Protein AF-A0A267EL80-F1 (afdb_monomer_lite)

Structure (mmCIF, N/CA/C/O backbone):
data_AF-A0A267EL80-F1
#
_entry.id   AF-A0A267EL80-F1
#
loop_
_atom_site.group_PDB
_atom_site.id
_atom_site.type_symbol
_atom_site.label_atom_id
_atom_site.label_alt_id
_atom_site.label_comp_id
_atom_site.label_asym_id
_atom_site.label_entity_id
_atom_site.label_seq_id
_atom_site.pdbx_PDB_ins_code
_atom_site.Cartn_x
_atom_site.Cartn_y
_atom_site.Cartn_z
_atom_site.occupancy
_atom_site.B_iso_or_equiv
_atom_site.auth_seq_id
_atom_site.auth_comp_id
_atom_site.auth_asym_id
_atom_site.auth_atom_id
_atom_site.pdbx_PDB_model_num
ATOM 1 N N . GLY A 1 1 ? -14.195 61.474 -37.333 1.00 30.50 1 GLY A N 1
ATOM 2 C CA . GLY A 1 1 ? -13.601 62.483 -36.440 1.00 30.50 1 GLY A CA 1
ATOM 3 C C . GLY A 1 1 ? -14.444 62.584 -35.190 1.00 30.50 1 GLY A C 1
ATOM 4 O O . GLY A 1 1 ? -15.658 62.512 -35.317 1.00 30.50 1 GLY A O 1
ATOM 5 N N . GLY A 1 2 ? -13.806 62.732 -34.029 1.00 31.88 2 GLY A N 1
ATOM 6 C CA . GLY A 1 2 ? -14.469 63.054 -32.761 1.00 31.88 2 GLY A CA 1
ATOM 7 C C . GLY A 1 2 ? -14.232 62.014 -31.672 1.00 31.88 2 GLY A C 1
ATOM 8 O O . GLY A 1 2 ? -14.831 60.949 -31.691 1.00 31.88 2 GLY A O 1
ATOM 9 N N . GLU A 1 3 ? -13.325 62.345 -30.761 1.00 30.03 3 GLU A N 1
ATOM 10 C CA . GLU A 1 3 ? -12.721 61.522 -29.715 1.00 30.03 3 GLU A CA 1
ATOM 11 C C . GLU A 1 3 ? -13.564 61.334 -28.437 1.00 30.03 3 GLU A C 1
ATOM 13 O O . GLU A 1 3 ? -14.362 62.183 -28.054 1.00 30.03 3 GLU A O 1
ATOM 18 N N . LEU A 1 4 ? -13.273 60.206 -27.771 1.00 29.97 4 LEU A N 1
ATOM 19 C CA . LEU A 1 4 ? -13.151 59.943 -26.326 1.00 29.97 4 LEU A CA 1
ATOM 20 C C . LEU A 1 4 ? -14.006 60.720 -25.305 1.00 29.97 4 LEU A C 1
ATOM 22 O O . LEU A 1 4 ? -13.789 61.900 -25.047 1.00 29.97 4 LEU A O 1
ATOM 26 N N . ARG A 1 5 ? -14.711 59.945 -24.465 1.00 28.20 5 ARG A N 1
ATOM 27 C CA . ARG A 1 5 ? -14.552 60.035 -23.001 1.00 28.20 5 ARG A CA 1
ATOM 28 C C . ARG A 1 5 ? -14.858 58.706 -22.307 1.00 28.20 5 ARG A C 1
ATOM 30 O O . ARG A 1 5 ? -15.889 58.085 -22.534 1.00 28.20 5 ARG A O 1
ATOM 37 N N . GLN A 1 6 ? -13.914 58.291 -21.467 1.00 30.16 6 GLN A N 1
ATOM 38 C CA . GLN A 1 6 ? -13.982 57.137 -20.576 1.00 30.16 6 GLN A CA 1
ATOM 39 C C . GLN A 1 6 ? -14.988 57.377 -19.441 1.00 30.16 6 GLN A C 1
ATOM 41 O O . GLN A 1 6 ? -14.954 58.424 -18.798 1.00 30.16 6 GLN A O 1
ATOM 46 N N . SER A 1 7 ? -15.781 56.361 -19.106 1.00 25.28 7 SER A N 1
ATOM 47 C CA . SER A 1 7 ? -16.328 56.181 -17.760 1.00 25.28 7 SER A CA 1
ATOM 48 C C . SER A 1 7 ? -16.334 54.689 -17.415 1.00 25.28 7 SER A C 1
ATOM 50 O O . SER A 1 7 ? -16.830 53.842 -18.153 1.00 25.28 7 SER A O 1
ATOM 52 N N . ARG A 1 8 ? -15.666 54.362 -16.306 1.00 26.59 8 ARG A N 1
ATOM 53 C CA . ARG A 1 8 ? -15.594 53.022 -15.719 1.00 26.59 8 ARG A CA 1
ATOM 54 C C . ARG A 1 8 ? -16.918 52.714 -15.019 1.00 26.59 8 ARG A C 1
ATOM 56 O O . ARG A 1 8 ? -17.337 53.484 -14.161 1.00 26.59 8 ARG A O 1
ATOM 63 N N . SER A 1 9 ? -17.503 51.558 -15.314 1.00 25.05 9 SER A N 1
ATOM 64 C CA . SER A 1 9 ? -18.576 50.931 -14.534 1.00 25.05 9 SER A CA 1
ATOM 65 C C . SER A 1 9 ? -18.162 49.504 -14.132 1.00 25.05 9 SER A C 1
ATOM 67 O O . SER A 1 9 ? -17.523 48.814 -14.933 1.00 25.05 9 SER A O 1
ATOM 69 N N . PRO A 1 10 ? -18.474 49.055 -12.903 1.00 26.70 10 PRO A N 1
ATOM 70 C CA . PRO A 1 10 ? -17.989 47.792 -12.353 1.00 26.70 10 PRO A CA 1
ATOM 71 C C . PRO A 1 10 ? -18.761 46.596 -12.928 1.00 26.70 10 PRO A C 1
ATOM 73 O O . PRO A 1 10 ? -19.985 46.626 -13.042 1.00 26.70 10 PRO A O 1
ATOM 76 N N . ARG A 1 11 ? -18.043 45.521 -13.275 1.00 26.31 11 ARG A N 1
ATOM 77 C CA . ARG A 1 11 ? -18.644 44.228 -13.624 1.00 26.31 11 ARG A CA 1
ATOM 78 C C . ARG A 1 11 ? -19.088 43.517 -12.345 1.00 26.31 11 ARG A C 1
ATOM 80 O O . ARG A 1 11 ? -18.257 43.069 -11.564 1.00 26.31 11 ARG A O 1
ATOM 87 N N . LEU A 1 12 ? -20.401 43.398 -12.174 1.00 25.83 12 LEU A N 1
ATOM 88 C CA . LEU A 1 12 ? -21.039 42.372 -11.357 1.00 25.83 12 LEU A CA 1
ATOM 89 C C . LEU A 1 12 ? -20.870 41.021 -12.070 1.00 25.83 12 LEU A C 1
ATOM 91 O O . LEU A 1 12 ? -21.491 40.788 -13.103 1.00 25.83 12 LEU A O 1
ATOM 95 N N . SER A 1 13 ? -20.038 40.135 -11.526 1.00 26.14 13 SER A N 1
ATOM 96 C CA . SER A 1 13 ? -20.090 38.698 -11.810 1.00 26.14 13 SER A CA 1
ATOM 97 C C . SER A 1 13 ? -20.498 37.988 -10.524 1.00 26.14 13 SER A C 1
ATOM 99 O O . SER A 1 13 ? -19.682 37.781 -9.626 1.00 26.14 13 SER A O 1
ATOM 101 N N . ALA A 1 14 ? -21.787 37.673 -10.420 1.00 24.92 14 ALA A N 1
ATOM 102 C CA . ALA A 1 14 ? -22.329 36.831 -9.369 1.00 24.92 14 ALA A CA 1
ATOM 103 C C . ALA A 1 14 ? -21.822 35.394 -9.568 1.00 24.92 14 ALA A C 1
ATOM 105 O O . ALA A 1 14 ? -22.332 34.658 -10.410 1.00 24.92 14 ALA A O 1
ATOM 106 N N . HIS A 1 15 ? -20.802 35.003 -8.804 1.00 25.38 15 HIS A N 1
ATOM 107 C CA . HIS A 1 15 ? -20.501 33.599 -8.555 1.00 25.38 15 HIS A CA 1
ATOM 108 C C . HIS A 1 15 ? -21.416 33.114 -7.429 1.00 25.38 15 HIS A C 1
ATOM 110 O O . HIS A 1 15 ? -21.301 33.553 -6.287 1.00 25.38 15 HIS A O 1
ATOM 116 N N . PHE A 1 16 ? -22.337 32.217 -7.773 1.00 23.70 16 PHE A N 1
ATOM 117 C CA . PHE A 1 16 ? -23.089 31.407 -6.822 1.00 23.70 16 PHE A CA 1
ATOM 118 C C . PHE A 1 16 ? -22.093 30.493 -6.084 1.00 23.70 16 PHE A C 1
ATOM 120 O O . PHE A 1 16 ? -21.640 29.488 -6.627 1.00 23.70 16 PHE A O 1
ATOM 127 N N . GLN A 1 17 ? -21.706 30.875 -4.868 1.00 25.47 17 GLN A N 1
ATOM 128 C CA . GLN A 1 17 ? -21.097 29.977 -3.887 1.00 25.47 17 GLN A CA 1
ATOM 129 C C . GLN A 1 17 ? -22.233 29.295 -3.106 1.00 25.47 17 GLN A C 1
ATOM 131 O O . GLN A 1 17 ? -23.111 30.006 -2.609 1.00 25.47 17 GLN A O 1
ATOM 136 N N . PRO A 1 18 ? -22.261 27.958 -2.959 1.00 26.23 18 PRO A N 1
ATOM 137 C CA . PRO A 1 18 ? -23.059 27.353 -1.900 1.00 26.23 18 PRO A CA 1
ATOM 138 C C . PRO A 1 18 ? -22.456 27.758 -0.541 1.00 26.23 18 PRO A C 1
ATOM 140 O O . PRO A 1 18 ? -21.233 27.902 -0.439 1.00 26.23 18 PRO A O 1
ATOM 143 N N . PRO A 1 19 ? -23.273 27.989 0.500 1.00 24.62 19 PRO A N 1
ATOM 144 C CA . PRO A 1 19 ? -22.752 28.432 1.783 1.00 24.62 19 PRO A CA 1
ATOM 145 C C . PRO A 1 19 ? -21.897 27.330 2.433 1.00 24.62 19 PRO A C 1
ATOM 147 O O . PRO A 1 19 ? -22.199 26.144 2.266 1.00 24.62 19 PRO A O 1
ATOM 150 N N . PRO A 1 20 ? -20.852 27.697 3.198 1.00 26.11 20 PRO A N 1
ATOM 151 C CA . PRO A 1 20 ? -20.119 26.747 4.023 1.00 26.11 20 PRO A CA 1
ATOM 152 C C . PRO A 1 20 ? -21.066 26.115 5.050 1.00 26.11 20 PRO A C 1
ATOM 154 O O . PRO A 1 20 ? -21.903 26.797 5.647 1.00 26.11 20 PRO A O 1
ATOM 157 N N . VAL A 1 21 ? -20.940 24.802 5.250 1.00 29.00 21 VAL A N 1
ATOM 158 C CA . VAL A 1 21 ? -21.669 24.073 6.294 1.00 29.00 21 VAL A CA 1
ATOM 159 C C . VAL A 1 21 ? -21.094 24.501 7.642 1.00 29.00 21 VAL A C 1
ATOM 161 O O . VAL A 1 21 ? -20.044 24.037 8.076 1.00 29.00 21 VAL A O 1
ATOM 164 N N . ASP A 1 22 ? -21.770 25.452 8.277 1.00 24.39 22 ASP A N 1
ATOM 165 C CA . ASP A 1 22 ? -21.423 25.974 9.593 1.00 24.39 22 ASP A CA 1
ATOM 166 C C . ASP A 1 22 ? -21.847 24.966 10.676 1.00 24.39 22 ASP A C 1
ATOM 168 O O . ASP A 1 22 ? -23.002 24.926 11.112 1.00 24.39 22 ASP A O 1
ATOM 172 N N . TYR A 1 23 ? -20.909 24.118 11.109 1.00 27.89 23 TYR A N 1
ATOM 173 C CA . TYR A 1 23 ? -21.116 23.107 12.157 1.00 27.89 23 TYR A CA 1
ATOM 174 C C . TYR A 1 23 ? -21.465 23.699 13.538 1.00 27.89 23 TYR A C 1
ATOM 176 O O . TYR A 1 23 ? -21.766 22.951 14.467 1.00 27.89 23 TYR A O 1
ATOM 184 N N . ARG A 1 24 ? -21.466 25.030 13.714 1.00 27.98 24 ARG A N 1
ATOM 185 C CA . ARG A 1 24 ? -21.754 25.675 15.007 1.00 27.98 24 ARG A CA 1
ATOM 186 C C . ARG A 1 24 ? -23.224 26.004 15.260 1.00 27.98 24 ARG A C 1
ATOM 188 O O . ARG A 1 24 ? -23.551 26.406 16.375 1.00 27.98 24 ARG A O 1
ATOM 195 N N . ARG A 1 25 ? -24.130 25.831 14.289 1.00 25.34 25 ARG A N 1
ATOM 196 C CA . ARG A 1 25 ? -25.520 26.322 14.419 1.00 25.34 25 ARG A CA 1
ATOM 197 C C . ARG A 1 25 ? -26.602 25.274 14.704 1.00 25.34 25 ARG A C 1
ATOM 199 O O . ARG A 1 25 ? -27.774 25.631 14.721 1.00 25.34 25 ARG A O 1
ATOM 206 N N . ALA A 1 26 ? -26.235 24.025 14.995 1.00 28.72 26 ALA A N 1
ATOM 207 C CA . ALA A 1 26 ? -27.185 22.941 15.293 1.00 28.72 26 ALA A CA 1
ATOM 208 C C . ALA A 1 26 ? -27.400 22.649 16.800 1.00 28.72 26 ALA A C 1
ATOM 210 O O . ALA A 1 26 ? -28.026 21.653 17.139 1.00 28.72 26 ALA A O 1
ATOM 211 N N . LEU A 1 27 ? -26.911 23.499 17.714 1.00 31.45 27 LEU A N 1
ATOM 212 C CA . LEU A 1 27 ? -26.967 23.267 19.173 1.00 31.45 27 LEU A CA 1
ATOM 213 C C . LEU A 1 27 ? -28.165 23.916 19.897 1.00 31.45 27 LEU A C 1
ATOM 215 O O . LEU A 1 27 ? -28.136 24.074 21.114 1.00 31.45 27 LEU A O 1
ATOM 219 N N . ALA A 1 28 ? -29.226 24.297 19.186 1.00 31.38 28 ALA A N 1
ATOM 220 C CA . ALA A 1 28 ? -30.417 24.874 19.810 1.00 31.38 28 ALA A CA 1
ATOM 221 C C . ALA A 1 28 ? -31.673 24.063 19.462 1.00 31.38 28 ALA A C 1
ATOM 223 O O . ALA A 1 28 ? -32.346 24.353 18.476 1.00 31.38 28 ALA A O 1
ATOM 224 N N . GLY A 1 29 ? -32.000 23.066 20.293 1.00 26.00 29 GLY A N 1
ATOM 225 C CA . GLY A 1 29 ? -33.320 22.432 20.275 1.00 26.00 29 GLY A CA 1
ATOM 226 C C . GLY A 1 29 ? -33.443 21.140 21.091 1.00 26.00 29 GLY A C 1
ATOM 227 O O . GLY A 1 29 ? -33.027 20.092 20.618 1.00 26.00 29 GLY A O 1
ATOM 228 N N . GLY A 1 30 ? -34.114 21.222 22.249 1.00 27.08 30 GLY A N 1
ATOM 229 C CA . GLY A 1 30 ? -34.811 20.100 22.908 1.00 27.08 30 GLY A CA 1
ATOM 230 C C . GLY A 1 30 ? -34.055 19.363 24.031 1.00 27.08 30 GLY A C 1
ATOM 231 O O . GLY A 1 30 ? -32.900 18.999 23.829 1.00 27.08 30 GLY A O 1
ATOM 232 N N . PRO A 1 31 ? -34.676 19.126 25.208 1.00 40.59 31 PRO A N 1
ATOM 233 C CA . PRO A 1 31 ? -34.059 18.388 26.303 1.00 40.59 31 PRO A CA 1
ATOM 234 C C . PRO A 1 31 ? -34.324 16.889 26.131 1.00 40.59 31 PRO A C 1
ATOM 236 O O . PRO A 1 31 ? -35.474 16.478 26.155 1.00 40.59 31 PRO A O 1
ATOM 239 N N . ASP A 1 32 ? -33.271 16.104 25.920 1.00 35.72 32 ASP A N 1
ATOM 240 C CA . ASP A 1 32 ? -33.077 14.772 26.510 1.00 35.72 32 ASP A CA 1
ATOM 241 C C . ASP A 1 32 ? -31.684 14.266 26.101 1.00 35.72 32 ASP A C 1
ATOM 243 O O . ASP A 1 32 ? -31.391 14.058 24.927 1.00 35.72 32 ASP A O 1
ATOM 247 N N . HIS A 1 33 ? -30.822 14.109 27.110 1.00 38.78 33 HIS A N 1
ATOM 248 C CA . HIS A 1 33 ? -29.396 13.752 27.061 1.00 38.78 33 HIS A CA 1
ATOM 249 C C . HIS A 1 33 ? -28.462 14.747 26.332 1.00 38.78 33 HIS A C 1
ATOM 251 O O . HIS A 1 33 ? -28.521 14.890 25.112 1.00 38.78 33 HIS A O 1
ATOM 257 N N . PRO A 1 34 ? -27.530 15.419 27.044 1.00 37.91 34 PRO A N 1
ATOM 258 C CA . PRO A 1 34 ? -26.543 16.269 26.389 1.00 37.91 34 PRO A CA 1
ATOM 259 C C . PRO A 1 34 ? -25.614 15.407 25.521 1.00 37.91 34 PRO A C 1
ATOM 261 O O . PRO A 1 34 ? -24.843 14.598 26.033 1.00 37.91 34 PRO A O 1
ATOM 264 N N . MET A 1 35 ? -25.691 15.588 24.201 1.00 40.41 35 MET A N 1
ATOM 265 C CA . MET A 1 35 ? -24.692 15.095 23.249 1.00 40.41 35 MET A CA 1
ATOM 266 C C . MET A 1 35 ? -23.313 15.646 23.648 1.00 40.41 35 MET A C 1
ATOM 268 O O . MET A 1 35 ? -23.158 16.870 23.714 1.00 40.41 35 MET A O 1
ATOM 272 N N . PRO A 1 36 ? -22.291 14.805 23.885 1.00 46.97 36 PRO A N 1
ATOM 273 C CA . PRO A 1 36 ? -20.930 15.300 23.996 1.00 46.97 36 PRO A CA 1
ATOM 274 C C . PRO A 1 36 ? -20.514 15.863 22.633 1.00 46.97 36 PRO A C 1
ATOM 276 O O . PRO A 1 36 ? -20.650 15.191 21.610 1.00 46.97 36 PRO A O 1
ATOM 279 N N . SER A 1 37 ? -19.992 17.091 22.592 1.00 45.09 37 SER A N 1
ATOM 280 C CA . SER A 1 37 ? -19.350 17.623 21.389 1.00 45.09 37 SER A CA 1
ATOM 281 C C . SER A 1 37 ? -18.063 16.833 21.130 1.00 45.09 37 SER A C 1
ATOM 283 O O . SER A 1 37 ? -17.004 17.157 21.667 1.00 45.09 37 SER A O 1
ATOM 285 N N . PHE A 1 38 ? -18.157 15.754 20.357 1.00 44.53 38 PHE A N 1
ATOM 286 C CA . PHE A 1 38 ? -17.021 14.902 20.029 1.00 44.53 38 PHE A CA 1
ATOM 287 C C . PHE A 1 38 ? -16.419 15.336 18.692 1.00 44.53 38 PHE A C 1
ATOM 289 O O . PHE A 1 38 ? -16.947 15.019 17.631 1.00 44.53 38 PHE A O 1
ATOM 296 N N . ASN A 1 39 ? -15.310 16.076 18.740 1.00 51.88 39 ASN A N 1
ATOM 297 C CA . ASN A 1 39 ? -14.441 16.242 17.580 1.00 51.88 39 ASN A CA 1
ATOM 298 C C . ASN A 1 39 ? -13.195 15.375 17.815 1.00 51.88 39 ASN A C 1
ATOM 300 O O . ASN A 1 39 ? -12.354 15.760 18.625 1.00 51.88 39 ASN A O 1
ATOM 304 N N . PRO A 1 40 ? -13.066 14.207 17.165 1.00 45.91 40 PRO A N 1
ATOM 305 C CA . PRO A 1 40 ? -11.944 13.301 17.392 1.00 45.91 40 PRO A CA 1
ATOM 306 C C . PRO A 1 40 ? -10.597 13.934 17.025 1.00 45.91 40 PRO A C 1
ATOM 308 O O . PRO A 1 40 ? -9.655 13.799 17.797 1.00 45.91 40 PRO A O 1
ATOM 311 N N . GLN A 1 41 ? -10.503 14.701 15.930 1.00 43.97 41 GLN A N 1
ATOM 312 C CA . GLN A 1 41 ? -9.270 15.424 15.583 1.00 43.97 41 GLN A CA 1
ATOM 313 C C . GLN A 1 41 ? -8.898 16.432 16.678 1.00 43.97 41 GLN A C 1
ATOM 315 O O . GLN A 1 41 ? -7.748 16.502 17.098 1.00 43.97 41 GLN A O 1
ATOM 320 N N . PHE A 1 42 ? -9.886 17.167 17.199 1.00 37.56 42 PHE A N 1
ATOM 321 C CA . PHE A 1 42 ? -9.665 18.156 18.253 1.00 37.56 42 PHE A CA 1
ATOM 322 C C . PHE A 1 42 ? -9.381 17.519 19.615 1.00 37.56 42 PHE A C 1
ATOM 324 O O . PHE A 1 42 ? -8.544 18.040 20.332 1.00 37.56 42 PHE A O 1
ATOM 331 N N . ASN A 1 43 ? -10.020 16.405 19.981 1.00 42.44 43 ASN A N 1
ATOM 332 C CA . ASN A 1 43 ? -9.845 15.726 21.273 1.00 42.44 43 ASN A CA 1
ATOM 333 C C . ASN A 1 43 ? -8.526 14.945 21.352 1.00 42.44 43 ASN A C 1
ATOM 335 O O . ASN A 1 43 ? -7.904 14.916 22.412 1.00 42.44 43 ASN A O 1
ATOM 339 N N . PHE A 1 44 ? -8.068 14.353 20.242 1.00 41.88 44 PHE A N 1
ATOM 340 C CA . PHE A 1 44 ? -6.717 13.794 20.179 1.00 41.88 44 PHE A CA 1
ATOM 341 C C . PHE A 1 44 ? -5.656 14.912 20.165 1.00 41.88 44 PHE A C 1
ATOM 343 O O . PHE A 1 44 ? -4.659 14.783 20.867 1.00 41.88 44 PHE A O 1
ATOM 350 N N . ALA A 1 45 ? -5.893 16.044 19.484 1.00 38.19 45 ALA A N 1
ATOM 351 C CA . ALA A 1 45 ? -4.960 17.181 19.464 1.00 38.19 45 ALA A CA 1
ATOM 352 C C . ALA A 1 45 ? -4.905 17.998 20.777 1.00 38.19 45 ALA A C 1
ATOM 354 O O . ALA A 1 45 ? -3.826 18.378 21.223 1.00 38.19 45 ALA A O 1
ATOM 355 N N . THR A 1 46 ? -6.040 18.266 21.437 1.00 37.16 46 THR A N 1
ATOM 356 C CA . THR A 1 46 ? -6.075 19.041 22.698 1.00 37.16 46 THR A CA 1
ATOM 357 C C . THR A 1 46 ? -5.505 18.266 23.880 1.00 37.16 46 THR A C 1
ATOM 359 O O . THR A 1 46 ? -4.962 18.886 24.792 1.00 37.16 46 THR A O 1
ATOM 362 N N . ARG A 1 47 ? -5.558 16.927 23.861 1.00 48.09 47 ARG A N 1
ATOM 363 C CA . ARG A 1 47 ? -4.971 16.082 24.912 1.00 48.09 47 ARG A CA 1
ATOM 364 C C . ARG A 1 47 ? -3.463 16.301 25.071 1.00 48.09 47 ARG A C 1
ATOM 366 O O . ARG A 1 47 ? -2.997 16.355 26.202 1.00 48.09 47 ARG A O 1
ATOM 373 N N . TYR A 1 48 ? -2.734 16.477 23.972 1.00 40.06 48 TYR A N 1
ATOM 374 C CA . TYR A 1 48 ? -1.281 16.685 23.999 1.00 40.06 48 TYR A CA 1
ATOM 375 C C . TYR A 1 48 ? -0.873 18.163 24.099 1.00 40.06 48 TYR A C 1
ATOM 377 O O . TYR A 1 48 ? 0.240 18.457 24.510 1.00 40.06 48 TYR A O 1
ATOM 385 N N . GLN A 1 49 ? -1.782 19.107 23.824 1.00 33.94 49 GLN A N 1
ATOM 386 C CA . GLN A 1 49 ? -1.536 20.536 24.080 1.00 33.94 49 GLN A CA 1
ATOM 387 C C . GLN A 1 49 ? -1.770 20.937 25.548 1.00 33.94 49 GLN A C 1
ATOM 389 O O . GLN A 1 49 ? -1.218 21.934 26.009 1.00 33.94 49 GLN A O 1
ATOM 394 N N . LEU A 1 50 ? -2.580 20.185 26.305 1.00 31.34 50 LEU A N 1
ATOM 395 C CA . LEU A 1 50 ? -2.879 20.488 27.713 1.00 31.34 50 LEU A CA 1
ATOM 396 C C . LEU A 1 50 ? -1.806 19.977 28.692 1.00 31.34 50 LEU A C 1
ATOM 398 O O . LEU A 1 50 ? -1.661 20.562 29.766 1.00 31.34 50 LEU A O 1
ATOM 402 N N . SER A 1 51 ? -1.006 18.973 28.313 1.00 34.59 51 SER A N 1
ATOM 403 C CA . SER A 1 51 ? 0.153 18.506 29.095 1.00 34.59 51 SER A CA 1
ATOM 404 C C . SER A 1 51 ? 1.329 19.491 29.118 1.00 34.59 51 SER A C 1
ATOM 406 O O . SER A 1 51 ? 2.196 19.376 29.979 1.00 34.59 51 SER A O 1
ATOM 408 N N . ASP A 1 52 ? 1.349 20.488 28.228 1.00 37.19 52 ASP A N 1
ATOM 409 C CA . ASP A 1 52 ? 2.457 21.447 28.113 1.00 37.19 52 ASP A CA 1
ATOM 410 C C . ASP A 1 52 ? 2.365 22.630 29.095 1.00 37.19 52 ASP A C 1
ATOM 412 O O . ASP A 1 52 ? 3.343 23.351 29.295 1.00 37.19 52 ASP A O 1
ATOM 416 N N . THR A 1 53 ? 1.230 22.837 29.774 1.00 37.88 53 THR A N 1
ATOM 417 C CA . THR A 1 53 ? 1.024 24.071 30.564 1.00 37.88 53 THR A CA 1
ATOM 418 C C . THR A 1 53 ? 1.590 24.043 31.988 1.00 37.88 53 THR A C 1
ATOM 420 O O . THR A 1 53 ? 1.808 25.110 32.571 1.00 37.88 53 THR A O 1
ATOM 423 N N . GLU A 1 54 ? 1.896 22.866 32.544 1.00 36.53 54 GLU A N 1
ATOM 424 C CA . GLU A 1 54 ? 2.480 22.744 33.892 1.00 36.53 54 GLU A CA 1
ATOM 425 C C . GLU A 1 54 ? 4.004 22.543 33.880 1.00 36.53 54 GLU A C 1
ATOM 427 O O . GLU A 1 54 ? 4.685 22.996 34.799 1.00 36.53 54 GLU A O 1
ATOM 432 N N . THR A 1 55 ? 4.579 22.000 32.802 1.00 40.34 55 THR A N 1
ATOM 433 C CA . THR A 1 55 ? 6.038 21.825 32.644 1.00 40.34 55 THR A CA 1
ATOM 434 C C . THR A 1 55 ? 6.779 23.040 32.068 1.00 40.34 55 THR A C 1
ATOM 436 O O . THR A 1 55 ? 8.009 23.105 32.141 1.00 40.34 55 THR A O 1
ATOM 439 N N . ASP A 1 56 ? 6.070 24.040 31.533 1.00 36.53 56 ASP A N 1
ATOM 440 C CA . ASP A 1 56 ? 6.679 25.210 30.874 1.00 36.53 56 ASP A CA 1
ATOM 441 C C . ASP A 1 56 ? 7.179 26.310 31.830 1.00 36.53 56 ASP A C 1
ATOM 443 O O . ASP A 1 56 ? 7.915 27.213 31.413 1.00 36.53 56 ASP A O 1
ATOM 447 N N . ARG A 1 57 ? 6.850 26.239 33.128 1.00 38.72 57 ARG A N 1
ATOM 448 C CA . ARG A 1 57 ? 7.387 27.190 34.120 1.00 38.72 57 ARG A CA 1
ATOM 449 C C . ARG A 1 57 ? 8.809 26.865 34.572 1.00 38.72 57 ARG A C 1
ATOM 451 O O . ARG A 1 57 ? 9.538 27.793 34.907 1.00 38.72 57 ARG A O 1
ATOM 458 N N . GLU A 1 58 ? 9.232 25.605 34.503 1.00 39.53 58 GLU A N 1
ATOM 459 C CA . GLU A 1 58 ? 10.590 25.196 34.898 1.00 39.53 58 GLU A CA 1
ATOM 460 C C . GLU A 1 58 ? 11.548 25.061 33.701 1.00 39.53 58 GLU A C 1
ATOM 462 O O . GLU A 1 58 ? 12.760 25.157 33.862 1.00 39.53 58 GLU A O 1
ATOM 467 N N . ARG A 1 59 ? 11.030 24.935 32.468 1.00 39.91 59 ARG A N 1
ATOM 468 C CA . ARG A 1 59 ? 11.849 24.778 31.247 1.00 39.91 59 ARG A CA 1
ATOM 469 C C . ARG A 1 59 ? 12.259 26.100 30.574 1.00 39.91 59 ARG A C 1
ATOM 471 O O . ARG A 1 59 ? 13.123 26.105 29.692 1.00 39.91 59 ARG A O 1
ATOM 478 N N . ASN A 1 60 ? 11.653 27.224 30.966 1.00 35.97 60 ASN A N 1
ATOM 479 C CA . ASN A 1 60 ? 11.878 28.534 30.336 1.00 35.97 60 ASN A CA 1
ATOM 480 C C . ASN A 1 60 ? 13.191 29.219 30.758 1.00 35.97 60 ASN A C 1
ATOM 482 O O . ASN A 1 60 ? 13.688 30.087 30.044 1.00 35.97 60 ASN A O 1
ATOM 486 N N . THR A 1 61 ? 13.803 28.802 31.867 1.00 44.66 61 THR A N 1
ATOM 487 C CA . THR A 1 61 ? 15.124 29.298 32.287 1.00 44.66 61 THR A CA 1
ATOM 488 C C . THR A 1 61 ? 16.281 28.647 31.519 1.00 44.66 61 THR A C 1
ATOM 490 O O . THR A 1 61 ? 17.296 29.303 31.299 1.00 44.66 61 THR A O 1
ATOM 493 N N . ASP A 1 62 ? 16.109 27.424 30.999 1.00 47.69 62 ASP A N 1
ATOM 494 C CA . ASP A 1 62 ? 17.180 26.680 30.310 1.00 47.69 62 ASP A CA 1
ATOM 495 C C . ASP A 1 62 ? 17.168 26.820 28.773 1.00 47.69 62 ASP A C 1
ATOM 497 O O . ASP A 1 62 ? 18.211 26.694 28.121 1.00 47.69 62 ASP A O 1
ATOM 501 N N . LYS A 1 63 ? 16.021 27.155 28.159 1.00 43.31 63 LYS A N 1
ATOM 502 C CA . LYS A 1 63 ? 15.911 27.366 26.696 1.00 43.31 63 LYS A CA 1
ATOM 503 C C . LYS A 1 63 ? 16.609 28.640 26.197 1.00 43.31 63 LYS A C 1
ATOM 505 O O . LYS A 1 63 ? 17.051 28.675 25.046 1.00 43.31 63 LYS A O 1
ATOM 510 N N . HIS A 1 64 ? 16.766 29.672 27.030 1.00 42.16 64 HIS A N 1
ATOM 511 C CA . HIS A 1 64 ? 17.478 30.892 26.626 1.00 42.16 64 HIS A CA 1
ATOM 512 C C . HIS A 1 64 ? 19.004 30.713 26.547 1.00 42.16 64 HIS A C 1
ATOM 514 O O . HIS A 1 64 ? 19.630 31.335 25.692 1.00 42.16 64 HIS A O 1
ATOM 520 N N . GLY A 1 65 ? 19.596 29.787 27.313 1.00 42.22 65 GLY A N 1
ATOM 521 C CA . GLY A 1 65 ? 21.035 29.490 27.239 1.00 42.22 65 GLY A CA 1
ATOM 522 C C . GLY A 1 65 ? 21.455 28.655 26.018 1.00 42.22 65 GLY A C 1
ATOM 523 O O . GLY A 1 65 ? 22.585 28.775 25.539 1.00 42.22 65 GLY A O 1
ATOM 524 N N . TRP A 1 66 ? 20.555 27.822 25.478 1.00 34.84 66 TRP A N 1
ATOM 525 C CA . TRP A 1 66 ? 20.837 26.974 24.309 1.00 34.84 66 TRP A CA 1
ATOM 526 C C . TRP A 1 66 ? 20.760 27.734 22.978 1.00 34.84 66 TRP A C 1
ATOM 528 O O . TRP A 1 66 ? 21.633 27.554 22.129 1.00 34.84 66 TRP A O 1
ATOM 538 N N . SER A 1 67 ? 19.792 28.644 22.821 1.00 50.56 67 SER A N 1
ATOM 539 C CA . SER A 1 67 ? 19.658 29.459 21.601 1.00 50.56 67 SER A CA 1
ATOM 540 C C . SER A 1 67 ? 20.821 30.445 21.414 1.00 50.56 67 SER A C 1
ATOM 542 O O . SER A 1 67 ? 21.194 30.762 20.284 1.00 50.56 67 SER A O 1
ATOM 544 N N . GLU A 1 68 ? 21.439 30.907 22.503 1.00 47.94 68 GLU A N 1
ATOM 545 C CA . GLU A 1 68 ? 22.573 31.833 22.439 1.00 47.94 68 GLU A CA 1
ATOM 546 C C . GLU A 1 68 ? 23.883 31.121 22.057 1.00 47.94 68 GLU A C 1
ATOM 548 O O . GLU A 1 68 ? 24.598 31.590 21.170 1.00 47.94 68 GLU A O 1
ATOM 553 N N . ARG A 1 69 ? 24.134 29.921 22.606 1.00 53.00 69 ARG A N 1
ATOM 554 C CA . ARG A 1 69 ? 25.284 29.073 22.231 1.00 53.00 69 ARG A CA 1
ATOM 555 C C . ARG A 1 69 ? 25.201 28.551 20.798 1.00 53.00 69 ARG A C 1
ATOM 557 O O . ARG A 1 69 ? 26.229 28.364 20.150 1.00 53.00 69 ARG A O 1
ATOM 564 N N . GLU A 1 70 ? 24.000 28.298 20.287 1.00 50.91 70 GLU A N 1
ATOM 565 C CA . GLU A 1 70 ? 23.811 27.834 18.910 1.00 50.91 70 GLU A CA 1
ATOM 566 C C . GLU A 1 70 ? 24.033 28.962 17.892 1.00 50.91 70 GLU A C 1
ATOM 568 O O . GLU A 1 70 ? 24.750 28.764 16.911 1.00 50.91 70 GLU A O 1
ATOM 573 N N . ARG A 1 71 ? 23.561 30.182 18.192 1.00 61.62 71 ARG A N 1
ATOM 574 C CA . ARG A 1 71 ? 23.872 31.389 17.403 1.00 61.62 71 ARG A CA 1
ATOM 575 C C . ARG A 1 71 ? 25.356 31.747 17.440 1.00 61.62 71 ARG A C 1
ATOM 577 O O . ARG A 1 71 ? 25.887 32.261 16.459 1.00 61.62 71 ARG A O 1
ATOM 584 N N . GLU A 1 72 ? 26.044 31.489 18.549 1.00 59.25 72 GLU A N 1
ATOM 585 C CA . GLU A 1 72 ? 27.487 31.715 18.657 1.00 59.25 72 GLU A CA 1
ATOM 586 C C . GLU A 1 72 ? 28.290 30.718 17.804 1.00 59.25 72 GLU A C 1
ATOM 588 O O . GLU A 1 72 ? 29.165 31.133 17.044 1.00 59.25 72 GLU A O 1
ATOM 593 N N . ARG A 1 73 ? 27.911 29.431 17.814 1.00 68.88 73 ARG A N 1
ATOM 594 C CA . ARG A 1 73 ? 28.488 28.401 16.927 1.00 68.88 73 ARG A CA 1
ATOM 595 C C . ARG A 1 73 ? 28.211 28.674 15.451 1.00 68.88 73 ARG A C 1
ATOM 597 O O . ARG A 1 73 ? 29.037 28.360 14.599 1.00 68.88 73 ARG A O 1
ATOM 604 N N . GLU A 1 74 ? 27.057 29.247 15.128 1.00 59.78 74 GLU A N 1
ATOM 605 C CA . GLU A 1 74 ? 26.710 29.605 13.754 1.00 59.78 74 GLU A CA 1
ATOM 606 C C . GLU A 1 74 ? 27.551 30.786 13.245 1.00 59.78 74 GLU A C 1
ATOM 608 O O . GLU A 1 74 ? 28.124 30.703 12.157 1.00 59.78 74 GLU A O 1
ATOM 613 N N . ARG A 1 75 ? 27.755 31.818 14.077 1.00 72.44 75 ARG A N 1
ATOM 614 C CA . ARG A 1 75 ? 28.685 32.927 13.786 1.00 72.44 75 ARG A CA 1
ATOM 615 C C . ARG A 1 75 ? 30.133 32.454 13.661 1.00 72.44 75 ARG A C 1
ATOM 617 O O . ARG A 1 75 ? 30.899 33.013 12.880 1.00 72.44 75 ARG A O 1
ATOM 624 N N . GLU A 1 76 ? 30.531 31.438 14.420 1.00 66.00 76 GLU A N 1
ATOM 625 C CA . GLU A 1 76 ? 31.875 30.863 14.340 1.00 66.00 76 GLU A CA 1
ATOM 626 C C . GLU A 1 76 ? 32.091 30.090 13.028 1.00 66.00 76 GLU A C 1
ATOM 628 O O . GLU A 1 76 ? 33.092 30.315 12.346 1.00 66.00 76 GLU A O 1
ATOM 633 N N . ARG A 1 77 ? 31.105 29.287 12.602 1.00 75.12 77 ARG A N 1
ATOM 634 C CA . ARG A 1 77 ? 31.109 28.615 11.287 1.00 75.12 77 ARG A CA 1
ATOM 635 C C . ARG A 1 77 ? 31.107 29.610 10.129 1.00 75.12 77 ARG A C 1
ATOM 637 O O . ARG A 1 77 ? 31.716 29.355 9.094 1.00 75.12 77 ARG A O 1
ATOM 644 N N . GLU A 1 78 ? 30.428 30.742 10.280 1.00 66.44 78 GLU A N 1
ATOM 645 C CA . GLU A 1 78 ? 30.402 31.788 9.259 1.00 66.44 78 GLU A CA 1
ATOM 646 C C . GLU A 1 78 ? 31.766 32.483 9.120 1.00 66.44 78 GLU A C 1
ATOM 648 O O . GLU A 1 78 ? 32.274 32.614 8.005 1.00 66.44 78 GLU A O 1
ATOM 653 N N . ARG A 1 79 ? 32.428 32.798 10.244 1.00 76.75 79 ARG A N 1
ATOM 654 C CA . ARG A 1 79 ? 33.812 33.309 10.257 1.00 76.75 79 ARG A CA 1
ATOM 655 C C . ARG A 1 79 ? 34.809 32.305 9.680 1.00 76.75 79 ARG A C 1
ATOM 657 O O . ARG A 1 79 ? 35.790 32.702 9.056 1.00 76.75 79 ARG A O 1
ATOM 664 N N . GLU A 1 80 ? 34.588 31.009 9.881 1.00 70.75 80 GLU A N 1
ATOM 665 C CA . GLU A 1 80 ? 35.440 29.960 9.316 1.00 70.75 80 GLU A CA 1
ATOM 666 C C . GLU A 1 80 ? 35.302 29.873 7.789 1.00 70.75 80 GLU A C 1
ATOM 668 O O . GLU A 1 80 ? 36.312 29.875 7.084 1.00 70.75 80 GLU A O 1
ATOM 673 N N . ARG A 1 81 ? 34.068 29.931 7.267 1.00 78.94 81 ARG A N 1
ATOM 674 C CA . ARG A 1 81 ? 33.805 30.017 5.818 1.00 78.94 81 ARG A CA 1
ATOM 675 C C . ARG A 1 81 ? 34.383 31.290 5.202 1.00 78.94 81 ARG A C 1
ATOM 677 O O . ARG A 1 81 ? 34.846 31.268 4.065 1.00 78.94 81 ARG A O 1
ATOM 684 N N . GLU A 1 82 ? 34.363 32.404 5.929 1.00 72.00 82 GLU A N 1
ATOM 685 C CA . GLU A 1 82 ? 34.940 33.665 5.460 1.00 72.00 82 GLU A CA 1
ATOM 686 C C . GLU A 1 82 ? 36.472 33.590 5.367 1.00 72.00 82 GLU A C 1
ATOM 688 O O . GLU A 1 82 ? 37.040 33.948 4.334 1.00 72.00 82 GLU A O 1
ATOM 693 N N . ARG A 1 83 ? 37.134 33.004 6.375 1.00 78.88 83 ARG A N 1
ATOM 694 C CA . ARG A 1 83 ? 38.581 32.717 6.343 1.00 78.88 83 ARG A CA 1
ATOM 695 C C . ARG A 1 83 ? 38.955 31.740 5.229 1.00 78.88 83 ARG A C 1
ATOM 697 O O . ARG A 1 83 ? 40.031 31.856 4.649 1.00 78.88 83 ARG A O 1
ATOM 704 N N . GLU A 1 84 ? 38.097 30.770 4.922 1.00 72.19 84 GLU A N 1
ATOM 705 C CA . GLU A 1 84 ? 38.328 29.821 3.831 1.00 72.19 84 GLU A CA 1
ATOM 706 C C . GLU A 1 84 ? 38.247 30.501 2.457 1.00 72.19 84 GLU A C 1
ATOM 708 O O . GLU A 1 84 ? 39.153 30.332 1.639 1.00 72.19 84 GLU A O 1
ATOM 713 N N . ARG A 1 85 ? 37.249 31.371 2.246 1.00 79.94 85 ARG A N 1
ATOM 714 C CA . ARG A 1 85 ? 37.146 32.209 1.037 1.00 79.94 85 ARG A CA 1
ATOM 715 C C . ARG A 1 85 ? 38.320 33.176 0.901 1.00 79.94 85 ARG A C 1
ATOM 717 O O . ARG A 1 85 ? 38.764 33.451 -0.210 1.00 79.94 85 ARG A O 1
ATOM 724 N N . GLU A 1 86 ? 38.833 33.706 2.008 1.00 75.00 86 GLU A N 1
ATOM 725 C CA . GLU A 1 86 ? 39.999 34.593 1.989 1.00 75.00 86 GLU A CA 1
ATOM 726 C C . GLU A 1 86 ? 41.279 33.841 1.597 1.00 75.00 86 GLU A C 1
ATOM 728 O O . GLU A 1 86 ? 42.013 34.301 0.721 1.00 75.00 86 GLU A O 1
ATOM 733 N N . ARG A 1 87 ? 41.488 32.631 2.137 1.00 78.38 87 ARG A N 1
ATOM 734 C CA . ARG A 1 87 ? 42.585 31.735 1.725 1.00 78.38 87 ARG A CA 1
ATOM 735 C C . ARG A 1 87 ? 42.478 31.324 0.259 1.00 78.38 87 ARG A C 1
ATOM 737 O O . ARG A 1 87 ? 43.495 31.163 -0.410 1.00 78.38 87 ARG A O 1
ATOM 744 N N . GLU A 1 88 ? 41.266 31.137 -0.253 1.00 74.38 88 GLU A N 1
ATOM 745 C CA . GLU A 1 88 ? 41.046 30.807 -1.662 1.00 74.38 88 GLU A CA 1
ATOM 746 C C . GLU A 1 88 ? 41.400 31.985 -2.581 1.00 74.38 88 GLU A C 1
ATOM 748 O O . GLU A 1 88 ? 42.153 31.804 -3.539 1.00 74.38 88 GLU A O 1
ATOM 753 N N . ARG A 1 89 ? 40.984 33.207 -2.222 1.00 78.56 89 ARG A N 1
ATOM 754 C CA . ARG A 1 89 ? 41.380 34.439 -2.927 1.00 78.56 89 ARG A CA 1
ATOM 755 C C . ARG A 1 89 ? 42.885 34.692 -2.862 1.00 78.56 89 ARG A C 1
ATOM 757 O O . ARG A 1 89 ? 43.462 35.218 -3.809 1.00 78.56 89 ARG A O 1
ATOM 764 N N . GLU A 1 90 ? 43.537 34.342 -1.757 1.00 74.81 90 GLU A N 1
ATOM 765 C CA . GLU A 1 90 ? 44.990 34.468 -1.623 1.00 74.81 90 GLU A CA 1
ATOM 766 C C . GLU A 1 90 ? 45.727 33.486 -2.546 1.00 74.81 90 GLU A C 1
ATOM 768 O O . GLU A 1 90 ? 46.628 33.897 -3.277 1.00 74.81 90 GLU A O 1
ATOM 773 N N . ARG A 1 91 ? 45.268 32.229 -2.615 1.00 75.12 91 ARG A N 1
ATOM 774 C CA . ARG A 1 91 ? 45.783 31.228 -3.568 1.00 75.12 91 ARG A CA 1
ATOM 775 C C . ARG A 1 91 ? 45.556 31.639 -5.020 1.00 75.12 91 ARG A C 1
ATOM 777 O O . ARG A 1 91 ? 46.386 31.342 -5.872 1.00 75.12 91 ARG A O 1
ATOM 784 N N . GLU A 1 92 ? 44.443 32.299 -5.321 1.00 73.00 92 GLU A N 1
ATOM 785 C CA . GLU A 1 92 ? 44.156 32.803 -6.666 1.00 73.00 92 GLU A CA 1
ATOM 786 C C . GLU A 1 92 ? 45.109 33.944 -7.053 1.00 73.00 92 GLU A C 1
ATOM 788 O O . GLU A 1 92 ? 45.728 33.897 -8.116 1.00 73.00 92 GLU A O 1
ATOM 793 N N . ARG A 1 93 ? 45.352 34.895 -6.140 1.00 74.75 93 ARG A N 1
ATOM 794 C CA . ARG A 1 93 ? 46.358 35.958 -6.327 1.00 74.75 93 ARG A CA 1
ATOM 795 C C . ARG A 1 93 ? 47.776 35.407 -6.471 1.00 74.75 93 ARG A C 1
ATOM 797 O O . ARG A 1 93 ? 48.588 35.985 -7.191 1.00 74.75 93 ARG A O 1
ATOM 804 N N . GLU A 1 94 ? 48.101 34.317 -5.782 1.00 71.44 94 GLU A N 1
ATOM 805 C CA . GLU A 1 94 ? 49.405 33.658 -5.890 1.00 71.44 94 GLU A CA 1
ATOM 806 C C . GLU A 1 94 ? 49.587 33.002 -7.269 1.00 71.44 94 GLU A C 1
ATOM 808 O O . GLU A 1 94 ? 50.606 33.229 -7.924 1.00 71.44 94 GLU A O 1
ATOM 813 N N . ARG A 1 95 ? 48.551 32.326 -7.787 1.00 72.50 95 ARG A N 1
ATOM 814 C CA . ARG A 1 95 ? 48.538 31.797 -9.165 1.00 72.50 95 ARG A CA 1
ATOM 815 C C . ARG A 1 95 ? 48.645 32.905 -10.209 1.00 72.50 95 ARG A C 1
ATOM 817 O O . ARG A 1 95 ? 49.373 32.757 -11.187 1.00 72.50 95 ARG A O 1
ATOM 824 N N . GLU A 1 96 ? 47.973 34.037 -10.009 1.00 69.81 96 GLU A N 1
ATOM 825 C CA . GLU A 1 96 ? 48.100 35.187 -10.912 1.00 69.81 96 GLU A CA 1
ATOM 826 C C . GLU A 1 96 ? 49.518 35.773 -10.912 1.00 69.81 96 GLU A C 1
ATOM 828 O O . GLU A 1 96 ? 50.030 36.138 -11.971 1.00 69.81 96 GLU A O 1
ATOM 833 N N . ARG A 1 97 ? 50.200 35.812 -9.758 1.00 69.81 97 ARG A N 1
ATOM 834 C CA . ARG A 1 97 ? 51.607 36.244 -9.669 1.00 69.81 97 ARG A CA 1
ATOM 835 C C . ARG A 1 97 ? 52.556 35.279 -10.383 1.00 69.81 97 ARG A C 1
ATOM 837 O O . ARG A 1 97 ? 53.484 35.744 -11.042 1.00 69.81 97 ARG A O 1
ATOM 844 N N . GLU A 1 98 ? 52.316 33.971 -10.314 1.00 64.00 98 GLU A N 1
ATOM 845 C CA . GLU A 1 98 ? 53.087 32.963 -11.062 1.00 64.00 98 GLU A CA 1
ATOM 846 C C . GLU A 1 98 ? 52.864 33.061 -12.583 1.00 64.00 98 GLU A C 1
ATOM 848 O O . GLU A 1 98 ? 53.805 32.953 -13.376 1.00 64.00 98 GLU A O 1
ATOM 853 N N . ILE A 1 99 ? 51.635 33.356 -13.013 1.00 66.00 99 ILE A N 1
ATOM 854 C CA . ILE A 1 99 ? 51.302 33.585 -14.427 1.00 66.00 99 ILE A CA 1
ATOM 855 C C . ILE A 1 99 ? 51.911 34.901 -14.939 1.00 66.00 99 ILE A C 1
ATOM 857 O O . ILE A 1 99 ? 52.286 35.005 -16.108 1.00 66.00 99 ILE A O 1
ATOM 861 N N . ASN A 1 100 ? 52.036 35.919 -14.084 1.00 58.91 100 ASN A N 1
ATOM 862 C CA . ASN A 1 100 ? 52.617 37.201 -14.477 1.00 58.91 100 ASN A CA 1
ATOM 863 C C . ASN A 1 100 ? 54.159 37.178 -14.461 1.00 58.91 100 ASN A C 1
ATOM 865 O O . ASN A 1 100 ? 54.789 37.802 -15.314 1.00 58.91 100 ASN A O 1
ATOM 869 N N . SER A 1 101 ? 54.785 36.407 -13.559 1.00 56.72 101 SER A N 1
ATOM 870 C CA . SER A 1 101 ? 56.250 36.241 -13.520 1.00 56.72 101 SER A CA 1
ATOM 871 C C . SER A 1 101 ? 56.787 35.421 -14.701 1.00 56.72 101 SER A C 1
ATOM 873 O O . SER A 1 101 ? 57.900 35.659 -15.170 1.00 56.72 101 SER A O 1
ATOM 875 N N . SER A 1 102 ? 55.971 34.517 -15.251 1.00 55.44 102 SER A N 1
ATOM 876 C CA . SER A 1 102 ? 56.295 33.724 -16.444 1.00 55.44 102 SER A CA 1
ATOM 877 C C . SER A 1 102 ? 56.154 34.493 -17.769 1.00 55.44 102 SER A C 1
ATOM 879 O O . SER A 1 102 ? 56.625 34.013 -18.800 1.00 55.44 102 SER A O 1
ATOM 881 N N . LYS A 1 103 ? 55.590 35.713 -17.760 1.00 54.28 103 LYS A N 1
ATOM 882 C CA . LYS A 1 103 ? 55.424 36.568 -18.953 1.00 54.28 103 LYS A CA 1
ATOM 883 C C . LYS A 1 103 ? 56.550 37.582 -19.191 1.00 54.28 103 LYS A C 1
ATOM 885 O O . LYS A 1 103 ? 56.539 38.247 -20.224 1.00 54.28 103 LYS A O 1
ATOM 890 N N . ILE A 1 104 ? 57.550 37.683 -18.308 1.00 52.09 104 ILE A N 1
ATOM 891 C CA . ILE A 1 104 ? 58.702 38.585 -18.492 1.00 52.09 104 ILE A CA 1
ATOM 892 C C . ILE A 1 104 ? 60.005 37.775 -18.560 1.00 52.09 104 ILE A C 1
ATOM 894 O O . ILE A 1 104 ? 60.759 37.675 -17.597 1.00 52.09 104 ILE A O 1
ATOM 898 N N . ARG A 1 105 ? 60.304 37.221 -19.740 1.00 39.06 105 ARG A N 1
ATOM 899 C CA . ARG A 1 105 ? 61.684 36.967 -20.187 1.00 39.06 105 ARG A CA 1
ATOM 900 C C . ARG A 1 105 ? 61.804 37.326 -21.671 1.00 39.06 105 ARG A C 1
ATOM 902 O O . ARG A 1 105 ? 61.143 36.684 -22.484 1.00 39.06 105 ARG A O 1
ATOM 909 N N . PRO A 1 106 ? 62.623 38.324 -22.050 1.00 39.03 106 PRO A N 1
ATOM 910 C CA . PRO A 1 106 ? 62.866 38.626 -23.450 1.00 39.03 106 PRO A CA 1
ATOM 911 C C . PRO A 1 106 ? 63.830 37.603 -24.062 1.00 39.03 106 PRO A C 1
ATOM 913 O O . PRO A 1 106 ? 64.844 37.222 -23.478 1.00 39.03 106 PRO A O 1
ATOM 916 N N . THR A 1 107 ? 63.478 37.162 -25.262 1.00 41.28 107 THR A N 1
ATOM 917 C CA . THR A 1 107 ? 64.227 36.259 -26.135 1.00 41.28 107 THR A CA 1
ATOM 918 C C . THR A 1 107 ? 65.344 36.999 -26.875 1.00 41.28 107 THR A C 1
ATOM 920 O O . THR A 1 107 ? 65.067 37.939 -27.614 1.00 41.28 107 THR A O 1
ATOM 923 N N . SER A 1 108 ? 66.587 36.534 -26.743 1.00 34.94 108 SER A N 1
ATOM 924 C CA . SER A 1 108 ? 67.703 36.711 -27.696 1.00 34.94 108 SER A CA 1
ATOM 925 C C . SER A 1 108 ? 68.856 35.807 -27.233 1.00 34.94 108 SER A C 1
ATOM 927 O O . SER A 1 108 ? 68.967 35.576 -26.035 1.00 34.94 108 SER A O 1
ATOM 929 N N . ALA A 1 109 ? 69.791 35.284 -28.017 1.00 34.28 109 ALA A N 1
ATOM 930 C CA . ALA A 1 109 ? 69.887 34.823 -29.395 1.00 34.28 109 ALA A CA 1
ATOM 931 C C . ALA A 1 109 ? 71.228 34.039 -29.462 1.00 34.28 109 ALA A C 1
ATOM 933 O O . ALA A 1 109 ? 72.174 34.402 -28.775 1.00 34.28 109 ALA A O 1
ATOM 934 N N . HIS A 1 110 ? 71.301 33.036 -30.343 1.00 30.86 110 HIS A N 1
ATOM 935 C CA . HIS A 1 110 ? 72.499 32.499 -31.022 1.00 30.86 110 HIS A CA 1
ATOM 936 C C . HIS A 1 110 ? 73.614 31.672 -30.331 1.00 30.86 110 HIS A C 1
ATOM 938 O O . HIS A 1 110 ? 74.319 32.162 -29.463 1.00 30.86 110 HIS A O 1
ATOM 944 N N . ARG A 1 111 ? 73.878 30.519 -31.004 1.00 29.64 111 ARG A N 1
ATOM 945 C CA . ARG A 1 111 ? 75.172 29.861 -31.371 1.00 29.64 111 ARG A CA 1
ATOM 946 C C . ARG A 1 111 ? 76.039 29.330 -30.210 1.00 29.64 111 ARG A C 1
ATOM 948 O O . ARG A 1 111 ? 76.077 29.934 -29.160 1.00 29.64 111 ARG A O 1
ATOM 955 N N . SER A 1 112 ? 76.815 28.247 -30.285 1.00 27.92 112 SER A N 1
ATOM 956 C CA . SER A 1 112 ? 77.204 27.225 -31.278 1.00 27.92 112 SER A CA 1
ATOM 957 C C . SER A 1 112 ? 78.204 26.282 -30.569 1.00 27.92 112 SER A C 1
ATOM 959 O O . SER A 1 112 ? 78.941 26.777 -29.725 1.00 27.92 112 SER A O 1
ATOM 961 N N . GLY A 1 113 ? 78.324 25.015 -30.988 1.00 27.23 113 GLY A N 1
ATOM 962 C CA . GLY A 1 113 ? 79.620 24.302 -31.026 1.00 27.23 113 GLY A CA 1
ATOM 963 C C . GLY A 1 113 ? 80.067 23.429 -29.834 1.00 27.23 113 GLY A C 1
ATOM 964 O O . GLY A 1 113 ? 80.272 23.923 -28.737 1.00 27.23 113 GLY A O 1
ATOM 965 N N . GLU A 1 114 ? 80.301 22.150 -30.165 1.00 30.12 114 GLU A N 1
ATOM 966 C CA . GLU A 1 114 ? 81.462 21.298 -29.808 1.00 30.12 114 GLU A CA 1
ATOM 967 C C . GLU A 1 114 ? 81.657 20.694 -28.394 1.00 30.12 114 GLU A C 1
ATOM 969 O O . GLU A 1 114 ? 81.936 21.361 -27.408 1.00 30.12 114 GLU A O 1
ATOM 974 N N . GLU A 1 115 ? 81.540 19.356 -28.387 1.00 27.84 115 GLU A N 1
ATOM 975 C CA . GLU A 1 115 ? 82.475 18.307 -27.923 1.00 27.84 115 GLU A CA 1
ATOM 976 C C . GLU A 1 115 ? 83.249 18.330 -26.579 1.00 27.84 115 GLU A C 1
ATOM 978 O O . GLU A 1 115 ? 83.838 19.303 -26.131 1.00 27.84 115 GLU A O 1
ATOM 983 N N . MET A 1 116 ? 83.399 17.084 -26.091 1.00 29.22 116 MET A N 1
ATOM 984 C CA . MET A 1 116 ? 84.501 16.497 -25.305 1.00 29.22 116 MET A CA 1
ATOM 985 C C . MET A 1 116 ? 84.464 16.484 -23.759 1.00 29.22 116 MET A C 1
ATOM 987 O O . MET A 1 116 ? 84.857 17.408 -23.063 1.00 29.22 116 MET A O 1
ATOM 991 N N . SER A 1 117 ? 84.131 15.286 -23.250 1.00 27.22 117 SER A N 1
ATOM 992 C CA . SER A 1 117 ? 84.888 14.457 -22.285 1.00 27.22 117 SER A CA 1
ATOM 993 C C . SER A 1 117 ? 85.485 15.071 -21.001 1.00 27.22 117 SER A C 1
ATOM 995 O O . SER A 1 117 ? 86.420 15.862 -21.073 1.00 27.22 117 SER A O 1
ATOM 997 N N . ARG A 1 118 ? 85.121 14.497 -19.836 1.00 29.39 118 ARG A N 1
ATOM 998 C CA . ARG A 1 118 ? 86.001 13.777 -18.870 1.00 29.39 118 ARG A CA 1
ATOM 999 C C . ARG A 1 118 ? 85.356 13.679 -17.472 1.00 29.39 118 ARG A C 1
ATOM 1001 O O . ARG A 1 118 ? 84.909 14.664 -16.902 1.00 29.39 118 ARG A O 1
ATOM 1008 N N . THR A 1 119 ? 85.341 12.465 -16.926 1.00 26.50 119 THR A N 1
ATOM 1009 C CA . THR A 1 119 ? 85.161 12.098 -15.498 1.00 26.50 119 THR A CA 1
ATOM 1010 C C . THR A 1 119 ? 86.496 12.282 -14.725 1.00 26.50 119 THR A C 1
ATOM 1012 O O . THR A 1 119 ? 87.467 12.628 -15.403 1.00 26.50 119 THR A O 1
ATOM 1015 N N . PRO A 1 120 ? 86.682 11.939 -13.415 1.00 44.28 120 PRO A N 1
ATOM 1016 C CA . PRO A 1 120 ? 85.780 11.378 -12.379 1.00 44.28 120 PRO A CA 1
ATOM 1017 C C . PRO A 1 120 ? 85.940 11.990 -10.946 1.00 44.28 120 PRO A C 1
ATOM 1019 O O . PRO A 1 120 ? 86.723 12.907 -10.734 1.00 44.28 120 PRO A O 1
ATOM 1022 N N . ALA A 1 121 ? 85.275 11.337 -9.969 1.00 26.48 121 ALA A N 1
ATOM 1023 C CA . ALA A 1 121 ? 85.641 11.199 -8.538 1.00 26.48 121 ALA A CA 1
ATOM 1024 C C . ALA A 1 121 ? 85.265 12.370 -7.596 1.00 26.48 121 ALA A C 1
ATOM 1026 O O . ALA A 1 121 ? 85.388 13.525 -7.962 1.00 26.48 121 ALA A O 1
ATOM 1027 N N . THR A 1 122 ? 84.808 12.207 -6.347 1.00 26.38 122 THR A N 1
ATOM 1028 C CA . THR A 1 122 ? 84.572 11.068 -5.429 1.00 26.38 122 THR A CA 1
ATOM 1029 C C . THR A 1 122 ? 83.861 11.623 -4.181 1.00 26.38 122 THR A C 1
ATOM 1031 O O . THR A 1 122 ? 84.092 12.776 -3.832 1.00 26.38 122 THR A O 1
ATOM 1034 N N . GLY A 1 123 ? 83.113 10.784 -3.451 1.00 27.44 123 GLY A N 1
ATOM 1035 C CA . GLY A 1 123 ? 82.733 11.037 -2.050 1.00 27.44 123 GLY A CA 1
ATOM 1036 C C . GLY A 1 123 ? 81.226 11.123 -1.768 1.00 27.44 123 GLY A C 1
ATOM 1037 O O . GLY A 1 123 ? 80.555 11.936 -2.378 1.00 27.44 123 GLY A O 1
ATOM 1038 N N . SER A 1 124 ? 80.601 10.455 -0.797 1.00 28.11 124 SER A N 1
ATOM 1039 C CA . SER A 1 124 ? 80.654 9.097 -0.242 1.00 28.11 124 SER A CA 1
ATOM 1040 C C . SER A 1 124 ? 79.466 8.986 0.744 1.00 28.11 124 SER A C 1
ATOM 1042 O O . SER A 1 124 ? 79.125 9.960 1.404 1.00 28.11 124 SER A O 1
ATOM 1044 N N . HIS A 1 125 ? 78.904 7.776 0.856 1.00 28.83 125 HIS A N 1
ATOM 1045 C CA . HIS A 1 125 ? 78.118 7.202 1.968 1.00 28.83 125 HIS A CA 1
ATOM 1046 C C . HIS A 1 125 ? 76.598 7.470 2.176 1.00 28.83 125 HIS A C 1
ATOM 1048 O O . HIS A 1 125 ? 76.200 8.487 2.723 1.00 28.83 125 HIS A O 1
ATOM 1054 N N . ARG A 1 126 ? 75.830 6.369 1.943 1.00 26.70 126 ARG A N 1
ATOM 1055 C CA . ARG A 1 126 ? 74.881 5.645 2.857 1.00 26.70 126 ARG A CA 1
ATOM 1056 C C . ARG A 1 126 ? 73.570 6.372 3.268 1.00 26.70 126 ARG A C 1
ATOM 1058 O O . ARG A 1 126 ? 73.634 7.498 3.710 1.00 26.70 126 ARG A O 1
ATOM 1065 N N . LEU A 1 127 ? 72.339 5.823 3.241 1.00 29.20 127 LEU A N 1
ATOM 1066 C CA . LEU A 1 127 ? 71.762 4.461 3.299 1.00 29.20 127 LEU A CA 1
ATOM 1067 C C . LEU A 1 127 ? 70.306 4.442 2.740 1.00 29.20 127 LEU A C 1
ATOM 1069 O O . LEU A 1 127 ? 69.564 5.395 2.922 1.00 29.20 127 LEU A O 1
ATOM 1073 N N . VAL A 1 128 ? 69.924 3.302 2.142 1.00 26.92 128 VAL A N 1
ATOM 1074 C CA . VAL A 1 128 ? 68.629 2.563 2.187 1.00 26.92 128 VAL A CA 1
ATOM 1075 C C . VAL A 1 128 ? 67.283 3.313 2.057 1.00 26.92 128 VAL A C 1
ATOM 1077 O O . VAL A 1 128 ? 66.845 4.005 2.965 1.00 26.92 128 VAL A O 1
ATOM 1080 N N . GLY A 1 129 ? 66.520 2.971 1.003 1.00 28.22 129 GLY A N 1
ATOM 1081 C CA . GLY A 1 129 ? 65.063 3.172 0.943 1.00 28.22 129 GLY A CA 1
ATOM 1082 C C . GLY A 1 129 ? 64.447 2.949 -0.446 1.00 28.22 129 GLY A C 1
ATOM 1083 O O . GLY A 1 129 ? 64.195 3.899 -1.175 1.00 28.22 129 GLY A O 1
ATOM 1084 N N . LYS A 1 130 ? 64.196 1.689 -0.834 1.00 31.50 130 LYS A N 1
ATOM 1085 C CA . LYS A 1 130 ? 63.425 1.334 -2.044 1.00 31.50 130 LYS A CA 1
ATOM 1086 C C . LYS A 1 130 ? 61.958 1.733 -1.846 1.00 31.50 130 LYS A C 1
ATOM 1088 O O . LYS A 1 130 ? 61.301 1.137 -0.999 1.00 31.50 130 LYS A O 1
ATOM 1093 N N . SER A 1 131 ? 61.421 2.645 -2.658 1.00 28.17 131 SER A N 1
ATOM 1094 C CA . SER A 1 131 ? 59.976 2.907 -2.689 1.00 28.17 131 SER A CA 1
ATOM 1095 C C . SER A 1 131 ? 59.368 2.429 -4.006 1.00 28.17 131 SER A C 1
ATOM 1097 O O . SER A 1 131 ? 59.508 3.050 -5.059 1.00 28.17 131 SER A O 1
ATOM 1099 N N . ARG A 1 132 ? 58.727 1.258 -3.926 1.00 32.22 132 ARG A N 1
ATOM 1100 C CA . ARG A 1 132 ? 57.797 0.720 -4.922 1.00 32.22 132 ARG A CA 1
ATOM 1101 C C . ARG A 1 132 ? 56.606 1.679 -5.022 1.00 32.22 132 ARG A C 1
ATOM 1103 O O . ARG A 1 132 ? 55.903 1.872 -4.034 1.00 32.22 132 ARG A O 1
ATOM 1110 N N . ARG A 1 133 ? 56.331 2.233 -6.207 1.00 31.55 133 ARG A N 1
ATOM 1111 C CA . ARG A 1 133 ? 55.020 2.837 -6.491 1.00 31.55 133 ARG A CA 1
ATOM 1112 C C . ARG A 1 133 ? 53.979 1.717 -6.540 1.00 31.55 133 ARG A C 1
ATOM 1114 O O . ARG A 1 133 ? 53.891 0.986 -7.520 1.00 31.55 133 ARG A O 1
ATOM 1121 N N . LEU A 1 134 ? 53.226 1.581 -5.454 1.00 32.38 134 LEU A N 1
ATOM 1122 C CA . LEU A 1 134 ? 51.937 0.901 -5.423 1.00 32.38 134 LEU A CA 1
ATOM 1123 C C . LEU A 1 134 ? 50.954 1.726 -6.264 1.00 32.38 134 LEU A C 1
ATOM 1125 O O . LEU A 1 134 ? 50.538 2.806 -5.848 1.00 32.38 134 LEU A O 1
ATOM 1129 N N . VAL A 1 135 ? 50.599 1.224 -7.446 1.00 34.44 135 VAL A N 1
ATOM 1130 C CA . VAL A 1 135 ? 49.337 1.600 -8.096 1.00 34.44 135 VAL A CA 1
ATOM 1131 C C . VAL A 1 135 ? 48.229 1.091 -7.175 1.00 34.44 135 VAL A C 1
ATOM 1133 O O . VAL A 1 135 ? 48.234 -0.079 -6.789 1.00 34.44 135 VAL A O 1
ATOM 1136 N N . ARG A 1 136 ? 47.348 1.985 -6.721 1.00 33.28 136 ARG A N 1
ATOM 1137 C CA . ARG A 1 136 ? 46.284 1.639 -5.776 1.00 33.28 136 ARG A CA 1
ATOM 1138 C C . ARG A 1 136 ? 45.278 0.725 -6.473 1.00 33.28 136 ARG A C 1
ATOM 1140 O O . ARG A 1 136 ? 44.778 1.038 -7.545 1.00 33.28 136 ARG A O 1
ATOM 1147 N N . GLN A 1 137 ? 44.940 -0.375 -5.807 1.00 35.44 137 GLN A N 1
ATOM 1148 C CA . GLN A 1 137 ? 43.964 -1.379 -6.245 1.00 35.44 137 GLN A CA 1
ATOM 1149 C C . GLN A 1 137 ? 42.584 -0.783 -6.613 1.00 35.44 137 GLN A C 1
ATOM 1151 O O . GLN A 1 137 ? 41.887 -1.334 -7.458 1.00 35.44 137 GLN A O 1
ATOM 1156 N N . ARG A 1 138 ? 42.235 0.391 -6.060 1.00 37.09 138 ARG A N 1
ATOM 1157 C CA . ARG A 1 138 ? 40.983 1.115 -6.347 1.00 37.09 138 ARG A CA 1
ATOM 1158 C C . ARG A 1 138 ? 40.879 1.656 -7.775 1.00 37.09 138 ARG A C 1
ATOM 1160 O O . ARG A 1 138 ? 39.775 1.724 -8.301 1.00 37.09 138 ARG A O 1
ATOM 1167 N N . ASP A 1 139 ? 41.996 2.002 -8.412 1.00 35.34 139 ASP A N 1
ATOM 1168 C CA . ASP A 1 139 ? 41.969 2.629 -9.743 1.00 35.34 139 ASP A CA 1
ATOM 1169 C C . ASP A 1 139 ? 41.713 1.579 -10.848 1.00 35.34 139 ASP A C 1
ATOM 1171 O O . ASP A 1 139 ? 41.153 1.874 -11.904 1.00 35.34 139 ASP A O 1
ATOM 1175 N N . ILE A 1 140 ? 42.052 0.311 -10.575 1.00 40.81 140 ILE A N 1
ATOM 1176 C CA . ILE A 1 140 ? 41.756 -0.829 -11.456 1.00 40.81 140 ILE A CA 1
ATOM 1177 C C . ILE A 1 140 ? 40.295 -1.269 -11.281 1.00 40.81 140 ILE A C 1
ATOM 1179 O O . ILE A 1 140 ? 39.622 -1.518 -12.279 1.00 40.81 140 ILE A O 1
ATOM 1183 N N . GLU A 1 141 ? 39.777 -1.279 -10.049 1.00 36.28 141 GLU A N 1
ATOM 1184 C CA . GLU A 1 141 ? 38.367 -1.589 -9.759 1.00 36.28 141 GLU A CA 1
ATOM 1185 C C . GLU A 1 141 ? 37.408 -0.541 -10.345 1.00 36.28 141 GLU A C 1
ATOM 1187 O O . GLU A 1 141 ? 36.389 -0.909 -10.926 1.00 36.28 141 GLU A O 1
ATOM 1192 N N . GLN A 1 142 ? 37.758 0.750 -10.292 1.00 37.06 142 GLN A N 1
ATOM 1193 C CA . GLN A 1 142 ? 36.951 1.813 -10.903 1.00 37.06 142 GLN A CA 1
ATOM 1194 C C . GLN A 1 142 ? 36.960 1.764 -12.436 1.00 37.06 142 GLN A C 1
ATOM 1196 O O . GLN A 1 142 ? 35.916 1.973 -13.049 1.00 37.06 142 GLN A O 1
ATOM 1201 N N . SER A 1 143 ? 38.087 1.426 -13.077 1.00 31.44 143 SER A N 1
ATOM 1202 C CA . SER A 1 143 ? 38.106 1.272 -14.543 1.00 31.44 143 SER A CA 1
ATOM 1203 C C . SER A 1 143 ? 37.374 0.007 -15.016 1.00 31.44 143 SER A C 1
ATOM 1205 O O . SER A 1 143 ? 36.729 0.029 -16.064 1.00 31.44 143 SER A O 1
ATOM 1207 N N . GLN A 1 144 ? 37.375 -1.071 -14.220 1.00 33.94 144 GLN A N 1
ATOM 1208 C CA . GLN A 1 144 ? 36.578 -2.268 -14.503 1.00 33.94 144 GLN A CA 1
ATOM 1209 C C . GLN A 1 144 ? 35.073 -2.035 -14.287 1.00 33.94 144 GLN A C 1
ATOM 1211 O O . GLN A 1 144 ? 34.279 -2.498 -15.110 1.00 33.94 144 GLN A O 1
ATOM 1216 N N . GLN A 1 145 ? 34.674 -1.265 -13.267 1.00 38.69 145 GLN A N 1
ATOM 1217 C CA . GLN A 1 145 ? 33.282 -0.830 -13.066 1.00 38.69 145 GLN A CA 1
ATOM 1218 C C . GLN A 1 145 ? 32.796 0.080 -14.204 1.00 38.69 145 GLN A C 1
ATOM 1220 O O . GLN A 1 145 ? 31.734 -0.161 -14.772 1.00 38.69 145 GLN A O 1
ATOM 1225 N N . HIS A 1 146 ? 33.618 1.039 -14.638 1.00 28.41 146 HIS A N 1
ATOM 1226 C CA . HIS A 1 146 ? 33.256 1.923 -15.748 1.00 28.41 146 HIS A CA 1
ATOM 1227 C C . HIS A 1 146 ? 33.149 1.167 -17.090 1.00 28.41 146 HIS A C 1
ATOM 1229 O O . HIS A 1 146 ? 32.277 1.471 -17.902 1.00 28.41 146 HIS A O 1
ATOM 1235 N N . SER A 1 147 ? 33.971 0.125 -17.297 1.00 28.33 147 SER A N 1
ATOM 1236 C CA . SER A 1 147 ? 33.918 -0.735 -18.494 1.00 28.33 147 SER A CA 1
ATOM 1237 C C . SER A 1 147 ? 32.758 -1.747 -18.505 1.00 28.33 147 SER A C 1
ATOM 1239 O O . SER A 1 147 ? 32.391 -2.257 -19.566 1.00 28.33 147 SER A O 1
ATOM 1241 N N . THR A 1 148 ? 32.181 -2.060 -17.337 1.00 35.25 148 THR A N 1
ATOM 1242 C CA . THR A 1 148 ? 31.026 -2.968 -17.217 1.00 35.25 148 THR A CA 1
ATOM 1243 C C . THR A 1 148 ? 29.701 -2.223 -17.363 1.00 35.25 148 THR A C 1
ATOM 1245 O O . THR A 1 148 ? 28.798 -2.757 -18.005 1.00 35.25 148 THR A O 1
ATOM 1248 N N . GLU A 1 149 ? 29.609 -0.970 -16.902 1.00 36.84 149 GLU A N 1
ATOM 1249 C CA . GLU A 1 149 ? 28.466 -0.086 -17.186 1.00 36.84 149 GLU A CA 1
ATOM 1250 C C . GLU A 1 149 ? 28.327 0.235 -18.684 1.00 36.84 149 GLU A C 1
ATOM 1252 O O . GLU A 1 149 ? 27.222 0.220 -19.223 1.00 36.84 149 GLU A O 1
ATOM 1257 N N . GLU A 1 150 ? 29.436 0.438 -19.400 1.00 34.19 150 GLU A N 1
ATOM 1258 C CA . GLU A 1 150 ? 29.409 0.779 -20.832 1.00 34.19 150 GLU A CA 1
ATOM 1259 C C . GLU A 1 150 ? 29.043 -0.420 -21.736 1.00 34.19 150 GLU A C 1
ATOM 1261 O O . GLU A 1 150 ? 28.551 -0.259 -22.854 1.00 34.19 150 GLU A O 1
ATOM 1266 N N . ARG A 1 151 ? 29.210 -1.655 -21.237 1.00 37.19 151 ARG A N 1
ATOM 1267 C CA . ARG A 1 151 ? 28.821 -2.889 -21.945 1.00 37.19 151 ARG A CA 1
ATOM 1268 C C . ARG A 1 151 ? 27.328 -3.215 -21.851 1.00 37.19 151 ARG A C 1
ATOM 1270 O O . ARG A 1 151 ? 26.854 -4.033 -22.636 1.00 37.19 151 ARG A O 1
ATOM 1277 N N . LEU A 1 152 ? 26.594 -2.566 -20.946 1.00 40.84 152 LEU A N 1
ATOM 1278 C CA . LEU A 1 152 ? 25.150 -2.748 -20.743 1.00 40.84 152 LEU A CA 1
ATOM 1279 C C . LEU A 1 152 ? 24.281 -1.919 -21.713 1.00 40.84 152 LEU A C 1
ATOM 1281 O O . LEU A 1 152 ? 23.058 -2.009 -21.660 1.00 40.84 152 LEU A O 1
ATOM 1285 N N . ALA A 1 153 ? 24.886 -1.146 -22.623 1.00 37.94 153 ALA A N 1
ATOM 1286 C CA . ALA A 1 153 ? 24.183 -0.185 -23.475 1.00 37.94 153 ALA A CA 1
ATOM 1287 C C . ALA A 1 153 ? 24.493 -0.346 -24.976 1.00 37.94 153 ALA A C 1
ATOM 1289 O O . ALA A 1 153 ? 24.979 0.577 -25.631 1.00 37.94 153 ALA A O 1
ATOM 1290 N N . ARG A 1 154 ? 24.180 -1.505 -25.567 1.00 34.03 154 ARG A N 1
ATOM 1291 C CA . ARG A 1 154 ? 24.056 -1.611 -27.033 1.00 34.03 154 ARG A CA 1
ATOM 1292 C C . ARG A 1 154 ? 22.733 -2.269 -27.427 1.00 34.03 154 ARG A C 1
ATOM 1294 O O . ARG A 1 154 ? 22.643 -3.493 -27.364 1.00 34.03 154 ARG A O 1
ATOM 1301 N N . PRO A 1 155 ? 21.719 -1.497 -27.862 1.00 35.38 155 PRO A N 1
ATOM 1302 C CA . PRO A 1 155 ? 20.557 -2.078 -28.519 1.00 35.38 155 PRO A CA 1
ATOM 1303 C C . PRO A 1 155 ? 20.986 -2.694 -29.860 1.00 35.38 155 PRO A C 1
ATOM 1305 O O . PRO A 1 155 ? 21.675 -2.060 -30.661 1.00 35.38 155 PRO A O 1
ATOM 1308 N N . LEU A 1 156 ? 20.588 -3.942 -30.107 1.00 33.12 156 LEU A N 1
ATOM 1309 C CA . LEU A 1 156 ? 20.694 -4.574 -31.421 1.00 33.12 156 LEU A CA 1
ATOM 1310 C C . LEU A 1 156 ? 19.555 -4.045 -32.303 1.00 33.12 156 LEU A C 1
ATOM 1312 O O . LEU A 1 156 ? 18.485 -4.640 -32.373 1.00 33.12 156 LEU A O 1
ATOM 1316 N N . THR A 1 157 ? 19.762 -2.917 -32.979 1.00 31.48 157 THR A N 1
ATOM 1317 C CA . THR A 1 157 ? 18.827 -2.434 -34.003 1.00 31.48 157 THR A CA 1
ATOM 1318 C C . THR A 1 157 ? 19.019 -3.226 -35.294 1.00 31.48 157 THR A C 1
ATOM 1320 O O . THR A 1 157 ? 20.010 -3.074 -36.007 1.00 31.48 157 THR A O 1
ATOM 1323 N N . ARG A 1 158 ? 18.056 -4.092 -35.626 1.00 32.03 158 ARG A N 1
ATOM 1324 C CA . ARG A 1 158 ? 17.982 -4.724 -36.947 1.00 32.03 158 ARG A CA 1
ATOM 1325 C C . ARG A 1 158 ? 17.185 -3.797 -37.865 1.00 32.03 158 ARG A C 1
ATOM 1327 O O . ARG A 1 158 ? 15.974 -3.696 -37.735 1.00 32.03 158 ARG A O 1
ATOM 1334 N N . GLN A 1 159 ? 17.860 -3.100 -38.779 1.00 29.77 159 GLN A N 1
ATOM 1335 C CA . GLN A 1 159 ? 17.177 -2.299 -39.796 1.00 29.77 159 GLN A CA 1
ATOM 1336 C C . GLN A 1 159 ? 16.514 -3.224 -40.824 1.00 29.77 159 GLN A C 1
ATOM 1338 O O . GLN A 1 159 ? 17.192 -3.893 -41.606 1.00 29.77 159 GLN A O 1
ATOM 1343 N N . ARG A 1 160 ? 15.184 -3.240 -40.849 1.00 29.80 160 ARG A N 1
ATOM 1344 C CA . ARG A 1 160 ? 14.412 -3.538 -42.056 1.00 29.80 160 ARG A CA 1
ATOM 1345 C C . ARG A 1 160 ? 13.251 -2.550 -42.102 1.00 29.80 160 ARG A C 1
ATOM 1347 O O . ARG A 1 160 ? 12.696 -2.230 -41.061 1.00 29.80 160 ARG A O 1
ATOM 1354 N N . GLY A 1 161 ? 13.034 -1.976 -43.281 1.00 31.42 161 GLY A N 1
ATOM 1355 C CA . GLY A 1 161 ? 12.172 -0.817 -43.477 1.00 31.42 161 GLY A CA 1
ATOM 1356 C C . GLY A 1 161 ? 10.710 -1.047 -43.103 1.00 31.42 161 GLY A C 1
ATOM 1357 O O . GLY A 1 161 ? 10.232 -2.176 -43.152 1.00 31.42 161 GLY A O 1
ATOM 1358 N N . GLU A 1 162 ? 10.073 0.093 -42.824 1.00 36.38 162 GLU A N 1
ATOM 1359 C CA . GLU A 1 162 ? 8.640 0.341 -42.617 1.00 36.38 162 GLU A CA 1
ATOM 1360 C C . GLU A 1 162 ? 8.080 -0.155 -41.270 1.00 36.38 162 GLU A C 1
ATOM 1362 O O . GLU A 1 162 ? 8.051 -1.342 -40.982 1.00 36.38 162 GLU A O 1
ATOM 1367 N N . GLU A 1 163 ? 7.695 0.832 -40.443 1.00 34.84 163 GLU A N 1
ATOM 1368 C CA . GLU A 1 163 ? 7.230 0.755 -39.046 1.00 34.84 163 GLU A CA 1
ATOM 1369 C C . GLU A 1 163 ? 8.185 0.026 -38.086 1.00 34.84 163 GLU A C 1
ATOM 1371 O O . GLU A 1 163 ? 8.176 -1.189 -37.930 1.00 34.84 163 GLU A O 1
ATOM 1376 N N . ALA A 1 164 ? 9.035 0.800 -37.403 1.00 35.56 164 ALA A N 1
ATOM 1377 C CA . ALA A 1 164 ? 9.898 0.280 -36.350 1.00 35.56 164 ALA A CA 1
ATOM 1378 C C . ALA A 1 164 ? 9.051 -0.168 -35.144 1.00 35.56 164 ALA A C 1
ATOM 1380 O O . ALA A 1 164 ? 8.855 0.595 -34.199 1.00 35.56 164 ALA A O 1
ATOM 1381 N N . GLU A 1 165 ? 8.567 -1.412 -35.160 1.00 46.03 165 GLU A N 1
ATOM 1382 C CA . GLU A 1 165 ? 8.250 -2.126 -33.927 1.00 46.03 165 GLU A CA 1
ATOM 1383 C C . GLU A 1 165 ? 9.511 -2.092 -33.056 1.00 46.03 165 GLU A C 1
ATOM 1385 O O . GLU A 1 165 ? 10.575 -2.590 -33.440 1.00 46.03 165 GLU A O 1
ATOM 1390 N N . VAL A 1 166 ? 9.425 -1.440 -31.895 1.00 56.47 166 VAL A N 1
ATOM 1391 C CA . VAL A 1 166 ? 10.504 -1.465 -30.908 1.00 56.47 166 VAL A CA 1
ATOM 1392 C C . VAL A 1 166 ? 10.579 -2.895 -30.385 1.00 56.47 166 VAL A C 1
ATOM 1394 O O . VAL A 1 166 ? 9.814 -3.275 -29.504 1.00 56.47 166 VAL A O 1
ATOM 1397 N N . ALA A 1 167 ? 11.458 -3.699 -30.982 1.00 68.75 167 ALA A N 1
ATOM 1398 C CA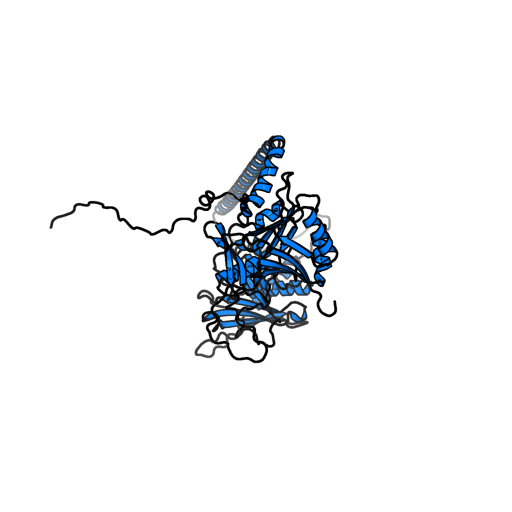 . ALA A 1 167 ? 11.670 -5.081 -30.581 1.00 68.75 167 ALA A CA 1
ATOM 1399 C C . ALA A 1 167 ? 12.049 -5.157 -29.096 1.00 68.75 167 ALA A C 1
ATOM 1401 O O . ALA A 1 167 ? 12.826 -4.331 -28.610 1.00 68.75 167 ALA A O 1
ATOM 1402 N N . ASP A 1 168 ? 11.528 -6.170 -28.403 1.00 85.81 168 ASP A N 1
ATOM 1403 C CA . ASP A 1 168 ? 11.866 -6.454 -27.011 1.00 85.81 168 ASP A CA 1
ATOM 1404 C C . ASP A 1 168 ? 13.390 -6.527 -26.819 1.00 85.81 168 ASP A C 1
ATOM 1406 O O . ASP A 1 168 ? 14.101 -7.228 -27.548 1.00 85.81 168 ASP A O 1
ATOM 1410 N N . VAL A 1 169 ? 13.895 -5.815 -25.811 1.00 91.94 169 VAL A N 1
ATOM 1411 C CA . VAL A 1 169 ? 15.320 -5.774 -25.463 1.00 91.94 169 VAL A CA 1
ATOM 1412 C C . VAL A 1 169 ? 15.538 -6.458 -24.120 1.00 91.94 169 VAL A C 1
ATOM 1414 O O . VAL A 1 169 ? 14.999 -6.030 -23.103 1.00 91.94 169 VAL A O 1
ATOM 1417 N N . ASP A 1 170 ? 16.378 -7.494 -24.101 1.00 94.38 170 ASP A N 1
ATOM 1418 C CA . ASP A 1 170 ? 16.780 -8.177 -22.870 1.00 94.38 170 ASP A CA 1
ATOM 1419 C C . ASP A 1 170 ? 18.112 -7.602 -22.350 1.00 94.38 170 ASP A C 1
ATOM 1421 O O . ASP A 1 170 ? 19.165 -7.761 -22.972 1.00 94.38 170 ASP A O 1
ATOM 1425 N N . PHE A 1 171 ? 18.085 -6.979 -21.171 1.00 95.25 171 PHE A N 1
ATOM 1426 C CA . PHE A 1 171 ? 19.276 -6.568 -20.427 1.00 95.25 171 PHE A CA 1
ATOM 1427 C C . PHE A 1 171 ? 19.694 -7.686 -19.477 1.00 95.25 171 PHE A C 1
ATOM 1429 O O . PHE A 1 171 ? 18.939 -8.077 -18.587 1.00 95.25 171 PHE A O 1
ATOM 1436 N N . VAL A 1 172 ? 20.905 -8.211 -19.638 1.00 96.38 172 VAL A N 1
ATOM 1437 C CA . VAL A 1 172 ? 21.398 -9.296 -18.787 1.00 96.38 172 VAL A CA 1
ATOM 1438 C C . VAL A 1 172 ? 21.992 -8.728 -17.501 1.00 96.38 172 VAL A C 1
ATOM 1440 O O . VAL A 1 172 ? 23.022 -8.062 -17.533 1.00 96.38 172 VAL A O 1
ATOM 1443 N N . LEU A 1 173 ? 21.361 -9.022 -16.361 1.00 95.38 173 LEU A N 1
ATOM 1444 C CA . LEU A 1 173 ? 21.891 -8.663 -15.040 1.00 95.38 173 LEU A CA 1
ATOM 1445 C C . LEU A 1 173 ? 22.900 -9.699 -14.530 1.00 95.38 173 LEU A C 1
ATOM 1447 O O . LEU A 1 173 ? 23.813 -9.372 -13.774 1.00 95.38 173 LEU A O 1
ATOM 1451 N N . GLN A 1 174 ? 22.718 -10.964 -14.917 1.00 93.75 174 GLN A N 1
ATOM 1452 C CA . GLN A 1 174 ? 23.602 -12.072 -14.568 1.00 93.75 174 GLN A CA 1
ATOM 1453 C C . GLN A 1 174 ? 23.494 -13.199 -15.600 1.00 93.75 174 GLN A C 1
ATOM 1455 O O . GLN A 1 174 ? 22.386 -13.563 -15.985 1.00 93.75 174 GLN A O 1
ATOM 1460 N N . GLU A 1 175 ? 24.628 -13.798 -15.976 1.00 90.75 175 GLU A N 1
ATOM 1461 C CA . GLU A 1 175 ? 24.675 -15.010 -16.816 1.00 90.75 175 GLU A CA 1
ATOM 1462 C C . GLU A 1 175 ? 24.750 -16.307 -15.987 1.00 90.75 175 GLU A C 1
ATOM 1464 O O . GLU A 1 175 ? 23.995 -17.246 -16.228 1.00 90.75 175 GLU A O 1
ATOM 1469 N N . ALA A 1 176 ? 25.624 -16.360 -14.973 1.00 85.75 176 ALA A N 1
ATOM 1470 C CA . ALA A 1 176 ? 25.882 -17.544 -14.143 1.00 85.75 176 ALA A CA 1
ATOM 1471 C C . ALA A 1 176 ? 25.882 -17.192 -12.637 1.00 85.75 176 ALA A C 1
ATOM 1473 O O . ALA A 1 176 ? 26.207 -16.053 -12.297 1.00 85.75 176 ALA A O 1
ATOM 1474 N N . PRO A 1 177 ? 25.543 -18.125 -11.717 1.00 83.75 177 PRO A N 1
ATOM 1475 C CA . PRO A 1 177 ? 25.160 -19.528 -11.946 1.00 83.75 177 PRO A CA 1
ATOM 1476 C C . PRO A 1 177 ? 23.759 -19.699 -12.547 1.00 83.75 177 PRO A C 1
ATOM 1478 O O . PRO A 1 177 ? 23.434 -20.759 -13.070 1.00 83.75 177 PRO A O 1
ATOM 1481 N N . GLN A 1 178 ? 22.935 -18.653 -12.496 1.00 88.62 178 GLN A N 1
ATOM 1482 C CA . GLN A 1 178 ? 21.606 -18.630 -13.092 1.00 88.62 178 GLN A CA 1
ATOM 1483 C C . GLN A 1 178 ? 21.429 -17.350 -13.898 1.00 88.62 178 GLN A C 1
ATOM 1485 O O . GLN A 1 178 ? 21.779 -16.268 -13.419 1.00 88.62 178 GLN A O 1
ATOM 1490 N N . ARG A 1 179 ? 20.854 -17.469 -15.095 1.00 94.44 179 ARG A N 1
ATOM 1491 C CA . ARG A 1 179 ? 20.598 -16.317 -15.955 1.00 94.44 179 ARG A CA 1
ATOM 1492 C C . ARG A 1 179 ? 19.424 -15.495 -15.430 1.00 94.44 179 ARG A C 1
ATOM 1494 O O . ARG A 1 179 ? 18.333 -16.045 -15.256 1.00 94.44 179 ARG A O 1
ATOM 1501 N N . ILE A 1 180 ? 19.669 -14.204 -15.212 1.00 96.56 180 ILE A N 1
ATOM 1502 C CA . ILE A 1 180 ? 18.696 -13.210 -14.745 1.00 96.56 180 ILE A CA 1
ATOM 1503 C C . ILE A 1 180 ? 18.734 -12.030 -15.709 1.00 96.56 180 ILE A C 1
ATOM 1505 O O . ILE A 1 180 ? 19.797 -11.451 -15.954 1.00 96.56 180 ILE A O 1
ATOM 1509 N N . VAL A 1 181 ? 17.575 -11.686 -16.265 1.00 96.88 181 VAL A N 1
ATOM 1510 C CA . VAL A 1 181 ? 17.442 -10.639 -17.286 1.00 96.88 181 VAL A CA 1
ATOM 1511 C C . VAL A 1 181 ? 16.318 -9.669 -16.942 1.00 96.88 181 VAL A C 1
ATOM 1513 O O . VAL A 1 181 ? 15.383 -10.031 -16.230 1.00 96.88 181 VAL A O 1
ATOM 1516 N N . VAL A 1 182 ? 16.403 -8.453 -17.475 1.00 97.75 182 VAL A N 1
ATOM 1517 C CA . VAL A 1 182 ? 15.303 -7.488 -17.533 1.00 97.75 182 VAL A CA 1
ATOM 1518 C C . VAL A 1 182 ? 14.866 -7.370 -18.982 1.00 97.75 182 VAL A C 1
ATOM 1520 O O . VAL A 1 182 ? 15.625 -6.870 -19.809 1.00 97.75 182 VAL A O 1
ATOM 1523 N N . ARG A 1 183 ? 13.654 -7.823 -19.284 1.00 96.06 183 ARG A N 1
ATOM 1524 C CA . ARG A 1 183 ? 13.022 -7.606 -20.580 1.00 96.06 183 ARG A CA 1
ATOM 1525 C C . ARG A 1 183 ? 12.371 -6.236 -20.601 1.00 96.06 183 ARG A C 1
ATOM 1527 O O . ARG A 1 183 ? 11.605 -5.906 -19.694 1.00 96.06 183 ARG A O 1
ATOM 1534 N N . VAL A 1 184 ? 12.675 -5.463 -21.634 1.00 96.38 184 VAL A N 1
ATOM 1535 C CA . VAL A 1 184 ? 12.131 -4.128 -21.855 1.00 96.38 184 VAL A CA 1
ATOM 1536 C C . VAL A 1 184 ? 11.387 -4.103 -23.177 1.00 96.38 184 VAL A C 1
ATOM 1538 O O . VAL A 1 184 ? 11.973 -4.387 -24.219 1.00 96.38 184 VAL A O 1
ATOM 1541 N N . SER A 1 185 ? 10.107 -3.754 -23.124 1.00 94.31 185 SER A N 1
ATOM 1542 C CA . SER A 1 185 ? 9.230 -3.675 -24.293 1.00 94.31 185 SER A CA 1
ATOM 1543 C C . SER A 1 185 ? 8.412 -2.386 -24.283 1.00 94.31 185 SER A C 1
ATOM 1545 O O . SER A 1 185 ? 8.110 -1.836 -23.219 1.00 94.31 185 SER A O 1
ATOM 1547 N N . LEU A 1 186 ? 8.069 -1.876 -25.467 1.00 93.62 186 LEU A N 1
ATOM 1548 C CA . LEU A 1 186 ? 7.150 -0.747 -25.615 1.00 93.62 186 LEU A CA 1
ATOM 1549 C C . LEU A 1 186 ? 5.750 -1.301 -25.885 1.00 93.62 186 LEU A C 1
ATOM 1551 O O . LEU A 1 186 ? 5.505 -1.896 -26.930 1.00 93.62 186 LEU A O 1
ATOM 1555 N N . VAL A 1 187 ? 4.835 -1.128 -24.934 1.00 91.88 187 VAL A N 1
ATOM 1556 C CA . VAL A 1 187 ? 3.510 -1.761 -24.960 1.00 91.88 187 VAL A CA 1
ATOM 1557 C C . VAL A 1 187 ? 2.427 -0.693 -24.935 1.00 91.88 187 VAL A C 1
ATOM 1559 O O . VAL A 1 187 ? 2.486 0.236 -24.134 1.00 91.88 187 VAL A O 1
ATOM 1562 N N . THR A 1 188 ? 1.402 -0.835 -25.775 1.00 91.44 188 THR A N 1
ATOM 1563 C CA . THR A 1 188 ? 0.203 0.014 -25.712 1.00 91.44 188 THR A CA 1
ATOM 1564 C C . THR A 1 188 ? -0.911 -0.712 -24.971 1.00 91.44 188 THR A C 1
ATOM 1566 O O . THR A 1 188 ? -1.384 -1.766 -25.395 1.00 91.44 188 THR A O 1
ATOM 1569 N N . LEU A 1 189 ? -1.334 -0.147 -23.842 1.00 88.56 189 LEU A N 1
ATOM 1570 C CA . LEU A 1 189 ? -2.316 -0.748 -22.948 1.00 88.56 189 LEU A CA 1
ATOM 1571 C C . LEU A 1 189 ? -3.737 -0.421 -23.402 1.00 88.56 189 LEU A C 1
ATOM 1573 O O . LEU A 1 189 ? -4.283 0.638 -23.090 1.00 88.56 189 LEU A O 1
ATOM 1577 N N . VAL A 1 190 ? -4.365 -1.366 -24.098 1.00 82.56 190 VAL A N 1
ATOM 1578 C CA . VAL A 1 190 ? -5.712 -1.188 -24.662 1.00 82.56 190 VAL A CA 1
ATOM 1579 C C . VAL A 1 190 ? -6.787 -1.028 -23.570 1.00 82.56 190 VAL A C 1
ATOM 1581 O O . VAL A 1 190 ? -7.713 -0.243 -23.755 1.00 82.56 190 VAL A O 1
ATOM 1584 N N . CYS A 1 191 ? -6.644 -1.693 -22.406 1.00 76.81 191 CYS A N 1
ATOM 1585 C CA . CYS A 1 191 ? -7.578 -1.571 -21.265 1.00 76.81 191 CYS A CA 1
ATOM 1586 C C . CYS A 1 191 ? -7.370 -0.307 -20.409 1.00 76.81 191 CYS A C 1
ATOM 1588 O O . CYS A 1 191 ? -8.280 0.087 -19.687 1.00 76.81 191 CYS A O 1
ATOM 1590 N N . CYS A 1 192 ? -6.198 0.337 -20.472 1.00 76.88 192 CYS A N 1
ATOM 1591 C CA . CYS A 1 192 ? -5.792 1.390 -19.529 1.00 76.88 192 CYS A CA 1
ATOM 1592 C C . CYS A 1 192 ? -5.688 2.759 -20.213 1.00 76.88 192 CYS A C 1
ATOM 1594 O O . CYS A 1 192 ? -4.647 3.415 -20.159 1.00 76.88 192 CYS A O 1
ATOM 1596 N N . GLY A 1 193 ? -6.751 3.172 -20.905 1.00 76.25 193 GLY A N 1
ATOM 1597 C CA . GLY A 1 193 ? -6.804 4.480 -21.567 1.00 76.25 193 GLY A CA 1
ATOM 1598 C C . GLY A 1 193 ? -5.869 4.613 -22.772 1.00 76.25 193 GLY A C 1
ATOM 1599 O O . GLY A 1 193 ? -5.431 5.719 -23.067 1.00 76.25 193 GLY A O 1
ATOM 1600 N N . GLN A 1 194 ? -5.541 3.497 -23.439 1.00 84.06 194 GLN A N 1
ATOM 1601 C CA . GLN A 1 194 ? -4.666 3.446 -24.622 1.00 84.06 194 GLN A CA 1
ATOM 1602 C C . GLN A 1 194 ? -3.290 4.089 -24.401 1.00 84.06 194 GLN A C 1
ATOM 1604 O O . GLN A 1 194 ? -2.672 4.618 -25.322 1.00 84.06 194 GLN A O 1
ATOM 1609 N N . LYS A 1 195 ? -2.793 4.035 -23.163 1.00 89.38 195 LYS A N 1
ATOM 1610 C CA . LYS A 1 195 ? -1.474 4.561 -22.828 1.00 89.38 195 LYS A CA 1
ATOM 1611 C C . LYS A 1 195 ? -0.382 3.649 -23.369 1.00 89.38 195 LYS A C 1
ATOM 1613 O O . LYS A 1 195 ? -0.390 2.444 -23.117 1.00 89.38 195 LYS A O 1
ATOM 1618 N N . THR A 1 196 ? 0.591 4.239 -24.050 1.00 93.12 196 THR A N 1
ATOM 1619 C CA . THR A 1 196 ? 1.845 3.570 -24.396 1.00 93.12 196 THR A CA 1
ATOM 1620 C C . THR A 1 196 ? 2.815 3.675 -23.221 1.00 93.12 196 THR A C 1
ATOM 1622 O O . THR A 1 196 ? 3.004 4.749 -22.643 1.00 93.12 196 THR A O 1
ATOM 1625 N N . VAL A 1 197 ? 3.411 2.552 -22.833 1.00 95.12 197 VAL A N 1
ATOM 1626 C CA . VAL A 1 197 ? 4.298 2.439 -21.673 1.00 95.12 197 VAL A CA 1
ATOM 1627 C C . VAL A 1 197 ? 5.547 1.640 -22.021 1.00 95.12 197 VAL A C 1
ATOM 1629 O O . VAL A 1 197 ? 5.495 0.686 -22.795 1.00 95.12 197 VAL A O 1
ATOM 1632 N N . TRP A 1 198 ? 6.663 1.989 -21.393 1.00 96.12 198 TRP A N 1
ATOM 1633 C CA . TRP A 1 198 ? 7.803 1.093 -21.266 1.00 96.12 198 TRP A CA 1
ATOM 1634 C C . TRP A 1 198 ? 7.508 0.064 -20.174 1.00 96.12 198 TRP A C 1
ATOM 1636 O O . TRP A 1 198 ? 7.279 0.428 -19.019 1.00 96.12 198 TRP A O 1
ATOM 1646 N N . SER A 1 199 ? 7.517 -1.213 -20.535 1.00 95.75 199 SER A N 1
ATOM 1647 C CA . SER A 1 199 ? 7.355 -2.336 -19.616 1.00 95.75 199 SER A CA 1
ATOM 1648 C C . SER A 1 199 ? 8.717 -2.935 -19.292 1.00 95.75 199 SER A C 1
ATOM 1650 O O . SER A 1 199 ? 9.375 -3.471 -20.178 1.00 95.75 199 SER A O 1
ATOM 1652 N N . TYR A 1 200 ? 9.125 -2.868 -18.025 1.00 97.38 200 TYR A N 1
ATOM 1653 C CA . TYR A 1 200 ? 10.343 -3.490 -17.509 1.00 97.38 200 TYR A CA 1
ATOM 1654 C C . TYR A 1 200 ? 9.961 -4.691 -16.657 1.00 97.38 200 TYR A C 1
ATOM 1656 O O . TYR A 1 200 ? 9.373 -4.524 -15.587 1.00 97.38 200 TYR A O 1
ATOM 1664 N N . ARG A 1 201 ? 10.321 -5.894 -17.103 1.00 95.62 201 ARG A N 1
ATOM 1665 C CA . ARG A 1 201 ? 10.023 -7.139 -16.393 1.00 95.62 201 ARG A CA 1
ATOM 1666 C C . ARG A 1 201 ? 11.297 -7.911 -16.101 1.00 95.62 201 ARG A C 1
ATOM 1668 O O . ARG A 1 201 ? 12.082 -8.162 -17.011 1.00 95.62 201 ARG A O 1
ATOM 1675 N N . THR A 1 202 ? 11.506 -8.315 -14.853 1.00 96.44 202 THR A N 1
ATOM 1676 C CA . THR A 1 202 ? 12.601 -9.239 -14.534 1.00 96.44 202 THR A CA 1
ATOM 1677 C C . THR A 1 202 ? 12.190 -10.676 -14.825 1.00 96.44 202 THR A C 1
ATOM 1679 O O . THR A 1 202 ? 11.019 -11.040 -14.721 1.00 96.44 202 THR A O 1
ATOM 1682 N N . HIS A 1 203 ? 13.169 -11.502 -15.174 1.00 94.88 203 HIS A N 1
ATOM 1683 C CA . HIS A 1 203 ? 12.995 -12.941 -15.280 1.00 94.88 203 HIS A CA 1
ATOM 1684 C C . HIS A 1 203 ? 14.123 -13.658 -14.549 1.00 94.88 203 HIS A C 1
ATOM 1686 O O . HIS A 1 203 ? 15.302 -13.475 -14.871 1.00 94.88 203 HIS A O 1
ATOM 1692 N N . GLY A 1 204 ? 13.743 -14.531 -13.616 1.00 93.56 204 GLY A N 1
ATOM 1693 C CA . GLY A 1 204 ? 14.655 -15.439 -12.927 1.00 93.56 204 GLY A CA 1
ATOM 1694 C C . GLY A 1 204 ? 15.069 -14.997 -11.526 1.00 93.56 204 GLY A C 1
ATOM 1695 O O . GLY A 1 204 ? 15.818 -15.741 -10.895 1.00 93.56 204 GLY A O 1
ATOM 1696 N N . LEU A 1 205 ? 14.574 -13.860 -11.012 1.00 94.69 205 LEU A N 1
ATOM 1697 C CA . LEU A 1 205 ? 14.795 -13.481 -9.608 1.00 94.69 205 LEU A CA 1
ATOM 1698 C C . LEU A 1 205 ? 14.180 -14.502 -8.645 1.00 94.69 205 LEU A C 1
ATOM 1700 O O . LEU A 1 205 ? 14.754 -14.771 -7.590 1.00 94.69 205 LEU A O 1
ATOM 1704 N N . SER A 1 206 ? 13.070 -15.128 -9.046 1.00 92.06 206 SER A N 1
ATOM 1705 C CA . SER A 1 206 ? 12.328 -16.116 -8.247 1.00 92.06 206 SER A CA 1
ATOM 1706 C C . SER A 1 206 ? 13.193 -17.290 -7.790 1.00 92.06 206 SER A C 1
ATOM 1708 O O . SER A 1 206 ? 13.007 -17.828 -6.702 1.00 92.06 206 SER A O 1
ATOM 1710 N N . ARG A 1 207 ? 14.217 -17.643 -8.571 1.00 92.25 207 ARG A N 1
ATOM 1711 C CA . ARG A 1 207 ? 15.175 -18.704 -8.237 1.00 92.25 207 ARG A CA 1
ATOM 1712 C C . ARG A 1 207 ? 16.147 -18.334 -7.106 1.00 92.25 207 ARG A C 1
ATOM 1714 O O . ARG A 1 207 ? 16.827 -19.215 -6.586 1.00 92.25 207 ARG A O 1
ATOM 1721 N N . LEU A 1 208 ? 16.220 -17.053 -6.742 1.00 92.25 208 LEU A N 1
ATOM 1722 C CA . LEU A 1 208 ? 16.921 -16.521 -5.568 1.00 92.25 208 LEU A CA 1
ATOM 1723 C C . LEU A 1 208 ? 15.952 -16.212 -4.409 1.00 92.25 208 LEU A C 1
ATOM 1725 O O . LEU A 1 208 ? 16.341 -15.550 -3.454 1.00 92.25 208 LEU A O 1
ATOM 1729 N N . GLY A 1 209 ? 14.687 -16.642 -4.500 1.00 93.06 209 GLY A N 1
ATOM 1730 C CA . GLY A 1 209 ? 13.647 -16.349 -3.507 1.00 93.06 209 GLY A CA 1
ATOM 1731 C C . GLY A 1 209 ? 13.028 -14.951 -3.623 1.00 93.06 209 GLY A C 1
ATOM 1732 O O . GLY A 1 209 ? 12.144 -14.614 -2.844 1.00 93.06 209 GLY A O 1
ATOM 1733 N N . GLN A 1 210 ? 13.454 -14.143 -4.596 1.00 96.06 210 GLN A N 1
ATOM 1734 C CA . GLN A 1 210 ? 12.915 -12.809 -4.853 1.00 96.06 210 GLN A CA 1
ATOM 1735 C C . GLN A 1 210 ? 11.844 -12.880 -5.945 1.00 96.06 210 GLN A C 1
ATOM 1737 O O . GLN A 1 210 ? 12.159 -13.239 -7.073 1.00 96.06 210 GLN A O 1
ATOM 1742 N N . THR A 1 211 ? 10.599 -12.497 -5.668 1.00 95.56 211 THR A N 1
ATOM 1743 C CA . THR A 1 211 ? 9.553 -12.419 -6.706 1.00 95.56 211 THR A CA 1
ATOM 1744 C C . THR A 1 211 ? 10.004 -11.526 -7.865 1.00 95.56 211 THR A C 1
ATOM 1746 O O . THR A 1 211 ? 10.623 -10.481 -7.632 1.00 95.56 211 THR A O 1
ATOM 1749 N N . ASP A 1 212 ? 9.727 -11.947 -9.104 1.00 95.75 212 ASP A N 1
ATOM 1750 C CA . ASP A 1 212 ? 10.072 -11.165 -10.292 1.00 95.75 212 ASP A CA 1
ATOM 1751 C C . ASP A 1 212 ? 9.306 -9.825 -10.287 1.00 95.75 212 ASP A C 1
ATOM 1753 O O . ASP A 1 212 ? 8.188 -9.723 -9.789 1.00 95.75 212 ASP A O 1
ATOM 1757 N N . LEU A 1 213 ? 9.928 -8.767 -10.800 1.00 96.88 213 LEU A N 1
ATOM 1758 C CA . LEU A 1 213 ? 9.453 -7.392 -10.695 1.00 96.88 213 LEU A CA 1
ATOM 1759 C C . LEU A 1 213 ? 8.871 -6.908 -12.023 1.00 96.88 213 LEU A C 1
ATOM 1761 O O . LEU A 1 213 ? 9.397 -7.230 -13.092 1.00 96.88 213 LEU A O 1
ATOM 1765 N N . LEU A 1 214 ? 7.837 -6.069 -11.947 1.00 96.12 214 LEU A N 1
ATOM 1766 C CA . LEU A 1 214 ? 7.233 -5.388 -13.092 1.00 96.12 214 LEU A CA 1
ATOM 1767 C C . LEU A 1 214 ? 7.134 -3.884 -12.828 1.00 96.12 214 LEU A C 1
ATOM 1769 O O . LEU A 1 214 ? 6.418 -3.456 -11.927 1.00 96.12 214 LEU A O 1
ATOM 1773 N N . LEU A 1 215 ? 7.798 -3.067 -13.645 1.00 97.31 215 LEU A N 1
ATOM 1774 C CA . LEU A 1 215 ? 7.645 -1.612 -13.636 1.00 97.31 215 LEU A CA 1
ATOM 1775 C C . LEU A 1 215 ? 7.090 -1.155 -14.984 1.00 97.31 215 LEU A C 1
ATOM 1777 O O . LEU A 1 215 ? 7.717 -1.371 -16.019 1.00 97.31 215 LEU A O 1
ATOM 1781 N N . LEU A 1 216 ? 5.932 -0.495 -14.963 1.00 96.38 216 LEU A N 1
ATOM 1782 C CA . LEU A 1 216 ? 5.370 0.170 -16.136 1.00 96.38 216 LEU A CA 1
ATOM 1783 C C . LEU A 1 216 ? 5.629 1.665 -16.027 1.00 96.38 216 LEU A C 1
ATOM 1785 O O . LEU A 1 216 ? 5.226 2.297 -15.052 1.00 96.38 216 LEU A O 1
ATOM 1789 N N . LEU A 1 217 ? 6.285 2.235 -17.025 1.00 96.44 217 LEU A N 1
ATOM 1790 C CA . LEU A 1 217 ? 6.642 3.645 -17.067 1.00 96.44 217 LEU A CA 1
ATOM 1791 C C . LEU A 1 217 ? 5.963 4.300 -18.264 1.00 96.44 217 LEU A C 1
ATOM 1793 O O . LEU A 1 217 ? 6.147 3.858 -19.392 1.00 96.44 217 LEU A O 1
ATOM 1797 N N . GLU A 1 218 ? 5.186 5.355 -18.030 1.00 95.19 218 GLU A N 1
ATOM 1798 C CA . GLU A 1 218 ? 4.527 6.092 -19.112 1.00 95.19 218 GLU A CA 1
ATOM 1799 C C . GLU A 1 218 ? 5.565 6.600 -20.126 1.00 95.19 218 GLU A C 1
ATOM 1801 O O . GLU A 1 218 ? 6.556 7.244 -19.747 1.00 95.19 218 GLU A O 1
ATOM 1806 N N . HIS A 1 219 ? 5.346 6.256 -21.401 1.00 93.69 219 HIS A N 1
ATOM 1807 C CA . HIS A 1 219 ? 6.172 6.714 -22.511 1.00 93.69 219 HIS A CA 1
ATOM 1808 C C . HIS A 1 219 ? 5.814 8.163 -22.832 1.00 93.69 219 HIS A C 1
ATOM 1810 O O . HIS A 1 219 ? 4.644 8.517 -22.984 1.00 93.69 219 HIS A O 1
ATOM 1816 N N . ILE A 1 220 ? 6.835 9.001 -22.959 1.00 90.88 220 ILE A N 1
ATOM 1817 C CA . ILE A 1 220 ? 6.699 10.419 -23.290 1.00 90.88 220 ILE A CA 1
ATOM 1818 C C . ILE A 1 220 ? 7.515 10.744 -24.536 1.00 90.88 220 ILE A C 1
ATOM 1820 O O . ILE A 1 220 ? 8.500 10.079 -24.826 1.00 90.88 220 ILE A O 1
ATOM 1824 N N . ALA A 1 221 ? 7.174 11.830 -25.228 1.00 86.94 221 ALA A N 1
ATOM 1825 C CA . ALA A 1 221 ? 7.865 12.240 -26.455 1.00 86.94 221 ALA A CA 1
ATOM 1826 C C . ALA A 1 221 ? 9.376 12.518 -26.282 1.00 86.94 221 ALA A C 1
ATOM 1828 O O . ALA A 1 221 ? 10.105 12.562 -27.265 1.00 86.94 221 ALA A O 1
ATOM 1829 N N . ILE A 1 222 ? 9.842 12.731 -25.046 1.00 86.06 222 ILE A N 1
ATOM 1830 C CA . ILE A 1 222 ? 11.259 12.966 -24.723 1.00 86.06 222 ILE A CA 1
ATOM 1831 C C . ILE A 1 222 ? 12.053 11.645 -24.672 1.00 86.06 222 ILE A C 1
ATOM 1833 O O . ILE A 1 222 ? 13.280 11.657 -24.789 1.00 86.06 222 ILE A O 1
ATOM 1837 N N . ASP A 1 223 ? 11.381 10.502 -24.508 1.00 85.81 223 ASP A N 1
ATOM 1838 C CA . ASP A 1 223 ? 12.033 9.196 -24.454 1.00 85.81 223 ASP A CA 1
ATOM 1839 C C . ASP A 1 223 ? 12.492 8.785 -25.867 1.00 85.81 223 ASP A C 1
ATOM 1841 O O . ASP A 1 223 ? 11.764 8.155 -26.625 1.00 85.81 223 ASP A O 1
ATOM 1845 N N . ASN A 1 224 ? 13.736 9.110 -26.226 1.00 83.25 224 ASN A N 1
ATOM 1846 C CA . ASN A 1 224 ? 14.347 8.635 -27.479 1.00 83.25 224 ASN A CA 1
ATOM 1847 C C . ASN A 1 224 ? 14.690 7.130 -27.444 1.00 83.25 224 ASN A C 1
ATOM 1849 O O . ASN A 1 224 ? 14.943 6.516 -28.478 1.00 83.25 224 ASN A O 1
ATOM 1853 N N . ALA A 1 225 ? 14.760 6.556 -26.244 1.00 88.50 225 ALA A N 1
ATOM 1854 C CA . ALA A 1 225 ? 14.991 5.146 -25.960 1.00 88.50 225 ALA A CA 1
ATOM 1855 C C . ALA A 1 225 ? 14.463 4.829 -24.553 1.00 88.50 225 ALA A C 1
ATOM 1857 O O . ALA A 1 225 ? 14.205 5.744 -23.765 1.00 88.50 225 ALA A O 1
ATOM 1858 N N . ALA A 1 226 ? 14.354 3.542 -24.217 1.00 91.38 226 ALA A N 1
ATOM 1859 C CA . ALA A 1 226 ? 13.970 3.116 -22.878 1.00 91.38 226 ALA A CA 1
ATOM 1860 C C . ALA A 1 226 ? 14.948 3.663 -21.813 1.00 91.38 226 ALA A C 1
ATOM 1862 O O . ALA A 1 226 ? 16.158 3.428 -21.915 1.00 91.38 226 ALA A O 1
ATOM 1863 N N . PRO A 1 227 ? 14.461 4.362 -20.772 1.00 93.75 227 PRO A N 1
ATOM 1864 C CA . PRO A 1 227 ? 15.297 4.810 -19.661 1.00 93.75 227 PRO A CA 1
ATOM 1865 C C . PRO A 1 227 ? 16.061 3.669 -18.967 1.00 93.75 227 PRO A C 1
ATOM 1867 O O . PRO A 1 227 ? 15.508 2.596 -18.728 1.00 93.75 227 PRO A O 1
ATOM 1870 N N . ALA A 1 228 ? 17.321 3.911 -18.595 1.00 93.25 228 ALA A N 1
ATOM 1871 C CA . ALA A 1 228 ? 18.182 2.898 -17.972 1.00 93.25 228 ALA A CA 1
ATOM 1872 C C . ALA A 1 228 ? 17.956 2.730 -16.455 1.00 93.25 228 ALA A C 1
ATOM 1874 O O . ALA A 1 228 ? 18.243 1.669 -15.901 1.00 93.25 228 ALA A O 1
ATOM 1875 N N . ASP A 1 229 ? 17.432 3.755 -15.775 1.00 95.25 229 ASP A N 1
ATOM 1876 C CA . ASP A 1 229 ? 17.333 3.772 -14.308 1.00 95.25 229 ASP A CA 1
ATOM 1877 C C . ASP A 1 229 ? 16.514 2.600 -13.713 1.00 95.25 229 ASP A C 1
ATOM 1879 O O . ASP A 1 229 ? 16.947 2.042 -12.702 1.00 95.25 229 ASP A O 1
ATOM 1883 N N . PRO A 1 230 ? 15.396 2.135 -14.317 1.00 97.19 230 PRO A N 1
ATOM 1884 C CA . PRO A 1 230 ? 14.688 0.943 -13.836 1.00 97.19 230 PRO A CA 1
ATOM 1885 C C . PRO A 1 230 ? 15.526 -0.344 -13.888 1.00 97.19 230 PRO A C 1
ATOM 1887 O O . PRO A 1 230 ? 15.416 -1.186 -12.999 1.00 97.19 230 PRO A O 1
ATOM 1890 N N . VAL A 1 231 ? 16.413 -0.493 -14.879 1.00 97.38 231 VAL A N 1
ATOM 1891 C CA . VAL A 1 231 ? 17.330 -1.645 -14.958 1.00 97.38 231 VAL A CA 1
ATOM 1892 C C . VAL A 1 231 ? 18.341 -1.592 -13.808 1.00 97.38 231 VAL A C 1
ATOM 1894 O O . VAL A 1 231 ? 18.598 -2.610 -13.164 1.00 97.38 231 VAL A O 1
ATOM 1897 N N . ALA A 1 232 ? 18.860 -0.401 -13.490 1.00 96.00 232 ALA A N 1
ATOM 1898 C CA . ALA A 1 232 ? 19.757 -0.196 -12.352 1.00 96.00 232 ALA A CA 1
ATOM 1899 C C . ALA A 1 232 ? 19.061 -0.459 -11.002 1.00 96.00 232 ALA A C 1
ATOM 1901 O O . ALA A 1 232 ? 19.651 -1.081 -10.115 1.00 96.00 232 ALA A O 1
ATOM 1902 N N . LEU A 1 233 ? 17.790 -0.062 -10.858 1.00 97.25 233 LEU A N 1
ATOM 1903 C CA . LEU A 1 233 ? 16.965 -0.412 -9.697 1.00 97.25 233 LEU A CA 1
ATOM 1904 C C . LEU A 1 233 ? 16.890 -1.933 -9.508 1.00 97.25 233 LEU A C 1
ATOM 1906 O O . LEU A 1 233 ? 17.158 -2.434 -8.415 1.00 97.25 233 LEU A O 1
ATOM 1910 N N . PHE A 1 234 ? 16.572 -2.675 -10.570 1.00 98.12 234 PHE A N 1
ATOM 1911 C CA . PHE A 1 234 ? 16.459 -4.134 -10.513 1.00 98.12 234 PHE A CA 1
ATOM 1912 C C . PHE A 1 234 ? 17.803 -4.821 -10.255 1.00 98.12 234 PHE A C 1
ATOM 1914 O O . PHE A 1 234 ? 17.852 -5.803 -9.514 1.00 98.12 234 PHE A O 1
ATOM 1921 N N . ALA A 1 235 ? 18.910 -4.277 -10.768 1.00 97.31 235 ALA A N 1
ATOM 1922 C CA . ALA A 1 235 ? 20.252 -4.726 -10.400 1.00 97.31 235 ALA A CA 1
ATOM 1923 C C . ALA A 1 235 ? 20.527 -4.544 -8.893 1.00 97.31 235 ALA A C 1
ATOM 1925 O O . ALA A 1 235 ? 21.120 -5.419 -8.256 1.00 97.31 235 ALA A O 1
ATOM 1926 N N . GLY A 1 236 ? 20.048 -3.445 -8.302 1.00 96.56 236 GLY A N 1
ATOM 1927 C CA . GLY A 1 236 ? 20.098 -3.207 -6.860 1.00 96.56 236 GLY A CA 1
ATOM 1928 C C . GLY A 1 236 ? 19.291 -4.230 -6.055 1.00 96.56 236 GLY A C 1
ATOM 1929 O O . GLY A 1 236 ? 19.791 -4.749 -5.057 1.00 96.56 236 GLY A O 1
ATOM 1930 N N . VAL A 1 237 ? 18.079 -4.573 -6.506 1.00 97.44 237 VAL A N 1
ATOM 1931 C CA . VAL A 1 237 ? 17.263 -5.625 -5.870 1.00 97.44 237 VAL A CA 1
ATOM 1932 C C . VAL A 1 237 ? 17.934 -6.994 -5.992 1.00 97.44 237 VAL A C 1
ATOM 1934 O O . VAL A 1 237 ? 18.031 -7.712 -5.002 1.00 97.44 237 VAL A O 1
ATOM 1937 N N . LEU A 1 238 ? 18.487 -7.332 -7.161 1.00 97.25 238 LEU A N 1
ATOM 1938 C CA . LEU A 1 238 ? 19.261 -8.561 -7.352 1.00 97.25 238 LEU A CA 1
ATOM 1939 C C . LEU A 1 238 ? 20.436 -8.652 -6.370 1.00 97.25 238 LEU A C 1
ATOM 1941 O O . LEU A 1 238 ? 20.692 -9.715 -5.805 1.00 97.25 238 LEU A O 1
ATOM 1945 N N . LYS A 1 239 ? 21.166 -7.550 -6.166 1.00 96.69 239 LYS A N 1
ATOM 1946 C CA . LYS A 1 239 ? 22.274 -7.511 -5.209 1.00 96.69 239 LYS A CA 1
ATOM 1947 C C . LYS A 1 239 ? 21.793 -7.836 -3.792 1.00 96.69 239 LYS A C 1
ATOM 1949 O O . LYS A 1 239 ? 22.375 -8.711 -3.161 1.00 96.69 239 LYS A O 1
ATOM 1954 N N . LYS A 1 240 ? 20.709 -7.201 -3.335 1.00 95.75 240 LYS A N 1
ATOM 1955 C CA . LYS A 1 240 ? 20.117 -7.487 -2.018 1.00 95.75 240 LYS A CA 1
ATOM 1956 C C . LYS A 1 240 ? 19.660 -8.942 -1.900 1.00 95.75 240 LYS A C 1
ATOM 1958 O O . LYS A 1 240 ? 19.967 -9.593 -0.905 1.00 95.75 240 LYS A O 1
ATOM 1963 N N . ALA A 1 241 ? 19.020 -9.483 -2.938 1.00 95.75 241 ALA A N 1
ATOM 1964 C CA . ALA A 1 241 ? 18.548 -10.867 -2.941 1.00 95.75 241 ALA A CA 1
ATOM 1965 C C . ALA A 1 241 ? 19.705 -11.868 -2.782 1.00 95.75 241 ALA A C 1
ATOM 1967 O O . ALA A 1 241 ? 19.600 -12.828 -2.024 1.00 95.75 241 ALA A O 1
ATOM 1968 N N . LYS A 1 242 ? 20.855 -11.615 -3.424 1.00 95.06 242 LYS A N 1
ATOM 1969 C CA . LYS A 1 242 ? 22.077 -12.420 -3.234 1.00 95.06 242 LYS A CA 1
ATOM 1970 C C . LYS A 1 242 ? 22.643 -12.341 -1.817 1.00 95.06 242 LYS A C 1
ATOM 1972 O O . LYS A 1 242 ? 23.274 -13.290 -1.365 1.00 95.06 242 LYS A O 1
ATOM 1977 N N . GLU A 1 243 ? 22.438 -11.216 -1.143 1.00 95.81 243 GLU A N 1
ATOM 1978 C CA . GLU A 1 243 ? 22.820 -10.993 0.255 1.00 95.81 243 GLU A CA 1
ATOM 1979 C C . GLU A 1 243 ? 21.781 -11.578 1.238 1.00 95.81 243 GLU A C 1
ATOM 1981 O O . GLU A 1 243 ? 21.954 -11.471 2.449 1.00 95.81 243 GLU A O 1
ATOM 1986 N N . GLY A 1 244 ? 20.718 -12.223 0.735 1.00 94.44 244 GLY A N 1
ATOM 1987 C CA . GLY A 1 244 ? 19.655 -12.837 1.534 1.00 94.44 244 GLY A CA 1
ATOM 1988 C C . GLY A 1 244 ? 18.526 -11.881 1.927 1.00 94.44 244 GLY A C 1
ATOM 1989 O O . GLY A 1 244 ? 17.669 -12.250 2.724 1.00 94.44 244 GLY A O 1
ATOM 1990 N N . SER A 1 245 ? 18.506 -10.661 1.382 1.00 95.62 245 SER A N 1
ATOM 1991 C CA . SER A 1 245 ? 17.470 -9.658 1.642 1.00 95.62 245 SER A CA 1
ATOM 1992 C C . SER A 1 245 ? 16.587 -9.461 0.412 1.00 95.62 245 SE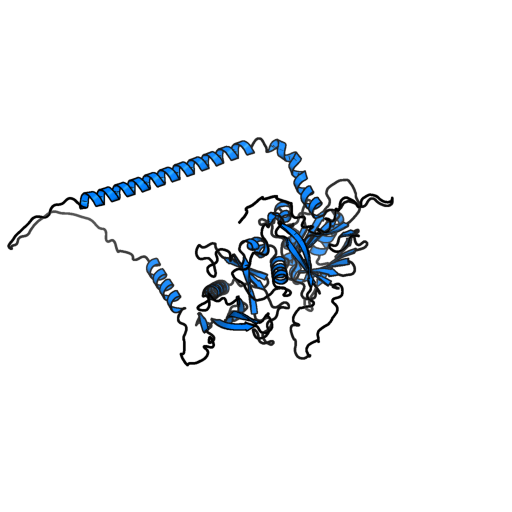R A C 1
ATOM 1994 O O . SER A 1 245 ? 17.037 -8.978 -0.626 1.00 95.62 245 SER A O 1
ATOM 1996 N N . THR A 1 246 ? 15.312 -9.818 0.525 1.00 96.31 246 THR A N 1
ATOM 1997 C CA . THR A 1 246 ? 14.325 -9.687 -0.554 1.00 96.31 246 THR A CA 1
ATOM 1998 C C . THR A 1 246 ? 13.334 -8.561 -0.276 1.00 96.31 246 THR A C 1
ATOM 2000 O O . THR A 1 246 ? 13.103 -8.202 0.876 1.00 96.31 246 THR A O 1
ATOM 2003 N N . VAL A 1 247 ? 12.717 -8.026 -1.329 1.00 95.88 247 VAL A N 1
ATOM 2004 C CA . VAL A 1 247 ? 11.552 -7.134 -1.247 1.00 95.88 247 VAL A CA 1
ATOM 2005 C C . VAL A 1 247 ? 10.276 -7.926 -1.522 1.00 95.88 247 VAL A C 1
ATOM 2007 O O . VAL A 1 247 ? 10.232 -8.724 -2.460 1.00 95.88 247 VAL A O 1
ATOM 2010 N N . GLY A 1 248 ? 9.252 -7.723 -0.702 1.00 93.81 248 GLY A N 1
ATOM 2011 C CA . GLY A 1 248 ? 7.950 -8.368 -0.820 1.00 93.81 248 GLY A CA 1
ATOM 2012 C C . GLY A 1 248 ? 6.796 -7.377 -0.955 1.00 93.81 248 GLY A C 1
ATOM 2013 O O . GLY A 1 248 ? 6.978 -6.201 -1.271 1.00 93.81 248 GLY A O 1
ATOM 2014 N N . ASP A 1 249 ? 5.587 -7.880 -0.720 1.00 92.31 249 ASP A N 1
ATOM 2015 C CA . ASP A 1 249 ? 4.364 -7.087 -0.792 1.00 92.31 249 ASP A CA 1
ATOM 2016 C C . ASP A 1 249 ? 4.354 -5.923 0.208 1.00 92.31 249 ASP A C 1
ATOM 2018 O O . ASP A 1 249 ? 4.585 -6.094 1.414 1.00 92.31 249 ASP A O 1
ATOM 2022 N N . MET A 1 250 ? 4.048 -4.733 -0.310 1.00 92.00 250 MET A N 1
ATOM 2023 C CA . MET A 1 250 ? 4.010 -3.459 0.409 1.00 92.00 250 MET A CA 1
ATOM 2024 C C . MET A 1 250 ? 5.350 -3.044 1.036 1.00 92.00 250 MET A C 1
ATOM 2026 O O . MET A 1 250 ? 5.384 -2.150 1.887 1.00 92.00 250 MET A O 1
ATOM 2030 N N . ASP A 1 251 ? 6.454 -3.670 0.624 1.00 93.81 251 ASP A N 1
ATOM 2031 C CA . ASP A 1 251 ? 7.798 -3.170 0.898 1.00 93.81 251 ASP A CA 1
ATOM 2032 C C . ASP A 1 251 ? 8.135 -2.024 -0.070 1.00 93.81 251 ASP A C 1
ATOM 2034 O O . ASP A 1 251 ? 7.380 -1.679 -0.983 1.00 93.81 251 ASP A O 1
ATOM 2038 N N . HIS A 1 252 ? 9.301 -1.406 0.107 1.00 95.12 252 HIS A N 1
ATOM 2039 C CA . HIS A 1 252 ? 9.687 -0.251 -0.692 1.00 95.12 252 HIS A CA 1
ATOM 2040 C C . HIS A 1 252 ? 11.199 -0.140 -0.906 1.00 95.12 252 HIS A C 1
ATOM 2042 O O . HIS A 1 252 ? 12.022 -0.831 -0.305 1.00 95.12 252 HIS A O 1
ATOM 2048 N N . THR A 1 253 ? 11.602 0.757 -1.800 1.00 96.31 253 THR A N 1
ATOM 2049 C CA . THR A 1 253 ? 12.993 1.204 -1.940 1.00 96.31 253 THR A CA 1
ATOM 2050 C C . THR A 1 253 ? 13.021 2.720 -1.999 1.00 96.31 253 THR A C 1
ATOM 2052 O O . THR A 1 253 ? 12.387 3.312 -2.866 1.00 96.31 253 THR A O 1
ATOM 2055 N N . VAL A 1 254 ? 13.768 3.346 -1.087 1.00 95.31 254 VAL A N 1
ATOM 2056 C CA . VAL A 1 254 ? 13.974 4.800 -1.064 1.00 95.31 254 VAL A CA 1
ATOM 2057 C C . VAL A 1 254 ? 15.232 5.157 -1.847 1.00 95.31 254 VAL A C 1
ATOM 2059 O O . VAL A 1 254 ? 16.281 4.532 -1.690 1.00 95.31 254 VAL A O 1
ATOM 2062 N N . PHE A 1 255 ? 15.132 6.183 -2.684 1.00 94.56 255 PHE A N 1
ATOM 2063 C CA . PHE A 1 255 ? 16.239 6.708 -3.465 1.00 94.56 255 PHE A CA 1
ATOM 2064 C C . PHE A 1 255 ? 16.974 7.806 -2.706 1.00 94.56 255 PHE A C 1
ATOM 2066 O O . PHE A 1 255 ? 16.385 8.781 -2.222 1.00 94.56 255 PHE A O 1
ATOM 2073 N N . GLN A 1 256 ? 18.298 7.682 -2.664 1.00 88.56 256 GLN A N 1
ATOM 2074 C CA . GLN A 1 256 ? 19.155 8.740 -2.148 1.00 88.56 256 GLN A CA 1
ATOM 2075 C C . GLN A 1 256 ? 19.004 10.007 -2.999 1.00 88.56 256 GLN A C 1
ATOM 2077 O O . GLN A 1 256 ? 18.776 9.950 -4.210 1.00 88.56 256 GLN A O 1
ATOM 2082 N N . ALA A 1 257 ? 19.081 11.168 -2.350 1.00 83.50 257 ALA A N 1
ATOM 2083 C CA . ALA A 1 257 ? 19.081 12.438 -3.061 1.00 83.50 257 ALA A CA 1
ATOM 2084 C C . ALA A 1 257 ? 20.367 12.549 -3.892 1.00 83.50 257 ALA A C 1
ATOM 2086 O O . ALA A 1 257 ? 21.466 12.379 -3.369 1.00 83.50 257 ALA A O 1
ATOM 2087 N N . SER A 1 258 ? 20.220 12.815 -5.186 1.00 85.75 258 SER A N 1
ATOM 2088 C CA . SER A 1 258 ? 21.326 13.063 -6.109 1.00 85.75 258 SER A CA 1
ATOM 2089 C C . SER A 1 258 ? 20.921 14.153 -7.094 1.00 85.75 258 SER A C 1
ATOM 2091 O O . SER A 1 258 ? 19.733 14.305 -7.383 1.00 85.75 258 SER A O 1
ATOM 2093 N N . GLU A 1 259 ? 21.896 14.898 -7.616 1.00 78.62 259 GLU A N 1
ATOM 2094 C CA . GLU A 1 259 ? 21.646 15.982 -8.579 1.00 78.62 259 GLU A CA 1
ATOM 2095 C C . GLU A 1 259 ? 20.991 15.471 -9.869 1.00 78.62 259 GLU A C 1
ATOM 2097 O O . GLU A 1 259 ? 20.106 16.120 -10.419 1.00 78.62 259 GLU A O 1
ATOM 2102 N N . ARG A 1 260 ? 21.379 14.271 -10.323 1.00 84.94 260 ARG A N 1
ATOM 2103 C CA . ARG A 1 260 ? 20.773 13.613 -11.490 1.00 84.94 260 ARG A CA 1
ATOM 2104 C C . ARG A 1 260 ? 19.360 13.092 -11.199 1.00 84.94 260 ARG A C 1
ATOM 2106 O O . ARG A 1 260 ? 18.524 13.060 -12.100 1.00 84.94 260 ARG A O 1
ATOM 2113 N N . GLY A 1 261 ? 19.092 12.683 -9.959 1.00 88.25 261 GLY A N 1
ATOM 2114 C CA . GLY A 1 261 ? 17.840 12.039 -9.573 1.00 88.25 261 GLY A CA 1
ATOM 2115 C C . GLY A 1 261 ? 17.594 10.706 -10.293 1.00 88.25 261 GLY A C 1
ATOM 2116 O O . GLY A 1 261 ? 18.448 10.195 -11.016 1.00 88.25 261 GLY A O 1
ATOM 2117 N N . PHE A 1 262 ? 16.404 10.139 -10.093 1.00 92.44 262 PHE A N 1
ATOM 2118 C CA . PHE A 1 262 ? 15.946 8.934 -10.794 1.00 92.44 262 PHE A CA 1
ATOM 2119 C C . PHE A 1 262 ? 15.024 9.349 -11.947 1.00 92.44 262 PHE A C 1
ATOM 2121 O O . PHE A 1 262 ? 14.101 10.141 -11.734 1.00 92.44 262 PHE A O 1
ATOM 2128 N N . LEU A 1 263 ? 15.267 8.845 -13.163 1.00 91.62 263 LEU A N 1
ATOM 2129 C CA . LEU A 1 263 ? 14.612 9.271 -14.410 1.00 91.62 263 LEU A CA 1
ATOM 2130 C C . LEU A 1 263 ? 14.786 10.768 -14.706 1.00 91.62 263 LEU A C 1
ATOM 2132 O O . LEU A 1 263 ? 13.879 11.413 -15.231 1.00 91.62 263 LEU A O 1
ATOM 2136 N N . GLY A 1 264 ? 15.935 11.336 -14.324 1.00 87.31 264 GLY A N 1
ATOM 2137 C CA . GLY A 1 264 ? 16.217 12.769 -14.467 1.00 87.31 264 GLY A CA 1
ATOM 2138 C C . GLY A 1 264 ? 15.394 13.666 -13.535 1.00 87.31 264 GLY A C 1
ATOM 2139 O O . GLY A 1 264 ? 15.345 14.876 -13.737 1.00 87.31 264 GLY A O 1
ATOM 2140 N N . SER A 1 265 ? 14.710 13.088 -12.541 1.00 88.31 265 SER A N 1
ATOM 2141 C CA . SER A 1 265 ? 13.862 13.813 -11.597 1.00 88.31 265 SER A CA 1
ATOM 2142 C C . SER A 1 265 ? 14.403 13.690 -10.175 1.00 88.31 265 SER A C 1
ATOM 2144 O O . SER A 1 265 ? 14.440 12.608 -9.584 1.00 88.31 265 SER A O 1
ATOM 2146 N N . GLN A 1 266 ? 14.761 14.831 -9.585 1.00 89.69 266 GLN A N 1
ATOM 2147 C CA . GLN A 1 266 ? 15.093 14.948 -8.158 1.00 89.69 266 GLN A CA 1
ATOM 2148 C C . GLN A 1 266 ? 13.889 14.666 -7.239 1.00 89.69 266 GLN A C 1
ATOM 2150 O O . GLN A 1 266 ? 14.045 14.391 -6.043 1.00 89.69 266 GLN A O 1
ATOM 2155 N N . TYR A 1 267 ? 12.680 14.723 -7.801 1.00 92.00 267 TYR A N 1
ATOM 2156 C CA . TYR A 1 267 ? 11.429 14.547 -7.078 1.00 92.00 267 TYR A CA 1
ATOM 2157 C C . TYR A 1 267 ? 10.980 13.094 -6.988 1.00 92.00 267 TYR A C 1
ATOM 2159 O O . TYR A 1 267 ? 10.153 12.783 -6.135 1.00 92.00 267 TYR A O 1
ATOM 2167 N N . THR A 1 268 ? 11.531 12.190 -7.798 1.00 94.38 268 THR A N 1
ATOM 2168 C CA . THR A 1 268 ? 11.295 10.758 -7.609 1.00 94.38 268 THR A CA 1
ATOM 2169 C C . THR A 1 268 ? 11.997 10.314 -6.327 1.00 94.38 268 THR A C 1
ATOM 2171 O O . THR A 1 268 ? 13.218 10.420 -6.195 1.00 94.38 268 THR A O 1
ATOM 2174 N N . GLY A 1 269 ? 11.209 9.872 -5.349 1.00 94.75 269 GLY A N 1
ATOM 2175 C CA . GLY A 1 269 ? 11.679 9.533 -4.009 1.00 94.75 269 GLY A CA 1
ATOM 2176 C C . GLY A 1 269 ? 11.967 8.052 -3.817 1.00 94.75 269 GLY A C 1
ATOM 2177 O O . GLY A 1 269 ? 12.815 7.712 -3.000 1.00 94.75 269 GLY A O 1
ATOM 2178 N N . GLY A 1 270 ? 11.279 7.177 -4.548 1.00 96.12 270 GLY A N 1
ATOM 2179 C CA . GLY A 1 270 ? 11.414 5.737 -4.369 1.00 96.12 270 GLY A CA 1
ATOM 2180 C C . GLY A 1 270 ? 10.397 4.925 -5.160 1.00 96.12 270 GLY A C 1
ATOM 2181 O O . GLY A 1 270 ? 9.736 5.437 -6.068 1.00 96.12 270 GLY A O 1
ATOM 2182 N N . VAL A 1 271 ? 10.272 3.657 -4.777 1.00 97.69 271 VAL A N 1
ATOM 2183 C CA . VAL A 1 271 ? 9.326 2.684 -5.337 1.00 97.69 271 VAL A CA 1
ATOM 2184 C C . VAL A 1 271 ? 8.568 1.995 -4.216 1.00 97.69 271 VAL A C 1
ATOM 2186 O O . VAL A 1 271 ? 9.186 1.565 -3.242 1.00 97.69 271 VAL A O 1
ATOM 2189 N N . LEU A 1 272 ? 7.252 1.883 -4.383 1.00 97.50 272 LEU A N 1
ATOM 2190 C CA . LEU A 1 272 ? 6.385 0.983 -3.629 1.00 97.50 272 LEU A CA 1
ATOM 2191 C C . LEU A 1 272 ? 6.238 -0.326 -4.408 1.00 97.50 272 LEU A C 1
ATOM 2193 O O . LEU A 1 272 ? 5.921 -0.296 -5.601 1.00 97.50 272 LEU A O 1
ATOM 2197 N N . TYR A 1 273 ? 6.455 -1.447 -3.728 1.00 96.69 273 TYR A N 1
ATOM 2198 C CA . TYR A 1 273 ? 6.238 -2.780 -4.270 1.00 96.69 273 TYR A CA 1
ATOM 2199 C C . TYR A 1 273 ? 4.901 -3.328 -3.787 1.00 96.69 273 TYR A C 1
ATOM 2201 O O . TYR A 1 273 ? 4.588 -3.204 -2.609 1.00 96.69 273 TYR A O 1
ATOM 2209 N N . PHE A 1 274 ? 4.105 -3.930 -4.665 1.00 94.25 274 PHE A N 1
ATOM 2210 C CA . PHE A 1 274 ? 2.820 -4.512 -4.274 1.00 94.25 274 PHE A CA 1
ATOM 2211 C C . PHE A 1 274 ? 2.412 -5.650 -5.202 1.00 94.25 274 PHE A C 1
ATOM 2213 O O . PHE A 1 274 ? 2.745 -5.665 -6.390 1.00 94.25 274 PHE A O 1
ATOM 2220 N N . LEU A 1 275 ? 1.707 -6.624 -4.644 1.00 89.94 275 LEU A N 1
ATOM 2221 C CA . LEU A 1 275 ? 1.172 -7.756 -5.377 1.00 89.94 275 LEU A CA 1
ATOM 2222 C C . LEU A 1 275 ? -0.117 -7.393 -6.121 1.00 89.94 275 LEU A C 1
ATOM 2224 O O . LEU A 1 275 ? -0.771 -6.358 -5.938 1.00 89.94 275 LEU A O 1
ATOM 2228 N N . GLU A 1 276 ? -0.479 -8.312 -6.998 1.00 82.75 276 GLU A N 1
ATOM 2229 C CA . GLU A 1 276 ? -1.730 -8.336 -7.733 1.00 82.75 276 GLU A CA 1
ATOM 2230 C C . GLU A 1 276 ? -2.918 -8.330 -6.756 1.00 82.75 276 GLU A C 1
ATOM 2232 O O . GLU A 1 276 ? -3.077 -9.241 -5.946 1.00 82.75 276 GLU A O 1
ATOM 2237 N N . SER A 1 277 ? -3.734 -7.271 -6.792 1.00 77.38 277 SER A N 1
ATOM 2238 C CA . SER A 1 277 ? -4.791 -7.033 -5.795 1.00 77.38 277 SER A CA 1
ATOM 2239 C C . SER A 1 277 ? -6.076 -6.433 -6.385 1.00 77.38 277 SER A C 1
ATOM 2241 O O . SER A 1 277 ? -6.913 -5.896 -5.662 1.00 77.38 277 SER A O 1
ATOM 2243 N N . GLY A 1 278 ? -6.268 -6.570 -7.703 1.00 76.31 278 GLY A N 1
ATOM 2244 C CA . GLY A 1 278 ? -7.485 -6.149 -8.411 1.00 76.31 278 GLY A CA 1
ATOM 2245 C C . GLY A 1 278 ? -7.269 -5.194 -9.587 1.00 76.31 278 GLY A C 1
ATOM 2246 O O . GLY A 1 278 ? -8.247 -4.783 -10.195 1.00 76.31 278 GLY A O 1
ATOM 2247 N N . GLN A 1 279 ? -6.026 -4.844 -9.924 1.00 79.06 279 GLN A N 1
ATOM 2248 C CA . GLN A 1 279 ? -5.665 -3.955 -11.038 1.00 79.06 279 GLN A CA 1
ATOM 2249 C C . GLN A 1 279 ? -5.549 -4.672 -12.413 1.00 79.06 279 GLN A C 1
ATOM 2251 O O . GLN A 1 279 ? -5.365 -5.886 -12.468 1.00 79.06 279 GLN A O 1
ATOM 2256 N N . CYS A 1 280 ? -5.674 -3.953 -13.550 1.00 81.69 280 CYS A N 1
ATOM 2257 C CA . CYS A 1 280 ? -5.644 -4.560 -14.908 1.00 81.69 280 CYS A CA 1
ATOM 2258 C C . CYS A 1 280 ? -4.231 -5.059 -15.262 1.00 81.69 280 CYS A C 1
ATOM 2260 O O . CYS A 1 280 ? -3.325 -4.249 -15.438 1.00 81.69 280 CYS A O 1
ATOM 2262 N N . PHE A 1 281 ? -4.066 -6.369 -15.468 1.00 84.12 281 PHE A N 1
ATOM 2263 C CA . PHE A 1 281 ? -2.842 -6.989 -16.015 1.00 84.12 281 PHE A CA 1
ATOM 2264 C C . PHE A 1 281 ? -3.011 -7.504 -17.455 1.00 84.12 281 PHE A C 1
ATOM 2266 O O . PHE A 1 281 ? -2.185 -8.266 -17.964 1.00 84.12 281 PHE A O 1
ATOM 2273 N N . HIS A 1 282 ? -4.095 -7.107 -18.127 1.00 82.44 282 HIS A N 1
ATOM 2274 C CA . HIS A 1 282 ? -4.406 -7.571 -19.475 1.00 82.44 282 HIS A CA 1
ATOM 2275 C C . HIS A 1 282 ? -3.271 -7.241 -20.455 1.00 82.44 282 HIS A C 1
ATOM 2277 O O . HIS A 1 282 ? -2.851 -6.091 -20.565 1.00 82.44 282 HIS A O 1
ATOM 2283 N N . GLY A 1 283 ? -2.779 -8.260 -21.163 1.00 80.06 283 GLY A N 1
ATOM 2284 C CA . GLY A 1 283 ? -1.677 -8.124 -22.121 1.00 80.06 283 GLY A CA 1
ATOM 2285 C C . GLY A 1 283 ? -0.285 -7.957 -21.496 1.00 80.06 283 GLY A C 1
ATOM 2286 O O . GLY A 1 283 ? 0.683 -7.824 -22.235 1.00 80.06 283 GLY A O 1
ATOM 2287 N N . LEU A 1 284 ? -0.165 -7.981 -20.163 1.00 83.62 284 LEU A N 1
ATOM 2288 C CA . LEU A 1 284 ? 1.109 -7.831 -19.445 1.00 83.62 284 LEU A CA 1
ATOM 2289 C C . LEU A 1 284 ? 1.595 -9.144 -18.828 1.00 83.62 284 LEU A C 1
ATOM 2291 O O . LEU A 1 284 ? 2.790 -9.446 -18.830 1.00 83.62 284 LEU A O 1
ATOM 2295 N N . VAL A 1 285 ? 0.658 -9.921 -18.286 1.00 79.69 285 VAL A N 1
ATOM 2296 C CA . VAL A 1 285 ? 0.927 -11.175 -17.579 1.00 79.69 285 VAL A CA 1
ATOM 2297 C C . VAL A 1 285 ? -0.062 -12.212 -18.077 1.00 79.69 285 VAL A C 1
ATOM 2299 O O . VAL A 1 285 ? -1.250 -11.925 -18.238 1.00 79.69 285 VAL A O 1
ATOM 2302 N N . HIS A 1 286 ? 0.430 -13.415 -18.363 1.00 78.81 286 HIS A N 1
ATOM 2303 C CA . HIS A 1 286 ? -0.453 -14.514 -18.711 1.00 78.81 286 HIS A CA 1
ATOM 2304 C C . HIS A 1 286 ? -1.249 -14.926 -17.459 1.00 78.81 286 HIS A C 1
ATOM 2306 O O . HIS A 1 286 ? -0.645 -15.029 -16.395 1.00 78.81 286 HIS A O 1
ATOM 2312 N N . PRO A 1 287 ? -2.562 -15.214 -17.544 1.00 76.25 287 PRO A N 1
ATOM 2313 C CA . PRO A 1 287 ? -3.365 -15.519 -16.356 1.00 76.25 287 PRO A CA 1
ATOM 2314 C C . PRO A 1 287 ? -2.857 -16.692 -15.505 1.00 76.25 287 PRO A C 1
ATOM 2316 O O . PRO A 1 287 ? -3.071 -16.718 -14.300 1.00 76.25 287 PRO A O 1
ATOM 2319 N N . ALA A 1 288 ? -2.162 -17.658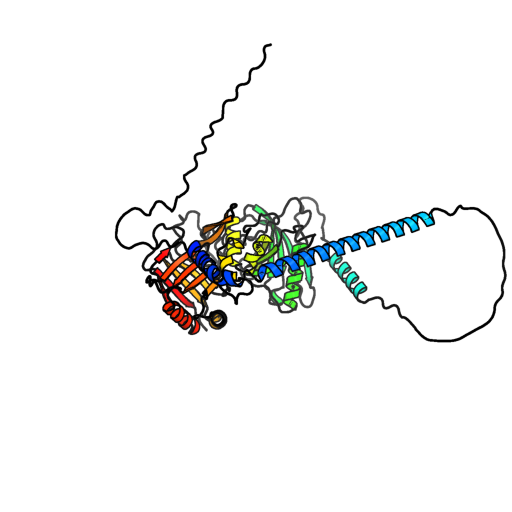 -16.117 1.00 76.25 288 ALA A N 1
ATOM 2320 C CA . ALA A 1 288 ? -1.545 -18.776 -15.393 1.00 76.25 288 ALA A CA 1
ATOM 2321 C C . ALA A 1 288 ? -0.347 -18.366 -14.512 1.00 76.25 288 ALA A C 1
ATOM 2323 O O . ALA A 1 288 ? 0.043 -19.129 -13.636 1.00 76.25 288 ALA A O 1
ATOM 2324 N N . ASP A 1 289 ? 0.212 -17.177 -14.742 1.00 77.81 289 ASP A N 1
ATOM 2325 C CA . ASP A 1 289 ? 1.369 -16.640 -14.027 1.00 77.81 289 ASP A CA 1
ATOM 2326 C C . ASP A 1 289 ? 0.958 -15.584 -12.983 1.00 77.81 289 ASP A C 1
ATOM 2328 O O . ASP A 1 289 ? 1.819 -14.880 -12.453 1.00 77.81 289 ASP A O 1
ATOM 2332 N N . PHE A 1 290 ? -0.337 -15.431 -12.684 1.00 78.62 290 PHE A N 1
ATOM 2333 C CA . PHE A 1 290 ? -0.770 -14.542 -11.605 1.00 78.62 290 PHE A CA 1
ATOM 2334 C C . PHE A 1 290 ? -0.184 -14.980 -10.254 1.00 78.62 290 PHE A C 1
ATOM 2336 O O . PHE A 1 290 ? -0.039 -16.165 -9.958 1.00 78.62 290 PHE A O 1
ATOM 2343 N N . GLY A 1 291 ? 0.207 -13.999 -9.448 1.00 78.12 291 GLY A N 1
ATOM 2344 C CA . GLY A 1 291 ? 0.923 -14.140 -8.185 1.00 78.12 291 GLY A CA 1
ATOM 2345 C C . GLY A 1 291 ? 2.436 -14.299 -8.345 1.00 78.12 291 GLY A C 1
ATOM 2346 O O . GLY A 1 291 ? 3.142 -14.391 -7.342 1.00 78.12 291 GLY A O 1
ATOM 2347 N N . SER A 1 292 ? 2.957 -14.325 -9.577 1.00 84.44 292 SER A N 1
ATOM 2348 C CA . SER A 1 292 ? 4.396 -14.489 -9.835 1.00 84.44 292 SER A CA 1
ATOM 2349 C C . SER A 1 292 ? 5.167 -13.175 -9.950 1.00 84.44 292 SER A C 1
ATOM 2351 O O . SER A 1 292 ? 6.398 -13.204 -10.054 1.00 84.44 292 SER A O 1
ATOM 2353 N N . LEU A 1 293 ? 4.469 -12.033 -9.934 1.00 89.62 293 LEU A N 1
ATOM 2354 C CA . LEU A 1 293 ? 5.065 -10.717 -10.117 1.00 89.62 293 LEU A CA 1
ATOM 2355 C C . LEU A 1 293 ? 4.735 -9.751 -8.986 1.00 89.62 293 LEU A C 1
ATOM 2357 O O . LEU A 1 293 ? 3.634 -9.722 -8.441 1.00 89.62 293 LEU A O 1
ATOM 2361 N N . LEU A 1 294 ? 5.708 -8.894 -8.705 1.00 93.81 294 LEU A N 1
ATOM 2362 C CA . LEU A 1 294 ? 5.591 -7.768 -7.801 1.00 93.81 294 LEU A CA 1
ATOM 2363 C C . LEU A 1 294 ? 5.611 -6.477 -8.627 1.00 93.81 294 LEU A C 1
ATOM 2365 O O . LEU A 1 294 ? 6.588 -6.172 -9.318 1.00 93.81 294 LEU A O 1
ATOM 2369 N N . ALA A 1 295 ? 4.512 -5.729 -8.591 1.00 95.12 295 ALA A N 1
ATOM 2370 C CA . ALA A 1 295 ? 4.391 -4.465 -9.299 1.00 95.12 295 ALA A CA 1
ATOM 2371 C C . ALA A 1 295 ? 5.192 -3.366 -8.592 1.00 95.12 295 ALA A C 1
ATOM 2373 O O . ALA A 1 295 ? 5.230 -3.292 -7.366 1.00 95.12 295 ALA A O 1
ATOM 2374 N N . CYS A 1 296 ? 5.801 -2.485 -9.380 1.00 97.12 296 CYS A N 1
ATOM 2375 C CA . CYS A 1 296 ? 6.638 -1.382 -8.928 1.00 97.12 296 CYS A CA 1
ATOM 2376 C C . CYS A 1 296 ? 5.980 -0.043 -9.286 1.00 97.12 296 CYS A C 1
ATOM 2378 O O . CYS A 1 296 ? 5.947 0.337 -10.461 1.00 97.12 296 CYS A O 1
ATOM 2380 N N . ARG A 1 297 ? 5.509 0.712 -8.287 1.00 97.12 297 ARG A N 1
ATOM 2381 C CA . ARG A 1 297 ? 4.948 2.061 -8.483 1.00 97.12 297 ARG A CA 1
ATOM 2382 C C . ARG A 1 297 ? 5.930 3.133 -8.029 1.00 97.12 297 ARG A C 1
ATOM 2384 O O . ARG A 1 297 ? 6.381 3.117 -6.887 1.00 97.12 297 ARG A O 1
ATOM 2391 N N . LEU A 1 298 ? 6.231 4.097 -8.904 1.00 97.44 298 LEU A N 1
ATOM 2392 C CA . LEU A 1 298 ? 7.052 5.255 -8.540 1.00 97.44 298 LEU A CA 1
ATOM 2393 C C . LEU A 1 298 ? 6.338 6.162 -7.528 1.00 97.44 298 LEU A C 1
ATOM 2395 O O . LEU A 1 298 ? 5.173 6.541 -7.707 1.00 97.44 298 LEU A O 1
ATOM 2399 N N . VAL A 1 299 ? 7.092 6.561 -6.506 1.00 97.06 299 VAL A N 1
ATOM 2400 C CA . VAL A 1 299 ? 6.646 7.393 -5.386 1.00 97.06 299 VAL A CA 1
ATOM 2401 C C . VAL A 1 299 ? 7.391 8.725 -5.398 1.00 97.06 299 VAL A C 1
ATOM 2403 O O . VAL A 1 299 ? 8.605 8.782 -5.624 1.00 97.06 299 VAL A O 1
ATOM 2406 N N . HIS A 1 300 ? 6.667 9.813 -5.152 1.00 95.75 300 HIS A N 1
ATOM 2407 C CA . HIS A 1 300 ? 7.233 11.154 -5.088 1.00 95.75 300 HIS A CA 1
ATOM 2408 C C . HIS A 1 300 ? 7.949 11.375 -3.744 1.00 95.75 300 HIS A C 1
ATOM 2410 O O . HIS A 1 300 ? 7.549 10.857 -2.708 1.00 95.75 300 HIS A O 1
ATOM 2416 N N . ARG A 1 301 ? 9.001 12.197 -3.712 1.00 93.25 301 ARG A N 1
ATOM 2417 C CA . ARG A 1 301 ? 9.844 12.419 -2.522 1.00 93.25 301 ARG A CA 1
ATOM 2418 C C . ARG A 1 301 ? 9.070 12.953 -1.310 1.00 93.25 301 ARG A C 1
ATOM 2420 O O . ARG A 1 301 ? 9.388 12.596 -0.183 1.00 93.25 301 ARG A O 1
ATOM 2427 N N . ARG A 1 302 ? 8.034 13.765 -1.539 1.00 92.38 302 ARG A N 1
ATOM 2428 C CA . ARG A 1 302 ? 7.117 14.245 -0.479 1.00 92.38 302 ARG A CA 1
ATOM 2429 C C . ARG A 1 302 ? 6.244 13.147 0.141 1.00 92.38 302 ARG A C 1
ATOM 2431 O O . ARG A 1 302 ? 5.767 13.313 1.252 1.00 92.38 302 ARG A O 1
ATOM 2438 N N . GLU A 1 303 ? 6.074 12.020 -0.540 1.00 94.12 303 GLU A N 1
ATOM 2439 C CA . GLU A 1 303 ? 5.241 10.900 -0.085 1.00 94.12 303 GLU A CA 1
ATOM 2440 C C . GLU A 1 303 ? 6.047 9.855 0.698 1.00 94.12 303 GLU A C 1
ATOM 2442 O O . GLU A 1 303 ? 5.470 8.899 1.209 1.00 94.12 303 GLU A O 1
ATOM 2447 N N . LEU A 1 304 ? 7.372 10.027 0.815 1.00 91.88 304 LEU A N 1
ATOM 2448 C CA . LEU A 1 304 ? 8.248 9.096 1.532 1.00 91.88 304 LEU A CA 1
ATOM 2449 C C . LEU A 1 304 ? 7.810 8.807 2.976 1.00 91.88 304 LEU A C 1
ATOM 2451 O O . LEU A 1 304 ? 7.883 7.643 3.363 1.00 91.88 304 LEU A O 1
ATOM 2455 N N . PRO A 1 305 ? 7.308 9.780 3.762 1.00 87.44 305 PRO A N 1
ATOM 2456 C CA . PRO A 1 305 ? 6.767 9.484 5.086 1.00 87.44 305 PRO A CA 1
ATOM 2457 C C . PRO A 1 305 ? 5.631 8.453 5.028 1.00 87.44 305 PRO A C 1
ATOM 2459 O O . PRO A 1 305 ? 5.646 7.476 5.764 1.00 87.44 305 PRO A O 1
ATOM 2462 N N . TYR A 1 306 ? 4.701 8.578 4.079 1.00 89.69 306 TYR A N 1
ATOM 2463 C CA . TYR A 1 306 ? 3.611 7.612 3.911 1.00 89.69 306 TYR A CA 1
ATOM 2464 C C . TYR A 1 306 ? 4.095 6.274 3.346 1.00 89.69 306 TYR A C 1
ATOM 2466 O O . TYR A 1 306 ? 3.623 5.231 3.781 1.00 89.69 306 TYR A O 1
ATOM 2474 N N . LEU A 1 307 ? 5.080 6.277 2.443 1.00 91.38 307 LEU A N 1
ATOM 2475 C CA . LEU A 1 307 ? 5.709 5.048 1.941 1.00 91.38 307 LEU A CA 1
ATOM 2476 C C . LEU A 1 307 ? 6.325 4.214 3.072 1.00 91.38 307 LEU A C 1
ATOM 2478 O O . LEU A 1 307 ? 6.213 2.991 3.077 1.00 91.38 307 LEU A O 1
ATOM 2482 N N . LEU A 1 308 ? 6.974 4.891 4.017 1.00 85.12 308 LEU A N 1
ATOM 2483 C CA . LEU A 1 308 ? 7.637 4.270 5.155 1.00 85.12 308 LEU A CA 1
ATOM 2484 C C . LEU A 1 308 ? 6.629 3.836 6.234 1.00 85.12 308 LEU A C 1
ATOM 2486 O O . LEU A 1 308 ? 6.819 2.792 6.846 1.00 85.12 308 LEU A O 1
ATOM 2490 N N . HIS A 1 309 ? 5.579 4.634 6.472 1.00 77.81 309 HIS A N 1
ATOM 2491 C CA . HIS A 1 309 ? 4.746 4.527 7.681 1.00 77.81 309 HIS A CA 1
ATOM 2492 C C . HIS A 1 309 ? 3.352 3.952 7.440 1.00 77.81 309 HIS A C 1
ATOM 2494 O O . HIS A 1 309 ? 2.748 3.382 8.341 1.00 77.81 309 HIS A O 1
ATOM 2500 N N . SER A 1 310 ? 2.811 4.118 6.238 1.00 86.19 310 SER A N 1
ATOM 2501 C CA . SER A 1 310 ? 1.451 3.703 5.890 1.00 86.19 310 SER A CA 1
ATOM 2502 C C . SER A 1 310 ? 1.359 3.370 4.393 1.00 86.19 310 SER A C 1
ATOM 2504 O O . SER A 1 310 ? 0.638 4.027 3.638 1.00 86.19 310 SER A O 1
ATOM 2506 N N . PRO A 1 311 ? 2.084 2.338 3.916 1.00 91.38 311 PRO A N 1
ATOM 2507 C CA . PRO A 1 311 ? 2.166 2.047 2.487 1.00 91.38 311 PRO A CA 1
ATOM 2508 C C . PRO A 1 311 ? 0.793 1.709 1.884 1.00 91.38 311 PRO A C 1
ATOM 2510 O O . PRO A 1 311 ? 0.533 2.083 0.745 1.00 91.38 311 PRO A O 1
ATOM 2513 N N . THR A 1 312 ? -0.125 1.096 2.647 1.00 92.81 312 THR A N 1
ATOM 2514 C CA . THR A 1 312 ? -1.516 0.834 2.215 1.00 92.81 312 THR A CA 1
ATOM 2515 C C . THR A 1 312 ? -2.291 2.125 1.957 1.00 92.81 312 THR A C 1
ATOM 2517 O O . THR A 1 312 ? -2.980 2.234 0.944 1.00 92.81 312 THR A O 1
ATOM 2520 N N . ARG A 1 313 ? -2.132 3.134 2.823 1.00 93.56 313 ARG A N 1
ATOM 2521 C CA . ARG A 1 313 ? -2.720 4.467 2.628 1.00 93.56 313 ARG A CA 1
ATOM 2522 C C . ARG A 1 313 ? -2.186 5.108 1.352 1.00 93.56 313 ARG A C 1
ATOM 2524 O O . ARG A 1 313 ? -2.962 5.644 0.565 1.00 93.56 313 ARG A O 1
ATOM 2531 N N . LEU A 1 314 ? -0.872 5.037 1.124 1.00 95.06 314 LEU A N 1
ATOM 2532 C CA . LEU A 1 314 ? -0.267 5.572 -0.096 1.00 95.06 314 LEU A CA 1
ATOM 2533 C C . LEU A 1 314 ? -0.757 4.831 -1.348 1.00 95.06 314 LEU A C 1
ATOM 2535 O O . LEU A 1 314 ? -1.116 5.485 -2.324 1.00 95.06 314 LEU A O 1
ATOM 2539 N N . LEU A 1 315 ? -0.820 3.497 -1.310 1.00 95.75 315 LEU A N 1
ATOM 2540 C CA . LEU A 1 315 ? -1.335 2.660 -2.397 1.00 95.75 315 LEU A CA 1
ATOM 2541 C C . LEU A 1 315 ? -2.751 3.092 -2.799 1.00 95.75 315 LEU A C 1
ATOM 2543 O O . LEU A 1 315 ? -2.989 3.434 -3.955 1.00 95.75 315 LEU A O 1
ATOM 2547 N N . LEU A 1 316 ? -3.668 3.142 -1.830 1.00 95.38 316 LEU A N 1
ATOM 2548 C CA . LEU A 1 316 ? -5.063 3.514 -2.063 1.00 95.38 316 LEU A CA 1
ATOM 2549 C C . LEU A 1 316 ? -5.207 4.970 -2.513 1.00 95.38 316 LEU A C 1
ATOM 2551 O O . LEU A 1 316 ? -6.023 5.270 -3.382 1.00 95.38 316 LEU A O 1
ATOM 2555 N N . ARG A 1 317 ? -4.394 5.885 -1.972 1.00 95.44 317 ARG A N 1
ATOM 2556 C CA . ARG A 1 317 ? -4.398 7.288 -2.399 1.00 95.44 317 ARG A CA 1
ATOM 2557 C C . ARG A 1 317 ? -3.936 7.448 -3.847 1.00 95.44 317 ARG A C 1
ATOM 2559 O O . ARG A 1 317 ? -4.517 8.267 -4.561 1.00 95.44 317 ARG A O 1
ATOM 2566 N N . LEU A 1 318 ? -2.923 6.691 -4.275 1.00 95.25 318 LEU A N 1
ATOM 2567 C CA . LEU A 1 318 ? -2.474 6.654 -5.670 1.00 95.25 318 LEU A CA 1
ATOM 2568 C C . LEU A 1 318 ? -3.553 6.061 -6.579 1.00 95.25 318 LEU A C 1
ATOM 2570 O O . LEU A 1 318 ? -3.833 6.629 -7.629 1.00 95.25 318 LEU A O 1
ATOM 2574 N N . GLY A 1 319 ? -4.218 4.985 -6.152 1.00 93.12 319 GLY A N 1
ATOM 2575 C CA . GLY A 1 319 ? -5.347 4.418 -6.889 1.00 93.12 319 GLY A CA 1
ATOM 2576 C C . GLY A 1 319 ? -6.524 5.367 -7.038 1.00 93.12 319 GLY A C 1
ATOM 2577 O O . GLY A 1 319 ? -7.072 5.484 -8.131 1.00 93.12 319 GLY A O 1
ATOM 2578 N N . ALA A 1 320 ? -6.870 6.096 -5.978 1.00 92.19 320 ALA A N 1
ATOM 2579 C CA . ALA A 1 320 ? -7.915 7.111 -6.020 1.00 92.19 320 ALA A CA 1
ATOM 2580 C C . ALA A 1 320 ? -7.559 8.281 -6.957 1.00 92.19 320 ALA A C 1
ATOM 2582 O O . ALA A 1 320 ? -8.448 8.817 -7.612 1.00 92.19 320 ALA A O 1
ATOM 2583 N N . GLU A 1 321 ? -6.276 8.658 -7.055 1.00 91.50 321 GLU A N 1
ATOM 2584 C CA . GLU A 1 321 ? -5.807 9.666 -8.022 1.00 91.50 321 GLU A CA 1
ATOM 2585 C C . GLU A 1 321 ? -5.903 9.159 -9.464 1.00 91.50 321 GLU A C 1
ATOM 2587 O O . GLU A 1 321 ? -6.372 9.871 -10.348 1.00 91.50 321 GLU A O 1
ATOM 2592 N N . ASP A 1 322 ? -5.474 7.916 -9.691 1.00 88.88 322 ASP A N 1
ATOM 2593 C CA . ASP A 1 322 ? -5.462 7.291 -11.012 1.00 88.88 322 ASP A CA 1
ATOM 2594 C C . ASP A 1 322 ? -6.870 6.829 -11.453 1.00 88.88 322 ASP A C 1
ATOM 2596 O O . ASP A 1 322 ? -7.077 6.495 -12.620 1.00 88.88 322 ASP A O 1
ATOM 2600 N N . GLY A 1 323 ? -7.839 6.781 -10.531 1.00 88.25 323 GLY A N 1
ATOM 2601 C CA . GLY A 1 323 ? -9.171 6.212 -10.752 1.00 88.25 323 GLY A CA 1
ATOM 2602 C C . GLY A 1 323 ? -9.169 4.687 -10.921 1.00 88.25 323 GLY A C 1
ATOM 2603 O O . GLY A 1 323 ? -10.093 4.135 -11.517 1.00 88.25 323 GLY A O 1
ATOM 2604 N N . VAL A 1 324 ? -8.133 3.998 -10.429 1.00 88.12 324 VAL A N 1
ATOM 2605 C CA . VAL A 1 324 ? -7.932 2.550 -10.593 1.00 88.12 324 VAL A CA 1
ATOM 2606 C C . VAL A 1 324 ? -7.768 1.888 -9.235 1.00 88.12 324 VAL A C 1
ATOM 2608 O O . VAL A 1 324 ? -6.808 2.152 -8.513 1.00 88.12 324 VAL A O 1
ATOM 2611 N N . TYR A 1 325 ? -8.700 1.002 -8.900 1.00 89.56 325 TYR A N 1
ATOM 2612 C CA . TYR A 1 325 ? -8.694 0.275 -7.636 1.00 89.56 325 TYR A CA 1
ATOM 2613 C C . TYR A 1 325 ? -7.820 -0.998 -7.707 1.00 89.56 325 TYR A C 1
ATOM 2615 O O . TYR A 1 325 ? -7.885 -1.704 -8.715 1.00 89.56 325 TYR A O 1
ATOM 2623 N N . PRO A 1 326 ? -7.051 -1.344 -6.651 1.00 91.00 326 PRO A N 1
ATOM 2624 C CA . PRO A 1 326 ? -6.719 -0.510 -5.490 1.00 91.00 326 PRO A CA 1
ATOM 2625 C C . PRO A 1 326 ? -5.631 0.526 -5.814 1.00 91.00 326 PRO A C 1
ATOM 2627 O O . PRO A 1 326 ? -5.546 1.541 -5.131 1.00 91.00 326 PRO A O 1
ATOM 2630 N N . CYS A 1 327 ? -4.816 0.277 -6.848 1.00 92.44 327 CYS A N 1
ATOM 2631 C CA . CYS A 1 327 ? -3.840 1.212 -7.405 1.00 92.44 327 CYS A CA 1
ATOM 2632 C C . CYS A 1 327 ? -3.550 0.901 -8.880 1.00 92.44 327 CYS A C 1
ATOM 2634 O O . CYS A 1 327 ? -3.461 -0.263 -9.276 1.00 92.44 327 CYS A O 1
ATOM 2636 N N . GLY A 1 328 ? -3.335 1.936 -9.696 1.00 90.69 328 GLY A N 1
ATOM 2637 C CA . GLY A 1 328 ? -2.858 1.784 -11.070 1.00 90.69 328 GLY A CA 1
ATOM 2638 C C . GLY A 1 328 ? -1.412 1.273 -11.143 1.00 90.69 328 GLY A C 1
ATOM 2639 O O . GLY A 1 328 ? -0.579 1.593 -10.295 1.00 90.69 328 GLY A O 1
ATOM 2640 N N . LEU A 1 329 ? -1.095 0.502 -12.191 1.00 92.88 329 LEU A N 1
ATOM 2641 C CA . LEU A 1 329 ? 0.256 -0.034 -12.433 1.00 92.88 329 LEU A CA 1
ATOM 2642 C C . LEU A 1 329 ? 1.213 0.979 -13.081 1.00 92.88 329 LEU A C 1
ATOM 2644 O O . LEU A 1 329 ? 2.431 0.837 -12.991 1.00 92.88 329 LEU A O 1
ATOM 2648 N N . ILE A 1 330 ? 0.672 1.978 -13.782 1.00 95.06 330 ILE A N 1
ATOM 2649 C CA . ILE A 1 330 ? 1.456 2.879 -14.631 1.00 95.06 330 ILE A CA 1
ATOM 2650 C C . ILE A 1 330 ? 2.113 3.957 -13.776 1.00 95.06 330 ILE A C 1
ATOM 2652 O O . ILE A 1 330 ? 1.448 4.740 -13.100 1.00 95.06 330 ILE A O 1
ATOM 2656 N N . SER A 1 331 ? 3.433 4.053 -13.866 1.00 95.94 331 SER A N 1
ATOM 2657 C CA . SER A 1 331 ? 4.199 5.122 -13.248 1.00 95.94 331 SER A CA 1
ATOM 2658 C C . SER A 1 331 ? 4.349 6.318 -14.181 1.00 95.94 331 SER A C 1
ATOM 2660 O O . SER A 1 331 ? 4.970 6.225 -15.236 1.00 95.94 331 SER A O 1
ATOM 2662 N N . ASN A 1 332 ? 3.831 7.469 -13.753 1.00 92.44 332 ASN A N 1
ATOM 2663 C CA . ASN A 1 332 ? 4.098 8.765 -14.372 1.00 92.44 332 ASN A CA 1
ATOM 2664 C C . ASN A 1 332 ? 5.203 9.494 -13.592 1.00 92.44 332 ASN A C 1
ATOM 2666 O O . ASN A 1 332 ? 5.058 9.760 -12.398 1.00 92.44 332 ASN A O 1
ATOM 2670 N N . ARG A 1 333 ? 6.306 9.819 -14.272 1.00 90.31 333 ARG A N 1
ATOM 2671 C CA . ARG A 1 333 ? 7.502 10.431 -13.667 1.00 90.31 333 ARG A CA 1
ATOM 2672 C C . ARG A 1 333 ? 7.375 11.931 -13.350 1.00 90.31 333 ARG A C 1
ATOM 2674 O O . ARG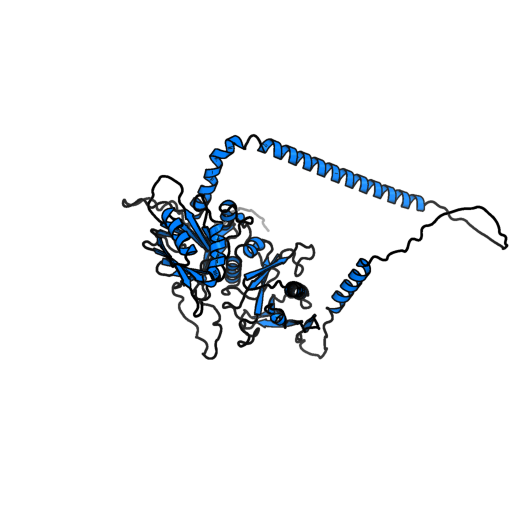 A 1 333 ? 8.234 12.468 -12.658 1.00 90.31 333 ARG A O 1
ATOM 2681 N N . TYR A 1 334 ? 6.328 12.596 -13.840 1.00 88.12 334 TYR A N 1
ATOM 2682 C CA . TYR A 1 334 ? 6.088 14.036 -13.667 1.00 88.12 334 TYR A CA 1
ATOM 2683 C C . TYR A 1 334 ? 4.761 14.355 -12.975 1.00 88.12 334 TYR A C 1
ATOM 2685 O O . TYR A 1 334 ? 4.320 15.505 -12.988 1.00 88.12 334 TYR A O 1
ATOM 2693 N N . ARG A 1 335 ? 4.111 13.360 -12.363 1.00 91.94 335 ARG A N 1
ATOM 2694 C CA . ARG A 1 335 ? 2.895 13.617 -11.590 1.00 91.94 335 ARG A CA 1
ATOM 2695 C C . ARG A 1 335 ? 3.202 14.492 -10.364 1.00 91.94 335 ARG A C 1
ATOM 2697 O O . ARG A 1 335 ? 4.273 14.339 -9.764 1.00 91.94 335 ARG A O 1
ATOM 2704 N N . PRO A 1 336 ? 2.269 15.361 -9.947 1.00 92.69 336 PRO A N 1
ATOM 2705 C CA . PRO A 1 336 ? 2.368 16.007 -8.649 1.00 92.69 336 PRO A CA 1
ATOM 2706 C C . PRO A 1 336 ? 2.287 14.964 -7.517 1.00 92.69 336 PRO A C 1
ATOM 2708 O O . PRO A 1 336 ? 1.785 13.848 -7.719 1.00 92.69 336 PRO A O 1
ATOM 2711 N N . PRO A 1 337 ? 2.786 15.305 -6.320 1.00 94.12 337 PRO A N 1
ATOM 2712 C CA . PRO A 1 337 ? 2.587 14.467 -5.152 1.00 94.12 337 PRO A CA 1
ATOM 2713 C C . PRO A 1 337 ? 1.114 14.425 -4.732 1.00 94.12 337 PRO A C 1
ATOM 2715 O O . PRO A 1 337 ? 0.409 15.423 -4.852 1.00 94.12 337 PRO A O 1
ATOM 2718 N N . VAL A 1 338 ? 0.674 13.289 -4.189 1.00 94.12 338 VAL A N 1
ATOM 2719 C CA . VAL A 1 338 ? -0.670 13.120 -3.608 1.00 94.12 338 VAL A CA 1
ATOM 2720 C C . VAL A 1 338 ? -0.742 13.499 -2.126 1.00 94.12 338 VAL A C 1
ATOM 2722 O O . VAL A 1 338 ? -1.843 13.654 -1.598 1.00 94.12 338 VAL A O 1
ATOM 2725 N N . PHE A 1 339 ? 0.424 13.660 -1.492 1.00 92.31 339 PHE A N 1
ATOM 2726 C CA . PHE A 1 339 ? 0.603 14.161 -0.131 1.00 92.31 339 PHE A CA 1
ATOM 2727 C C . PHE A 1 339 ? 1.732 15.198 -0.071 1.00 92.31 339 PHE A C 1
ATOM 2729 O O . PHE A 1 339 ? 2.760 15.058 -0.744 1.00 92.31 339 PHE A O 1
ATOM 2736 N N . TYR A 1 340 ? 1.566 16.221 0.761 1.00 89.50 340 TYR A N 1
ATOM 2737 C CA . TYR A 1 340 ? 2.447 17.378 0.847 1.00 89.50 340 TYR A CA 1
ATOM 2738 C C . TYR A 1 340 ? 3.052 17.548 2.237 1.00 89.50 340 TYR A C 1
ATOM 2740 O O . TYR A 1 340 ? 4.279 17.523 2.333 1.00 89.50 340 TYR A O 1
ATOM 2748 N N . GLU A 1 341 ? 2.228 17.746 3.273 1.00 84.50 341 GLU A N 1
ATOM 2749 C CA . GLU A 1 341 ? 2.687 18.070 4.631 1.00 84.50 341 GLU A CA 1
ATOM 2750 C C . GLU A 1 341 ? 2.235 17.002 5.645 1.00 84.50 341 GLU A C 1
ATOM 2752 O O . GLU A 1 341 ? 1.128 17.084 6.184 1.00 84.50 341 GLU A O 1
ATOM 2757 N N . PRO A 1 342 ? 3.094 16.015 5.967 1.00 80.81 342 PRO A N 1
ATOM 2758 C CA . PRO A 1 342 ? 2.756 14.937 6.897 1.00 80.81 342 PRO A CA 1
ATOM 2759 C C . PRO A 1 342 ? 2.313 15.421 8.279 1.00 80.81 342 PRO A C 1
ATOM 2761 O O . PRO A 1 342 ? 1.500 14.763 8.923 1.00 80.81 342 PRO A O 1
ATOM 2764 N N . ALA A 1 343 ? 2.821 16.574 8.732 1.00 81.00 343 ALA A N 1
ATOM 2765 C CA . ALA A 1 343 ? 2.486 17.147 10.034 1.00 81.00 343 ALA A CA 1
ATOM 2766 C C . ALA A 1 343 ? 0.989 17.471 10.192 1.00 81.00 343 ALA A C 1
ATOM 2768 O O . ALA A 1 343 ? 0.492 17.515 11.315 1.00 81.00 343 ALA A O 1
ATOM 2769 N N . ARG A 1 344 ? 0.269 17.677 9.082 1.00 84.19 344 ARG A N 1
ATOM 2770 C CA . ARG A 1 344 ? -1.167 17.993 9.076 1.00 84.19 344 ARG A CA 1
ATOM 2771 C C . ARG A 1 344 ? -2.071 16.766 9.140 1.00 84.19 344 ARG A C 1
ATOM 2773 O O . ARG A 1 344 ? -3.269 16.919 9.350 1.00 84.19 344 ARG A O 1
ATOM 2780 N N . SER A 1 345 ? -1.517 15.571 8.952 1.00 87.62 345 SER A N 1
ATOM 2781 C CA . SER A 1 345 ? -2.278 14.334 9.075 1.00 87.62 345 SER A CA 1
ATOM 2782 C C . SER A 1 345 ? -2.401 13.911 10.536 1.00 87.62 345 SER A C 1
ATOM 2784 O O . SER A 1 345 ? -1.465 14.086 11.309 1.00 87.62 345 SER A O 1
ATOM 2786 N N . VAL A 1 346 ? -3.492 13.223 10.879 1.00 85.31 346 VAL A N 1
ATOM 2787 C CA . VAL A 1 346 ? -3.684 12.463 12.126 1.00 85.31 346 VAL A CA 1
ATOM 2788 C C . VAL A 1 346 ? -2.481 11.572 12.457 1.00 85.31 346 VAL A C 1
ATOM 2790 O O . VAL A 1 346 ? -2.188 11.326 13.624 1.00 85.31 346 VAL A O 1
ATOM 2793 N N . MET A 1 347 ? -1.744 11.127 11.432 1.00 81.31 347 MET A N 1
ATOM 2794 C CA . MET A 1 347 ? -0.558 10.293 11.591 1.00 81.31 347 MET A CA 1
ATOM 2795 C C . MET A 1 347 ? 0.568 10.983 12.369 1.00 81.31 347 MET A C 1
ATOM 2797 O O . MET A 1 347 ? 1.347 10.304 13.034 1.00 81.31 347 MET A O 1
ATOM 2801 N N . SER A 1 348 ? 0.652 12.318 12.327 1.00 79.56 348 SER A N 1
ATOM 2802 C CA . SER A 1 348 ? 1.675 13.071 13.060 1.00 79.56 348 SER A CA 1
ATOM 2803 C C . SER A 1 348 ? 1.542 12.907 14.575 1.00 79.56 348 SER A C 1
ATOM 2805 O O . SER A 1 348 ? 2.554 12.870 15.271 1.00 79.56 348 SER A O 1
ATOM 2807 N N . MET A 1 349 ? 0.322 12.695 15.078 1.00 77.38 349 MET A N 1
ATOM 2808 C CA . MET A 1 349 ? 0.066 12.519 16.509 1.00 77.38 349 MET A CA 1
ATOM 2809 C C . MET A 1 349 ? 0.712 11.245 17.061 1.00 77.38 349 MET A C 1
ATOM 2811 O O . MET A 1 349 ? 1.122 11.225 18.217 1.00 77.38 349 MET A O 1
ATOM 2815 N N . PHE A 1 350 ? 0.866 10.184 16.257 1.00 75.88 350 PHE A N 1
ATOM 2816 C CA . PHE A 1 350 ? 1.484 8.936 16.726 1.00 75.88 350 PHE A CA 1
ATOM 2817 C C . PHE A 1 350 ? 2.974 9.082 17.030 1.00 75.88 350 PHE A C 1
ATOM 2819 O O . PHE A 1 350 ? 3.494 8.338 17.859 1.00 75.88 350 PHE A O 1
ATOM 2826 N N . ARG A 1 351 ? 3.653 10.056 16.409 1.00 69.62 351 ARG A N 1
ATOM 2827 C CA . ARG A 1 351 ? 5.050 10.379 16.730 1.00 69.62 351 ARG A CA 1
ATOM 2828 C C . ARG A 1 351 ? 5.207 10.840 18.177 1.00 69.62 351 ARG A C 1
ATOM 2830 O O . ARG A 1 351 ? 6.209 10.522 18.805 1.00 69.62 351 ARG A O 1
ATOM 2837 N N . GLU A 1 352 ? 4.243 11.599 18.681 1.00 64.75 352 GLU A N 1
ATOM 2838 C CA . GLU A 1 352 ? 4.280 12.163 20.033 1.00 64.75 352 GLU A CA 1
ATOM 2839 C C . GLU A 1 352 ? 3.612 11.227 21.046 1.00 64.75 352 GLU A C 1
ATOM 2841 O O . GLU A 1 352 ? 4.101 11.059 22.161 1.00 64.75 352 GLU A O 1
ATOM 2846 N N . ALA A 1 353 ? 2.527 10.564 20.636 1.00 63.00 353 ALA A N 1
ATOM 2847 C CA . ALA A 1 353 ? 1.711 9.713 21.492 1.00 63.00 353 ALA A CA 1
ATOM 2848 C C . ALA A 1 353 ? 2.355 8.367 21.854 1.00 63.00 353 ALA A C 1
ATOM 2850 O O . ALA A 1 353 ? 1.931 7.735 22.823 1.00 63.00 353 ALA A O 1
ATOM 2851 N N . VAL A 1 354 ? 3.347 7.901 21.087 1.00 65.25 354 VAL A N 1
ATOM 2852 C CA . VAL A 1 354 ? 3.981 6.596 21.315 1.00 65.25 354 VAL A CA 1
ATOM 2853 C C . VAL A 1 354 ? 5.507 6.748 21.360 1.00 65.25 354 VAL A C 1
ATOM 2855 O O . VAL A 1 354 ? 6.182 6.591 20.343 1.00 65.25 354 VAL A O 1
ATOM 2858 N N . PRO A 1 355 ? 6.088 7.010 22.546 1.00 53.78 355 PRO A N 1
ATOM 2859 C CA . PRO A 1 355 ? 7.515 7.314 22.714 1.00 53.78 355 PRO A CA 1
ATOM 2860 C C . PRO A 1 355 ? 8.474 6.220 22.217 1.00 53.78 355 PRO A C 1
ATOM 2862 O O . PRO A 1 355 ? 9.639 6.491 21.935 1.00 53.78 355 PRO A O 1
ATOM 2865 N N . HIS A 1 356 ? 7.997 4.976 22.125 1.00 57.22 356 HIS A N 1
ATOM 2866 C CA . HIS A 1 356 ? 8.769 3.820 21.663 1.00 57.22 356 HIS A CA 1
ATOM 2867 C C . HIS A 1 356 ? 8.713 3.620 20.139 1.00 57.22 356 HIS A C 1
ATOM 2869 O O . HIS A 1 356 ? 9.521 2.869 19.594 1.00 57.22 356 HIS A O 1
ATOM 2875 N N . LEU A 1 357 ? 7.808 4.312 19.434 1.00 59.41 357 LEU A N 1
ATOM 2876 C CA . LEU A 1 357 ? 7.803 4.385 17.973 1.00 59.41 357 LEU A CA 1
ATOM 2877 C C . LEU A 1 357 ? 8.785 5.482 17.562 1.00 59.41 357 LEU A C 1
ATOM 2879 O O . LEU A 1 357 ? 8.388 6.595 17.230 1.00 59.41 357 LEU A O 1
ATOM 2883 N N . SER A 1 358 ? 10.081 5.164 17.581 1.00 46.88 358 SER A N 1
ATOM 2884 C CA . SER A 1 358 ? 11.194 6.099 17.342 1.00 46.88 358 SER A CA 1
ATOM 2885 C C . SER A 1 358 ? 11.120 6.899 16.030 1.00 46.88 358 SER A C 1
ATOM 2887 O O . SER A 1 358 ? 11.862 7.864 15.862 1.00 46.88 358 SER A O 1
ATOM 2889 N N . GLU A 1 359 ? 10.219 6.541 15.110 1.00 52.88 359 GLU A N 1
ATOM 2890 C CA . GLU A 1 359 ? 9.994 7.245 13.842 1.00 52.88 359 GLU A CA 1
ATOM 2891 C C . GLU A 1 359 ? 8.562 7.804 13.670 1.00 52.88 359 GLU A C 1
ATOM 2893 O O . GLU A 1 359 ? 8.324 8.573 12.741 1.00 52.88 359 GLU A O 1
ATOM 2898 N N . GLY A 1 360 ? 7.617 7.518 14.581 1.00 53.72 360 GLY A N 1
ATOM 2899 C CA . GLY A 1 360 ? 6.188 7.842 14.408 1.00 53.72 360 GLY A CA 1
ATOM 2900 C C . GLY A 1 360 ? 5.442 6.890 13.462 1.00 53.72 360 GLY A C 1
ATOM 2901 O O . GLY A 1 360 ? 4.424 7.248 12.874 1.00 53.72 360 GLY A O 1
ATOM 2902 N N . LEU A 1 361 ? 5.978 5.681 13.296 1.00 64.56 361 LEU A N 1
ATOM 2903 C CA . LEU A 1 361 ? 5.450 4.603 12.464 1.00 64.56 361 LEU A CA 1
ATOM 2904 C C . LEU A 1 361 ? 4.318 3.868 13.186 1.00 64.56 361 LEU A C 1
ATOM 2906 O O . LEU A 1 361 ? 4.608 3.097 14.093 1.00 64.56 361 LEU A O 1
ATOM 2910 N N . VAL A 1 362 ? 3.057 4.022 12.768 1.00 75.88 362 VAL A N 1
ATOM 2911 C CA . VAL A 1 362 ? 2.004 3.096 13.223 1.00 75.88 362 VAL A CA 1
ATOM 2912 C C . VAL A 1 362 ? 2.429 1.675 12.831 1.00 75.88 362 VAL A C 1
ATOM 2914 O O . VAL A 1 362 ? 2.679 1.432 11.646 1.00 75.88 362 VAL A O 1
ATOM 2917 N N . PRO A 1 363 ? 2.550 0.730 13.780 1.00 79.38 363 PRO A N 1
ATOM 2918 C CA . PRO A 1 363 ? 3.064 -0.588 13.461 1.00 79.38 363 PRO A CA 1
ATOM 2919 C C . PRO A 1 363 ? 2.100 -1.308 12.517 1.00 79.38 363 PRO A C 1
ATOM 2921 O O . PRO A 1 363 ? 0.917 -1.490 12.812 1.00 79.38 363 PRO A O 1
ATOM 2924 N N . ARG A 1 364 ? 2.617 -1.713 11.354 1.00 84.12 364 ARG A N 1
ATOM 2925 C CA . ARG A 1 364 ? 1.883 -2.543 10.398 1.00 84.12 364 ARG A CA 1
ATOM 2926 C C . ARG A 1 364 ? 1.875 -3.980 10.897 1.00 84.12 364 ARG A C 1
ATOM 2928 O O . ARG A 1 364 ? 2.931 -4.604 10.989 1.00 84.12 364 ARG A O 1
ATOM 2935 N N . LEU A 1 365 ? 0.684 -4.522 11.123 1.00 88.12 365 LEU A N 1
ATOM 2936 C CA . LEU A 1 365 ? 0.502 -5.944 11.374 1.00 88.12 365 LEU A CA 1
ATOM 2937 C C . LEU A 1 365 ? 0.160 -6.629 10.048 1.00 88.12 365 LEU A C 1
ATOM 2939 O O . LEU A 1 365 ? -0.892 -6.372 9.463 1.00 88.12 365 LEU A O 1
ATOM 2943 N N . ARG A 1 366 ? 1.066 -7.473 9.547 1.00 87.50 366 ARG A N 1
ATOM 2944 C CA . ARG A 1 366 ? 0.815 -8.253 8.324 1.00 87.50 366 ARG A CA 1
ATOM 2945 C C . ARG A 1 366 ? -0.329 -9.243 8.548 1.00 87.50 366 ARG A C 1
ATOM 2947 O O . ARG A 1 366 ? -0.549 -9.657 9.678 1.00 87.50 366 ARG A O 1
ATOM 2954 N N . ASP A 1 367 ? -1.054 -9.626 7.500 1.00 89.38 367 ASP A N 1
ATOM 2955 C CA . ASP A 1 367 ? -2.225 -10.516 7.563 1.00 89.38 367 ASP A CA 1
ATOM 2956 C C . ASP A 1 367 ? -3.346 -10.046 8.526 1.00 89.38 367 ASP A C 1
ATOM 2958 O O . ASP A 1 367 ? -4.173 -10.850 8.981 1.00 89.38 367 ASP A O 1
ATOM 2962 N N . CYS A 1 368 ? -3.387 -8.745 8.833 1.00 92.62 368 CYS A N 1
ATOM 2963 C CA . CYS A 1 368 ? -4.433 -8.093 9.616 1.00 92.62 368 CYS A CA 1
ATOM 2964 C C . CYS A 1 368 ? -5.301 -7.220 8.708 1.00 92.62 368 CYS A C 1
ATOM 2966 O O . CYS A 1 368 ? -4.787 -6.366 7.988 1.00 92.62 368 CYS A O 1
ATOM 2968 N N . ASN A 1 369 ? -6.620 -7.401 8.745 1.00 94.56 369 ASN A N 1
ATOM 2969 C CA . ASN A 1 369 ? -7.560 -6.602 7.963 1.00 94.56 369 ASN A CA 1
ATOM 2970 C C . ASN A 1 369 ? -8.503 -5.828 8.884 1.00 94.56 369 ASN A C 1
ATOM 2972 O O . ASN A 1 369 ? -9.060 -6.386 9.827 1.00 94.56 369 ASN A O 1
ATOM 2976 N N . LEU A 1 370 ? -8.703 -4.549 8.569 1.00 96.38 370 LEU A N 1
ATOM 2977 C CA . LEU A 1 370 ? -9.619 -3.656 9.272 1.00 96.38 370 LEU A CA 1
ATOM 2978 C C . LEU A 1 370 ? -10.788 -3.341 8.348 1.00 96.38 370 LEU A C 1
ATOM 2980 O O . LEU A 1 370 ? -10.580 -2.842 7.240 1.00 96.38 370 LEU A O 1
ATOM 2984 N N . THR A 1 371 ? -12.007 -3.642 8.781 1.00 96.75 371 THR A N 1
ATOM 2985 C CA . THR A 1 371 ? -13.211 -3.430 7.970 1.00 96.75 371 THR A CA 1
ATOM 2986 C C . THR A 1 371 ? -14.360 -2.866 8.792 1.00 96.75 371 THR A C 1
ATOM 2988 O O . THR A 1 371 ? -14.466 -3.131 9.984 1.00 96.75 371 THR A O 1
ATOM 2991 N N . LEU A 1 372 ? -15.212 -2.080 8.145 1.00 95.50 372 LEU A N 1
ATOM 2992 C CA . LEU A 1 372 ? -16.467 -1.544 8.650 1.00 95.50 372 LEU A CA 1
ATOM 2993 C C . LEU A 1 372 ? -17.607 -2.136 7.819 1.00 95.50 372 LEU A C 1
ATOM 2995 O O . LEU A 1 372 ? -17.687 -1.915 6.609 1.00 95.50 372 LEU A O 1
ATOM 2999 N N . GLU A 1 373 ? -18.483 -2.883 8.475 1.00 93.94 373 GLU A N 1
ATOM 3000 C CA . GLU A 1 373 ? -19.704 -3.418 7.887 1.00 93.94 373 GLU A CA 1
ATOM 3001 C C . GLU A 1 373 ? -20.818 -2.360 7.853 1.00 93.94 373 GLU A C 1
ATOM 3003 O O . GLU A 1 373 ? -20.901 -1.472 8.705 1.00 93.94 373 GLU A O 1
ATOM 3008 N N . SER A 1 374 ? -21.739 -2.491 6.897 1.00 89.12 374 SER A N 1
ATOM 3009 C CA . SER A 1 374 ? -22.902 -1.596 6.739 1.00 89.12 374 SER A CA 1
ATOM 3010 C C . SER A 1 374 ? -23.844 -1.530 7.956 1.00 89.12 374 SER A C 1
ATOM 3012 O O . SER A 1 374 ? -24.557 -0.542 8.139 1.00 89.12 374 SER A O 1
ATOM 3014 N N . ASN A 1 375 ? -23.836 -2.555 8.813 1.00 89.56 375 ASN A N 1
ATOM 3015 C CA . ASN A 1 375 ? -24.570 -2.592 10.085 1.00 89.56 375 ASN A CA 1
ATOM 3016 C C . ASN A 1 375 ? -23.861 -1.807 11.214 1.00 89.56 375 ASN A C 1
ATOM 3018 O O . ASN A 1 375 ? -24.393 -1.715 12.320 1.00 89.56 375 ASN A O 1
ATOM 3022 N N . GLY A 1 376 ? -22.688 -1.227 10.941 1.00 90.19 376 GLY A N 1
ATOM 3023 C CA . GLY A 1 376 ? -21.880 -0.472 11.891 1.00 90.19 376 GLY A CA 1
ATOM 3024 C C . GLY A 1 376 ? -20.916 -1.318 12.712 1.00 90.19 376 GLY A C 1
ATOM 3025 O O . GLY A 1 376 ? -20.322 -0.780 13.638 1.00 90.19 376 GLY A O 1
ATOM 3026 N N . ILE A 1 377 ? -20.750 -2.609 12.433 1.00 94.69 377 ILE A N 1
ATOM 3027 C CA . ILE A 1 377 ? -19.764 -3.453 13.113 1.00 94.69 377 ILE A CA 1
ATOM 3028 C C . ILE A 1 377 ? -18.394 -3.221 12.481 1.00 94.69 377 ILE A C 1
ATOM 3030 O O . ILE A 1 377 ? -18.230 -3.315 11.267 1.00 94.69 377 ILE A O 1
ATOM 3034 N N . VAL A 1 378 ? -17.397 -2.940 13.315 1.00 96.56 378 VAL A N 1
ATOM 3035 C CA . VAL A 1 378 ? -15.997 -2.913 12.884 1.00 96.56 378 VAL A CA 1
ATOM 3036 C C . VAL A 1 378 ? -15.396 -4.285 13.147 1.00 96.56 378 VAL A C 1
ATOM 3038 O O . VAL A 1 378 ? -15.516 -4.801 14.254 1.00 96.56 378 VAL A O 1
ATOM 3041 N N . VAL A 1 379 ? -14.725 -4.870 12.163 1.00 96.81 379 VAL A N 1
ATOM 3042 C CA . VAL A 1 379 ? -14.034 -6.155 12.299 1.00 96.81 379 VAL A CA 1
ATOM 3043 C C . VAL A 1 379 ? -12.534 -5.949 12.119 1.00 96.81 379 VAL A C 1
ATOM 3045 O O . VAL A 1 379 ? -12.080 -5.454 11.084 1.00 96.81 379 VAL A O 1
ATOM 3048 N N . VAL A 1 380 ? -11.779 -6.353 13.138 1.00 96.69 380 VAL A N 1
ATOM 3049 C CA . VAL A 1 380 ? -10.320 -6.455 13.163 1.00 96.69 380 VAL A CA 1
ATOM 3050 C C . VAL A 1 380 ? -9.976 -7.933 13.043 1.00 96.69 380 VAL A C 1
ATOM 3052 O O . VAL A 1 380 ? -10.068 -8.689 14.004 1.00 96.69 380 VAL A O 1
ATOM 3055 N N . SER A 1 381 ? -9.634 -8.361 11.836 1.00 95.38 381 SER A N 1
ATOM 3056 C CA . SER A 1 381 ? -9.408 -9.766 11.506 1.00 95.38 381 SER A CA 1
ATOM 3057 C C . SER A 1 381 ? -7.910 -10.064 11.472 1.00 95.38 381 SER A C 1
ATOM 3059 O O . SER A 1 381 ? -7.224 -9.623 10.547 1.00 95.38 381 SER A O 1
ATOM 3061 N N . ILE A 1 382 ? -7.418 -10.847 12.430 1.00 94.44 382 ILE A N 1
ATOM 3062 C CA . ILE A 1 382 ? -5.994 -11.128 12.657 1.00 94.44 382 ILE A CA 1
ATOM 3063 C C . ILE A 1 382 ? -5.701 -12.593 12.317 1.00 94.44 382 ILE A C 1
ATOM 3065 O O . ILE A 1 382 ? -6.460 -13.486 12.675 1.00 94.44 382 ILE A O 1
ATOM 3069 N N . SER A 1 383 ? -4.617 -12.863 11.591 1.00 92.75 383 SER A N 1
ATOM 3070 C CA . SER A 1 383 ? -4.163 -14.237 11.329 1.00 92.75 383 SER A CA 1
ATOM 3071 C C . SER A 1 383 ? -3.493 -14.857 12.559 1.00 92.75 383 SER A C 1
ATOM 3073 O O . SER A 1 383 ? -2.644 -14.212 13.175 1.00 92.75 383 SER A O 1
ATOM 3075 N N . GLY A 1 384 ? -3.789 -16.125 12.864 1.00 89.75 384 GLY A N 1
ATOM 3076 C CA . GLY A 1 384 ? -3.172 -16.875 13.968 1.00 89.75 384 GLY A CA 1
ATOM 3077 C C . GLY A 1 384 ? -1.640 -16.883 13.921 1.00 89.75 384 GLY A C 1
ATOM 3078 O O . GLY A 1 384 ? -0.980 -16.721 14.946 1.00 89.75 384 GLY A O 1
ATOM 3079 N N . ARG A 1 385 ? -1.046 -16.911 12.718 1.00 89.31 385 ARG A N 1
ATOM 3080 C CA . ARG A 1 385 ? 0.421 -16.821 12.521 1.00 89.31 385 ARG A CA 1
ATOM 3081 C C . ARG A 1 385 ? 1.061 -15.554 13.075 1.00 89.31 385 ARG A C 1
ATOM 3083 O O . ARG A 1 385 ? 2.278 -15.502 13.229 1.00 89.31 385 ARG A O 1
ATOM 3090 N N . ARG A 1 386 ? 0.264 -14.513 13.308 1.00 90.50 386 ARG A N 1
ATOM 3091 C CA . ARG A 1 386 ? 0.724 -13.191 13.736 1.00 90.50 386 ARG A CA 1
ATOM 3092 C C . ARG A 1 386 ? 0.627 -12.994 15.237 1.00 90.50 386 ARG A C 1
ATOM 3094 O O . ARG A 1 386 ? 0.932 -11.903 15.702 1.00 90.50 386 ARG A O 1
ATOM 3101 N N . GLN A 1 387 ? 0.269 -14.028 15.999 1.00 88.50 387 GLN A N 1
ATOM 3102 C CA . GLN A 1 387 ? 0.201 -13.943 17.455 1.00 88.50 387 GLN A CA 1
ATOM 3103 C C . GLN A 1 387 ? 1.526 -13.470 18.069 1.00 88.50 387 GLN A C 1
ATOM 3105 O O . GLN A 1 387 ? 1.520 -12.560 18.890 1.00 88.50 387 GLN A O 1
ATOM 3110 N N . ALA A 1 388 ? 2.668 -14.016 17.635 1.00 87.75 388 ALA A N 1
ATOM 3111 C CA . ALA A 1 388 ? 3.981 -13.609 18.148 1.00 87.75 388 ALA A CA 1
ATOM 3112 C C . ALA A 1 388 ? 4.352 -12.160 17.768 1.00 87.75 388 ALA A C 1
ATOM 3114 O O . ALA A 1 388 ? 4.886 -11.414 18.595 1.00 87.75 388 ALA A O 1
ATOM 3115 N N . ASP A 1 389 ? 4.034 -11.753 16.534 1.00 87.31 389 ASP A N 1
ATOM 3116 C CA . ASP A 1 389 ? 4.248 -10.385 16.047 1.00 87.31 389 ASP A CA 1
ATOM 3117 C C . ASP A 1 389 ? 3.394 -9.395 16.856 1.00 87.31 389 ASP A C 1
ATOM 3119 O O . ASP A 1 389 ? 3.896 -8.379 17.338 1.00 87.31 389 ASP A O 1
ATOM 3123 N N . LEU A 1 390 ? 2.115 -9.723 17.072 1.00 86.94 390 LEU A N 1
ATOM 3124 C CA . LEU A 1 390 ? 1.196 -8.919 17.868 1.00 86.94 390 LEU A CA 1
ATOM 3125 C C . LEU A 1 390 ? 1.632 -8.857 19.333 1.00 86.94 390 LEU A C 1
ATOM 3127 O O . LEU A 1 390 ? 1.713 -7.763 19.872 1.00 86.94 390 LEU A O 1
ATOM 3131 N N . ALA A 1 391 ? 1.980 -9.978 19.966 1.00 85.44 391 ALA A N 1
ATOM 3132 C CA . ALA A 1 391 ? 2.463 -9.997 21.348 1.00 85.44 391 ALA A CA 1
ATOM 3133 C C . ALA A 1 391 ? 3.699 -9.099 21.533 1.00 85.44 391 ALA A C 1
ATOM 3135 O O . ALA A 1 391 ? 3.804 -8.367 22.517 1.00 85.44 391 ALA A O 1
ATOM 3136 N N . SER A 1 392 ? 4.597 -9.080 20.543 1.00 83.12 392 SER A N 1
ATOM 3137 C CA . SER A 1 392 ? 5.746 -8.171 20.531 1.00 83.12 392 SER A CA 1
ATOM 3138 C C . SER A 1 392 ? 5.307 -6.703 20.473 1.00 83.12 392 SER A C 1
ATOM 3140 O O . SER A 1 392 ? 5.815 -5.891 21.244 1.00 83.12 392 SER A O 1
ATOM 3142 N N . LEU A 1 393 ? 4.321 -6.359 19.634 1.00 79.56 393 LEU A N 1
ATOM 3143 C CA . LEU A 1 393 ? 3.740 -5.009 19.584 1.00 79.56 393 LEU A CA 1
ATOM 3144 C C . LEU A 1 393 ? 3.049 -4.617 20.897 1.00 79.56 393 LEU A C 1
ATOM 3146 O O . LEU A 1 393 ? 3.232 -3.500 21.376 1.00 79.56 393 LEU A O 1
ATOM 3150 N N . LEU A 1 394 ? 2.295 -5.538 21.498 1.00 81.69 394 LEU A N 1
ATOM 3151 C CA . LEU A 1 394 ? 1.594 -5.312 22.761 1.00 81.69 394 LEU A CA 1
ATOM 3152 C C . LEU A 1 394 ? 2.565 -5.153 23.935 1.00 81.69 394 LEU A C 1
ATOM 3154 O O . LEU A 1 394 ? 2.296 -4.364 24.829 1.00 81.69 394 LEU A O 1
ATOM 3158 N N . SER A 1 395 ? 3.716 -5.833 23.924 1.00 75.06 395 SER A N 1
ATOM 3159 C CA . SER A 1 395 ? 4.722 -5.724 24.996 1.00 75.06 395 SER A CA 1
ATOM 3160 C C . SER A 1 395 ? 5.337 -4.326 25.126 1.00 75.06 395 SER A C 1
ATOM 3162 O O . SER A 1 395 ? 5.814 -3.945 26.192 1.00 75.06 395 SER A O 1
ATOM 3164 N N . VAL A 1 396 ? 5.312 -3.555 24.036 1.00 67.31 396 VAL A N 1
ATOM 3165 C CA . VAL A 1 396 ? 5.776 -2.164 23.992 1.00 67.31 396 VAL A CA 1
ATOM 3166 C C . VAL A 1 396 ? 4.683 -1.205 24.480 1.00 67.31 396 VAL A C 1
ATOM 3168 O O . VAL A 1 396 ? 4.969 -0.063 24.843 1.00 67.31 396 VAL A O 1
ATOM 3171 N N . TYR A 1 397 ? 3.429 -1.658 24.518 1.00 68.06 397 TYR A N 1
ATOM 3172 C CA . TYR A 1 397 ? 2.324 -0.899 25.075 1.00 68.06 397 TYR A CA 1
ATOM 3173 C C . TYR A 1 397 ? 2.325 -1.010 26.602 1.00 68.06 397 TYR A C 1
ATOM 3175 O O . TYR A 1 397 ? 2.193 -2.095 27.163 1.00 68.06 397 TYR A O 1
ATOM 3183 N N . ALA A 1 398 ? 2.433 0.127 27.286 1.00 61.72 398 ALA A N 1
ATOM 3184 C CA . ALA A 1 398 ? 2.262 0.192 28.730 1.00 61.72 398 ALA A CA 1
ATOM 3185 C C . ALA A 1 398 ? 0.822 0.644 29.048 1.00 61.72 398 ALA A C 1
ATOM 3187 O O . ALA A 1 398 ? 0.503 1.816 28.852 1.00 61.72 398 ALA A O 1
ATOM 3188 N N . PRO A 1 399 ? -0.062 -0.245 29.544 1.00 55.66 399 PRO A N 1
ATOM 3189 C CA . PRO A 1 399 ? -1.444 0.115 29.883 1.00 55.66 399 PRO A CA 1
ATOM 3190 C C . PRO A 1 399 ? -1.549 1.102 31.054 1.00 55.66 399 PRO A C 1
ATOM 3192 O O . PRO A 1 399 ? -2.555 1.800 31.186 1.00 55.66 399 PRO A O 1
ATOM 3195 N N . ASP A 1 400 ? -0.502 1.176 31.879 1.00 53.97 400 ASP A N 1
ATOM 3196 C CA . ASP A 1 400 ? -0.409 2.076 33.030 1.00 53.97 400 ASP A CA 1
ATOM 3197 C C . ASP A 1 400 ? 0.054 3.497 32.658 1.00 53.97 400 ASP A C 1
ATOM 3199 O O . ASP A 1 400 ? 0.046 4.390 33.507 1.00 53.97 400 ASP A O 1
ATOM 3203 N N . THR A 1 401 ? 0.446 3.725 31.400 1.00 52.72 401 THR A N 1
ATOM 3204 C CA . THR A 1 401 ? 0.773 5.053 30.864 1.00 52.72 401 THR A CA 1
ATOM 3205 C C . THR A 1 401 ? -0.338 5.542 29.932 1.00 52.72 401 THR A C 1
ATOM 3207 O O . THR A 1 401 ? -1.256 4.797 29.589 1.00 52.72 401 THR A O 1
ATOM 3210 N N . ASP A 1 402 ? -0.273 6.802 29.494 1.00 57.81 402 ASP A N 1
ATOM 3211 C CA . ASP A 1 402 ? -1.189 7.419 28.514 1.00 57.81 402 ASP A CA 1
ATOM 3212 C C . ASP A 1 402 ? -1.047 6.812 27.098 1.00 57.81 402 ASP A C 1
ATOM 3214 O O . ASP A 1 402 ? -1.203 7.493 26.081 1.00 57.81 402 ASP A O 1
ATOM 3218 N N . GLY A 1 403 ? -0.699 5.528 27.016 1.00 64.50 403 GLY A N 1
ATOM 3219 C CA . GLY A 1 403 ? -0.375 4.825 25.795 1.00 64.50 403 GLY A CA 1
ATOM 3220 C C . GLY A 1 403 ? -1.556 4.792 24.835 1.00 64.50 403 GLY A C 1
ATOM 3221 O O . GLY A 1 403 ? -2.690 4.452 25.193 1.00 64.50 403 GLY A O 1
ATOM 3222 N N . VAL A 1 404 ? -1.262 5.069 23.569 1.00 79.06 404 VAL A N 1
ATOM 3223 C CA . VAL A 1 404 ? -2.154 4.810 22.437 1.00 79.06 404 VAL A CA 1
ATOM 3224 C C . VAL A 1 404 ? -1.774 3.466 21.816 1.00 79.06 404 VAL A C 1
ATOM 3226 O O . VAL A 1 404 ? -0.633 3.276 21.399 1.00 79.06 404 VAL A O 1
ATOM 3229 N N . LEU A 1 405 ? -2.721 2.525 21.765 1.00 85.12 405 LEU A N 1
ATOM 3230 C CA . LEU A 1 405 ? -2.562 1.275 21.028 1.00 85.12 405 LEU A CA 1
ATOM 3231 C C . LEU A 1 405 ? -2.934 1.566 19.580 1.00 85.12 405 LEU A C 1
ATOM 3233 O O . LEU A 1 405 ? -4.108 1.745 19.266 1.00 85.12 405 LEU A O 1
ATOM 3237 N N . ALA A 1 406 ? -1.943 1.640 18.703 1.00 85.94 406 ALA A N 1
ATOM 3238 C CA . ALA A 1 406 ? -2.157 1.883 17.284 1.00 85.94 406 ALA A CA 1
ATOM 3239 C C . ALA A 1 406 ? -1.668 0.691 16.467 1.00 85.94 406 ALA A C 1
ATOM 3241 O O . ALA A 1 406 ? -0.610 0.138 16.756 1.00 85.94 406 ALA A O 1
ATOM 3242 N N . LEU A 1 407 ? -2.421 0.321 15.435 1.00 88.12 407 LEU A N 1
ATOM 3243 C CA . LEU A 1 407 ? -2.015 -0.688 14.465 1.00 88.12 407 LEU A CA 1
ATOM 3244 C C . LEU A 1 407 ? -2.557 -0.349 13.077 1.00 88.12 407 LEU A C 1
ATOM 3246 O O . LEU A 1 407 ? -3.677 0.144 12.924 1.00 88.12 407 LEU A O 1
ATOM 3250 N N . ALA A 1 408 ? -1.750 -0.619 12.058 1.00 89.19 408 ALA A N 1
ATOM 3251 C CA . ALA A 1 408 ? -2.128 -0.474 10.662 1.00 89.19 408 ALA A CA 1
ATOM 3252 C C . ALA A 1 408 ? -2.395 -1.855 10.061 1.00 89.19 408 ALA A C 1
ATOM 3254 O O . ALA A 1 408 ? -1.615 -2.792 10.260 1.00 89.19 408 ALA A O 1
ATOM 3255 N N . GLY A 1 409 ? -3.504 -1.960 9.333 1.00 86.62 409 GLY A N 1
ATOM 3256 C CA . GLY A 1 409 ? -3.882 -3.170 8.614 1.00 86.62 409 GLY A CA 1
ATOM 3257 C C . GLY A 1 409 ? -3.357 -3.190 7.179 1.00 86.62 409 GLY A C 1
ATOM 3258 O O . GLY A 1 409 ? -2.768 -2.235 6.662 1.00 86.62 409 GLY A O 1
ATOM 3259 N N . GLU A 1 410 ? -3.613 -4.303 6.511 1.00 90.00 410 GLU A N 1
ATOM 3260 C CA . GLU A 1 410 ? -3.358 -4.503 5.092 1.00 90.00 410 GLU A CA 1
ATOM 3261 C C . GLU A 1 410 ? -4.622 -4.318 4.256 1.00 90.00 410 GLU A C 1
ATOM 3263 O O . GLU A 1 410 ? -5.756 -4.327 4.752 1.00 90.00 410 GLU A O 1
ATOM 3268 N N . LEU A 1 411 ? -4.414 -4.187 2.946 1.00 91.62 411 LEU A N 1
ATOM 3269 C CA . LEU A 1 411 ? -5.490 -4.119 1.973 1.00 91.62 411 LEU A CA 1
ATOM 3270 C C . LEU A 1 411 ? -6.401 -5.353 2.086 1.00 91.62 411 LEU A C 1
ATOM 3272 O O . LEU A 1 411 ? -6.023 -6.475 1.755 1.00 91.62 411 LEU A O 1
ATOM 3276 N N . CYS A 1 412 ? -7.640 -5.130 2.517 1.00 91.25 412 CYS A N 1
ATOM 3277 C CA . CYS A 1 412 ? -8.682 -6.151 2.513 1.00 91.25 412 CYS A CA 1
ATOM 3278 C C . CYS A 1 412 ? -9.241 -6.368 1.095 1.00 91.25 412 CYS A C 1
ATOM 3280 O O . CYS A 1 412 ? -10.124 -5.633 0.664 1.00 91.25 412 CYS A O 1
ATOM 3282 N N . GLN A 1 413 ? -8.754 -7.376 0.366 1.00 86.94 413 GLN A N 1
ATOM 3283 C CA . GLN A 1 413 ? -9.186 -7.645 -1.020 1.00 86.94 413 GLN A CA 1
ATOM 3284 C C . GLN A 1 413 ? -10.674 -8.024 -1.160 1.00 86.94 413 GLN A C 1
ATOM 3286 O O . GLN A 1 413 ? -11.255 -7.896 -2.241 1.00 86.94 413 GLN A O 1
ATOM 3291 N N . SER A 1 414 ? -11.297 -8.507 -0.082 1.00 86.69 414 SER A N 1
ATOM 3292 C CA . SER A 1 414 ? -12.719 -8.856 -0.049 1.00 86.69 414 SER A CA 1
ATOM 3293 C C . SER A 1 414 ? -13.641 -7.667 0.231 1.00 86.69 414 SER A C 1
ATOM 3295 O O . SER A 1 414 ? -14.852 -7.839 0.140 1.00 86.69 414 SER A O 1
ATOM 3297 N N . ALA A 1 415 ? -13.107 -6.486 0.561 1.00 90.62 415 ALA A N 1
ATOM 3298 C CA . ALA A 1 415 ? -13.921 -5.295 0.782 1.00 90.62 415 ALA A CA 1
ATOM 3299 C C . ALA A 1 415 ? -14.470 -4.722 -0.538 1.00 90.62 415 ALA A C 1
ATOM 3301 O O . ALA A 1 415 ? -13.823 -4.788 -1.585 1.00 90.62 415 ALA A O 1
ATOM 3302 N N . ASP A 1 416 ? -15.655 -4.115 -0.472 1.00 91.00 416 ASP A N 1
ATOM 3303 C CA . ASP A 1 416 ? -16.312 -3.471 -1.616 1.00 91.00 416 ASP A CA 1
ATOM 3304 C C . ASP A 1 416 ? -15.763 -2.064 -1.889 1.00 91.00 416 ASP A C 1
ATOM 3306 O O . ASP A 1 416 ? -15.969 -1.495 -2.965 1.00 91.00 416 ASP A O 1
ATOM 3310 N N . ALA A 1 417 ? -15.107 -1.471 -0.893 1.00 92.75 417 ALA A N 1
ATOM 3311 C CA . ALA A 1 417 ? -14.499 -0.151 -0.935 1.00 92.75 417 ALA A CA 1
ATOM 3312 C C . ALA A 1 417 ? -13.457 -0.004 0.183 1.00 92.75 417 ALA A C 1
ATOM 3314 O O . ALA A 1 417 ? -13.454 -0.786 1.132 1.00 92.75 417 ALA A O 1
ATOM 3315 N N . HIS A 1 418 ? -12.636 1.043 0.121 1.00 95.00 418 HIS A N 1
ATOM 3316 C CA . HIS A 1 418 ? -11.776 1.480 1.226 1.00 95.00 418 HIS A CA 1
ATOM 3317 C C . HIS A 1 418 ? -11.961 2.963 1.503 1.00 95.00 418 HIS A C 1
ATOM 3319 O O . HIS A 1 418 ? -12.246 3.737 0.589 1.00 95.00 418 HIS A O 1
ATOM 3325 N N . LEU A 1 419 ? -11.759 3.368 2.755 1.00 95.06 419 LEU A N 1
ATOM 3326 C CA . LEU A 1 419 ? -11.569 4.779 3.068 1.00 95.06 419 LEU A CA 1
ATOM 3327 C C . LEU A 1 419 ? -10.172 5.230 2.638 1.00 95.06 419 LEU A C 1
ATOM 3329 O O . LEU A 1 419 ? -9.193 4.497 2.773 1.00 95.06 419 LEU A O 1
ATOM 3333 N N . VAL A 1 420 ? -10.093 6.450 2.120 1.00 94.94 420 VAL A N 1
ATOM 3334 C CA . VAL A 1 420 ? -8.869 7.074 1.625 1.00 94.94 420 VAL A CA 1
ATOM 3335 C C . VAL A 1 420 ? -8.750 8.468 2.215 1.00 94.94 420 VAL A C 1
ATOM 3337 O O . VAL A 1 420 ? -9.663 9.286 2.104 1.00 94.94 420 VAL A O 1
ATOM 3340 N N . ALA A 1 421 ? -7.594 8.743 2.812 1.00 93.31 421 ALA A N 1
ATOM 3341 C CA . ALA A 1 421 ? -7.225 10.063 3.289 1.00 93.31 421 ALA A CA 1
ATOM 3342 C C . ALA A 1 421 ? -6.749 10.901 2.097 1.00 93.31 421 ALA A C 1
ATOM 3344 O O . ALA A 1 421 ? -5.703 10.603 1.514 1.00 93.31 421 ALA A O 1
ATOM 3345 N N . ARG A 1 422 ? -7.495 11.940 1.720 1.00 92.62 422 ARG A N 1
ATOM 3346 C CA . ARG A 1 422 ? -7.121 12.844 0.627 1.00 92.62 422 ARG A CA 1
ATOM 3347 C C . ARG A 1 422 ? -6.740 14.209 1.182 1.00 92.62 422 ARG A C 1
ATOM 3349 O O . ARG A 1 422 ? -7.529 14.863 1.847 1.00 92.62 422 ARG A O 1
ATOM 3356 N N . GLU A 1 423 ? -5.519 14.641 0.894 1.00 90.69 423 GLU A N 1
ATOM 3357 C CA . GLU A 1 423 ? -5.069 15.990 1.228 1.00 90.69 423 GLU A CA 1
ATOM 3358 C C . GLU A 1 423 ? -5.521 16.961 0.131 1.00 90.69 423 GLU A C 1
ATOM 3360 O O . GLU A 1 423 ? -5.162 16.825 -1.043 1.00 90.69 423 GLU A O 1
ATOM 3365 N N . SER A 1 424 ? -6.343 17.935 0.511 1.00 83.62 424 SER A N 1
ATOM 3366 C CA . SER A 1 424 ? -6.765 19.027 -0.363 1.00 83.62 424 SER A CA 1
ATOM 3367 C C . SER A 1 424 ? -5.601 19.988 -0.638 1.00 83.62 424 SER A C 1
ATOM 3369 O O . SER A 1 424 ? -4.687 20.087 0.175 1.00 83.62 424 SER A O 1
ATOM 3371 N N . PRO A 1 425 ? -5.642 20.813 -1.702 1.00 77.75 425 PRO A N 1
ATOM 3372 C CA . PRO A 1 425 ? -4.611 21.830 -1.949 1.00 77.75 425 PRO A CA 1
ATOM 3373 C C . PRO A 1 425 ? -4.424 22.845 -0.805 1.00 77.75 425 PRO A C 1
ATOM 3375 O O . PRO A 1 425 ? -3.355 23.433 -0.671 1.00 77.75 425 PRO A O 1
ATOM 3378 N N . GLY A 1 426 ? -5.453 23.053 0.027 1.00 79.44 426 GLY A N 1
ATOM 3379 C CA . GLY A 1 4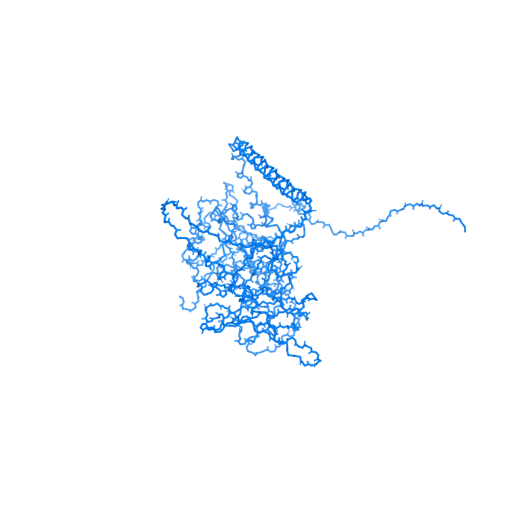26 ? -5.367 23.853 1.258 1.00 79.44 426 GLY A CA 1
ATOM 3380 C C . GLY A 1 426 ? -4.644 23.154 2.421 1.00 79.44 426 GLY A C 1
ATOM 3381 O O . GLY A 1 426 ? -4.372 23.792 3.436 1.00 79.44 426 GLY A O 1
ATOM 3382 N N . GLY A 1 427 ? -4.313 21.869 2.257 1.00 82.69 427 GLY A N 1
ATOM 3383 C CA . GLY A 1 427 ? -3.693 20.963 3.225 1.00 82.69 427 GLY A CA 1
ATOM 3384 C C . GLY A 1 427 ? -4.640 20.438 4.306 1.00 82.69 427 GLY A C 1
ATOM 3385 O O . GLY A 1 427 ? -4.172 20.006 5.351 1.00 82.69 427 GLY A O 1
ATOM 3386 N N . GLU A 1 428 ? -5.950 20.514 4.068 1.00 86.69 428 GLU A N 1
ATOM 3387 C CA . GLU A 1 428 ? -6.972 19.847 4.881 1.00 86.69 428 GLU A CA 1
ATOM 3388 C C . GLU A 1 428 ? -7.132 18.397 4.419 1.00 86.69 428 GLU A C 1
ATOM 3390 O O . GLU A 1 428 ? -7.151 18.132 3.211 1.00 86.69 428 GLU A O 1
ATOM 3395 N N . PHE A 1 429 ? -7.274 17.469 5.364 1.00 89.62 429 PHE A N 1
ATOM 3396 C CA . PHE A 1 429 ? -7.516 16.060 5.066 1.00 89.62 429 PHE A CA 1
ATOM 3397 C C . PHE A 1 429 ? -9.015 15.768 5.020 1.00 89.62 429 PHE A C 1
ATOM 3399 O O . PHE A 1 429 ? -9.739 16.005 5.986 1.00 89.62 429 PHE A O 1
ATOM 3406 N N . GLU A 1 430 ? -9.468 15.211 3.901 1.00 89.38 430 GLU A N 1
ATOM 3407 C CA . GLU A 1 430 ? -10.828 14.713 3.716 1.00 89.38 430 GLU A CA 1
ATOM 3408 C C . GLU A 1 430 ? -10.847 13.180 3.664 1.00 89.38 430 GLU A C 1
ATOM 3410 O O . GLU A 1 430 ? -9.917 12.533 3.172 1.00 89.38 430 GLU A O 1
ATOM 3415 N N . THR A 1 431 ? -11.931 12.599 4.176 1.00 92.31 431 THR A N 1
ATOM 3416 C CA . THR A 1 431 ? -12.208 11.165 4.085 1.00 92.31 431 THR A CA 1
ATOM 3417 C C . THR A 1 431 ? -13.005 10.892 2.819 1.00 92.31 431 THR A C 1
ATOM 3419 O O . THR A 1 431 ? -14.119 11.390 2.665 1.00 92.31 431 THR A O 1
ATOM 3422 N N . VAL A 1 432 ? -12.447 10.081 1.924 1.00 90.88 432 VAL A N 1
ATOM 3423 C CA . VAL A 1 432 ? -13.085 9.696 0.662 1.00 90.88 432 VAL A CA 1
ATOM 3424 C C . VAL A 1 432 ? -13.321 8.195 0.646 1.00 90.88 432 VAL A C 1
ATOM 3426 O O . VAL A 1 432 ? -12.431 7.416 0.973 1.00 90.88 432 VAL A O 1
ATOM 3429 N N . LEU A 1 433 ? -14.510 7.779 0.222 1.00 91.12 433 LEU A N 1
ATOM 3430 C CA . LEU A 1 433 ? -14.817 6.380 -0.042 1.00 91.12 433 LEU A CA 1
ATOM 3431 C C . LEU A 1 433 ? -14.365 6.009 -1.462 1.00 91.12 433 LEU A C 1
ATOM 3433 O O . LEU A 1 433 ? -14.853 6.573 -2.442 1.00 91.12 433 LEU A O 1
ATOM 3437 N N . PHE A 1 434 ? -13.457 5.044 -1.582 1.00 91.62 434 PHE A N 1
ATOM 3438 C CA . PHE A 1 434 ? -12.925 4.571 -2.856 1.00 91.62 434 PHE A CA 1
ATOM 3439 C C . PHE A 1 434 ? -13.417 3.156 -3.164 1.00 91.62 434 PHE A C 1
ATOM 3441 O O . PHE A 1 434 ? -13.022 2.189 -2.514 1.00 91.62 434 PHE A O 1
ATOM 3448 N N . SER A 1 435 ? -14.319 3.041 -4.140 1.00 89.38 435 SER A N 1
ATOM 3449 C CA . SER A 1 435 ? -15.021 1.792 -4.447 1.00 89.38 435 SER A CA 1
ATOM 3450 C C . SER A 1 435 ? -14.200 0.818 -5.295 1.00 89.38 435 SER A C 1
ATOM 3452 O O . SER A 1 435 ? -13.571 1.199 -6.281 1.00 89.38 435 SER A O 1
ATOM 3454 N N . ALA A 1 436 ? -14.322 -0.467 -4.965 1.00 82.62 436 ALA A N 1
ATOM 3455 C CA . ALA A 1 436 ? -13.818 -1.595 -5.734 1.00 82.62 436 ALA A CA 1
ATOM 3456 C C . ALA A 1 436 ? -14.763 -2.030 -6.873 1.00 82.62 436 ALA A C 1
ATOM 3458 O O . ALA A 1 436 ? -14.430 -2.951 -7.617 1.00 82.62 436 ALA A O 1
ATOM 3459 N N . ALA A 1 437 ? -15.930 -1.393 -7.049 1.00 68.75 437 ALA A N 1
ATOM 3460 C CA . ALA A 1 437 ? -16.946 -1.793 -8.034 1.00 68.75 437 ALA A CA 1
ATOM 3461 C C . ALA A 1 437 ? -16.461 -1.730 -9.499 1.00 68.75 437 ALA A C 1
ATOM 3463 O O . ALA A 1 437 ? -17.052 -2.364 -10.371 1.00 68.75 437 ALA A O 1
ATOM 3464 N N . GLY A 1 438 ? -15.374 -0.997 -9.768 1.00 59.44 438 GLY A N 1
ATOM 3465 C CA . GLY A 1 438 ? -14.699 -0.930 -11.068 1.00 59.44 438 GLY A CA 1
ATOM 3466 C C . GLY A 1 438 ? -13.488 -1.859 -11.220 1.00 59.44 438 GLY A C 1
ATOM 3467 O O . GLY A 1 438 ? -12.772 -1.736 -12.214 1.00 59.44 438 GLY A O 1
ATOM 3468 N N . ARG A 1 439 ? -13.212 -2.754 -10.256 1.00 63.47 439 ARG A N 1
ATOM 3469 C CA . ARG A 1 439 ? -12.065 -3.671 -10.332 1.00 63.47 439 ARG A CA 1
ATOM 3470 C C . ARG A 1 439 ? -12.205 -4.594 -11.553 1.00 63.47 439 ARG A C 1
ATOM 3472 O O . ARG A 1 439 ? -13.255 -5.228 -11.699 1.00 63.47 439 ARG A O 1
ATOM 3479 N N . PRO A 1 440 ? -11.193 -4.729 -12.429 1.00 53.62 440 PRO A N 1
ATOM 3480 C CA . PRO A 1 440 ? -11.159 -5.858 -13.347 1.00 53.62 440 PRO A CA 1
ATOM 3481 C C . PRO A 1 440 ? -11.224 -7.146 -12.522 1.00 53.62 440 PRO A C 1
ATOM 3483 O O . PRO A 1 440 ? -10.396 -7.371 -11.640 1.00 53.62 440 PRO A O 1
ATOM 3486 N N . GLN A 1 441 ? -12.241 -7.980 -12.764 1.00 50.22 441 GLN A N 1
ATOM 3487 C CA . GLN A 1 441 ? -12.303 -9.288 -12.123 1.00 50.22 441 GLN A CA 1
ATOM 3488 C C . GLN A 1 441 ? -11.057 -10.072 -12.543 1.00 50.22 441 GLN A C 1
ATOM 3490 O O . GLN A 1 441 ? -10.848 -10.322 -13.731 1.00 50.22 441 GLN A O 1
ATOM 3495 N N . ILE A 1 442 ? -10.208 -10.413 -11.569 1.00 45.66 442 ILE A N 1
ATOM 3496 C CA . ILE A 1 442 ? -9.095 -11.344 -11.764 1.00 45.66 442 ILE A CA 1
ATOM 3497 C C . ILE A 1 442 ? -9.747 -12.645 -12.217 1.00 45.66 442 ILE A C 1
ATOM 3499 O O . ILE A 1 442 ? -10.464 -13.254 -11.435 1.00 45.66 442 ILE A O 1
ATOM 3503 N N . TRP A 1 443 ? -9.589 -13.008 -13.487 1.00 37.34 443 TRP A N 1
ATOM 3504 C CA . TRP A 1 443 ? -10.291 -14.131 -14.105 1.00 37.34 443 TRP A CA 1
ATOM 3505 C C . TRP A 1 443 ? -9.702 -15.451 -13.593 1.00 37.34 443 TRP A C 1
ATOM 3507 O O . TRP A 1 443 ? -8.580 -15.782 -13.990 1.00 37.34 443 TRP A O 1
ATOM 3517 N N . PRO A 1 444 ? -10.397 -16.258 -12.769 1.00 35.28 444 PRO A N 1
ATOM 3518 C CA . PRO A 1 444 ? -10.092 -17.672 -12.684 1.00 35.28 444 PRO A CA 1
ATOM 3519 C C . PRO A 1 444 ? -10.804 -18.363 -13.858 1.00 35.28 444 PRO A C 1
ATOM 3521 O O . PRO A 1 444 ? -11.746 -17.833 -14.446 1.00 35.28 444 PRO A O 1
ATOM 3524 N N . ALA A 1 445 ? -10.322 -19.535 -14.253 1.00 35.88 445 ALA A N 1
ATOM 3525 C CA . ALA A 1 445 ? -10.769 -20.264 -15.437 1.00 35.88 445 ALA A CA 1
ATOM 3526 C C . ALA A 1 445 ? -12.307 -20.298 -15.640 1.00 35.88 445 ALA A C 1
ATOM 3528 O O . ALA A 1 445 ? -13.027 -20.956 -14.898 1.00 35.88 445 ALA A O 1
ATOM 3529 N N . GLY A 1 446 ? -12.771 -19.651 -16.718 1.00 39.44 446 GLY A N 1
ATOM 3530 C CA . GLY A 1 446 ? -14.064 -19.902 -17.367 1.00 39.44 446 GLY A CA 1
ATOM 3531 C C . GLY A 1 446 ? -15.280 -19.133 -16.832 1.00 39.44 446 GLY A C 1
ATOM 3532 O O . GLY A 1 446 ? -16.008 -19.635 -15.987 1.00 39.44 446 GLY A O 1
ATOM 3533 N N . GLY A 1 447 ? -15.604 -17.984 -17.434 1.00 31.67 447 GLY A N 1
ATOM 3534 C CA . GLY A 1 447 ? -16.935 -17.377 -17.302 1.00 31.67 447 GLY A CA 1
ATOM 3535 C C . GLY A 1 447 ? -17.018 -15.963 -17.875 1.00 31.67 447 GLY A C 1
ATOM 3536 O O . GLY A 1 447 ? -16.371 -15.077 -17.352 1.00 31.67 447 GLY A O 1
ATOM 3537 N N . LEU A 1 448 ? -17.796 -15.799 -18.954 1.00 32.28 448 LEU A N 1
ATOM 3538 C CA . LEU A 1 448 ? -18.099 -14.603 -19.773 1.00 32.28 448 LEU A CA 1
ATOM 3539 C C . LEU A 1 448 ? -18.106 -13.218 -19.073 1.00 32.28 448 LEU A C 1
ATOM 3541 O O . LEU A 1 448 ? -18.401 -13.126 -17.885 1.00 32.28 448 LEU A O 1
ATOM 3545 N N . PRO A 1 449 ? -17.882 -12.113 -19.823 1.00 39.56 449 PRO A N 1
ATOM 3546 C CA . PRO A 1 449 ? -17.847 -10.771 -19.250 1.00 39.56 449 PRO A CA 1
ATOM 3547 C C . PRO A 1 449 ? -19.230 -10.369 -18.731 1.00 39.56 449 PRO A C 1
ATOM 3549 O O . PRO A 1 449 ? -20.216 -10.404 -19.470 1.00 39.56 449 PRO A O 1
ATOM 3552 N N . ALA A 1 450 ? -19.294 -9.949 -17.467 1.00 37.50 450 ALA A N 1
ATOM 3553 C CA . ALA A 1 450 ? -20.476 -9.297 -16.929 1.00 37.50 450 ALA A CA 1
ATOM 3554 C C . ALA A 1 450 ? -20.676 -7.957 -17.652 1.00 37.50 450 ALA A C 1
ATOM 3556 O O . ALA A 1 450 ? -19.829 -7.064 -17.622 1.00 37.50 450 ALA A O 1
ATOM 3557 N N . THR A 1 451 ? -21.806 -7.850 -18.340 1.00 32.12 451 THR A N 1
ATOM 3558 C CA . THR A 1 451 ? -22.312 -6.628 -18.953 1.00 32.12 451 THR A CA 1
ATOM 3559 C C . THR A 1 451 ? -22.474 -5.517 -17.919 1.00 32.12 451 THR A C 1
ATOM 3561 O O . THR A 1 451 ? -22.916 -5.752 -16.796 1.00 32.12 451 THR A O 1
ATOM 3564 N N . ALA A 1 452 ? -22.140 -4.301 -18.350 1.00 37.75 452 ALA A N 1
ATOM 3565 C CA . ALA A 1 452 ? -22.314 -3.045 -17.640 1.00 37.75 452 ALA A CA 1
ATOM 3566 C C . ALA A 1 452 ? -23.686 -2.903 -16.954 1.00 37.75 452 ALA A C 1
ATOM 3568 O O . ALA A 1 452 ? -24.716 -3.241 -17.537 1.00 37.75 452 ALA A O 1
ATOM 3569 N N . GLY A 1 453 ? -23.681 -2.307 -15.757 1.00 35.97 453 GLY A N 1
ATOM 3570 C CA . GLY A 1 453 ? -24.886 -1.791 -15.104 1.00 35.97 453 GLY A CA 1
ATOM 3571 C C . GLY A 1 453 ? -25.280 -2.494 -13.807 1.00 35.97 453 GLY A C 1
ATOM 3572 O O . GLY A 1 453 ? -26.422 -2.917 -13.674 1.00 35.97 453 GLY A O 1
ATOM 3573 N N . VAL A 1 454 ? -24.380 -2.573 -12.823 1.00 34.69 454 VAL A N 1
ATOM 3574 C CA . VAL A 1 454 ? -24.812 -2.721 -11.425 1.00 34.69 454 VAL A CA 1
ATOM 3575 C C . VAL A 1 454 ? -24.847 -1.320 -10.832 1.00 34.69 454 VAL A C 1
ATOM 3577 O O . VAL A 1 454 ? -23.818 -0.653 -10.735 1.00 34.69 454 VAL A O 1
ATOM 3580 N N . SER A 1 455 ? -26.041 -0.844 -10.485 1.00 35.09 455 SER A N 1
ATOM 3581 C CA . SER A 1 455 ? -26.198 0.323 -9.621 1.00 35.09 455 SER A CA 1
ATOM 3582 C C . SER A 1 455 ? -25.401 0.064 -8.345 1.00 35.09 455 SER A C 1
ATOM 3584 O O . SER A 1 455 ? -25.724 -0.870 -7.610 1.00 35.09 455 SER A O 1
ATOM 3586 N N . VAL A 1 456 ? -24.342 0.838 -8.111 1.00 47.00 456 VAL A N 1
ATOM 3587 C CA . VAL A 1 456 ? -23.497 0.691 -6.923 1.00 47.00 456 VAL A CA 1
ATOM 3588 C C . VAL A 1 456 ? -24.346 1.084 -5.714 1.00 47.00 456 VAL A C 1
ATOM 3590 O O . VAL A 1 456 ? -24.558 2.265 -5.448 1.00 47.00 456 VAL A O 1
ATOM 3593 N N . GLY A 1 457 ? -24.916 0.087 -5.033 1.00 52.56 457 GLY A N 1
ATOM 3594 C CA . GLY A 1 457 ? -25.468 0.271 -3.696 1.00 52.56 457 GLY A CA 1
ATOM 3595 C C . GLY A 1 457 ? -24.360 0.694 -2.730 1.00 52.56 457 GLY A C 1
ATOM 3596 O O . GLY A 1 457 ? -23.176 0.580 -3.050 1.00 52.56 457 GLY A O 1
ATOM 3597 N N . ALA A 1 458 ? -24.730 1.191 -1.548 1.00 61.88 458 ALA A N 1
ATOM 3598 C CA . ALA A 1 458 ? -23.750 1.448 -0.494 1.00 61.88 458 ALA A CA 1
ATOM 3599 C C . ALA A 1 458 ? -22.898 0.180 -0.252 1.00 61.88 458 ALA A C 1
ATOM 3601 O O . ALA A 1 458 ? -23.467 -0.918 -0.257 1.00 61.88 458 ALA A O 1
ATOM 3602 N N . PRO A 1 459 ? -21.566 0.300 -0.082 1.00 73.38 459 PRO A N 1
ATOM 3603 C CA . PRO A 1 459 ? -20.701 -0.861 0.114 1.00 73.38 459 PRO A CA 1
ATOM 3604 C C . PRO A 1 459 ? -21.152 -1.647 1.347 1.00 73.38 459 PRO A C 1
ATOM 3606 O O . PRO A 1 459 ? -21.462 -1.057 2.386 1.00 73.38 459 PRO A O 1
ATOM 3609 N N . ALA A 1 460 ? -21.186 -2.975 1.244 1.00 85.75 460 ALA A N 1
ATOM 3610 C CA . ALA A 1 460 ? -21.525 -3.819 2.381 1.00 85.75 460 ALA A CA 1
ATOM 3611 C C . ALA A 1 460 ? -20.354 -3.879 3.370 1.00 85.75 460 ALA A C 1
ATOM 3613 O O . ALA A 1 460 ? -20.583 -3.877 4.582 1.00 85.75 460 ALA A O 1
ATOM 3614 N N . VAL A 1 461 ? -19.122 -3.881 2.847 1.00 91.75 461 VAL A N 1
ATOM 3615 C CA . VAL A 1 461 ? -17.873 -3.919 3.616 1.00 91.75 461 VAL A CA 1
ATOM 3616 C C . VAL A 1 461 ? -16.907 -2.841 3.124 1.00 91.75 461 VAL A C 1
ATOM 3618 O O . VAL A 1 461 ? -16.521 -2.823 1.956 1.00 91.75 461 VAL A O 1
ATOM 3621 N N . THR A 1 462 ? -16.469 -1.968 4.031 1.00 94.94 462 THR A N 1
ATOM 3622 C CA . THR A 1 462 ? -15.496 -0.900 3.753 1.00 94.94 462 THR A CA 1
ATOM 3623 C C . THR A 1 462 ? -14.196 -1.142 4.514 1.00 94.94 462 THR A C 1
ATOM 3625 O O . THR A 1 462 ? -14.211 -1.239 5.734 1.00 94.94 462 THR A O 1
ATOM 3628 N N . GLY A 1 463 ? -13.058 -1.228 3.832 1.00 95.62 463 GLY A N 1
ATOM 3629 C CA . GLY A 1 463 ? -11.749 -1.361 4.468 1.00 95.62 463 GLY A CA 1
ATOM 3630 C C . GLY A 1 463 ? -11.230 -0.051 5.073 1.00 95.62 463 GLY A C 1
ATOM 3631 O O . GLY A 1 463 ? -11.481 1.033 4.545 1.00 95.62 463 GLY A O 1
ATOM 3632 N N . LEU A 1 464 ? -10.476 -0.167 6.167 1.00 95.81 464 LEU A N 1
ATOM 3633 C CA . LEU A 1 464 ? -9.870 0.942 6.912 1.00 95.81 464 LEU A CA 1
ATOM 3634 C C . LEU A 1 464 ? -8.335 0.836 6.884 1.00 95.81 464 LEU A C 1
ATOM 3636 O O . LEU A 1 464 ? -7.787 -0.264 6.822 1.00 95.81 464 LEU A O 1
ATOM 3640 N N . GLY A 1 465 ? -7.638 1.971 6.942 1.00 92.62 465 GLY A N 1
ATOM 3641 C CA . GLY A 1 465 ? -6.173 2.033 6.877 1.00 92.62 465 GLY A CA 1
ATOM 3642 C C . GLY A 1 465 ? -5.475 1.730 8.205 1.00 92.62 465 GLY A C 1
ATOM 3643 O O . GLY A 1 465 ? -4.442 1.058 8.233 1.00 92.62 465 GLY A O 1
ATOM 3644 N N . PHE A 1 466 ? -6.036 2.201 9.318 1.00 92.62 466 PHE A N 1
ATOM 3645 C CA . PHE A 1 466 ? -5.470 2.006 10.652 1.00 92.62 466 PHE A CA 1
ATOM 3646 C C . PHE A 1 466 ? -6.544 2.034 11.739 1.00 92.62 466 PHE A C 1
ATOM 3648 O O . PHE A 1 466 ? -7.674 2.480 11.520 1.00 92.62 466 PHE A O 1
ATOM 3655 N N . MET A 1 467 ? -6.161 1.586 12.928 1.00 92.94 467 MET A N 1
ATOM 3656 C CA . MET A 1 467 ? -6.946 1.693 14.146 1.00 92.94 467 MET A CA 1
ATOM 3657 C C . MET A 1 467 ? -6.067 2.233 15.272 1.00 92.94 467 MET A C 1
ATOM 3659 O O . MET A 1 467 ? -4.921 1.815 15.419 1.00 92.94 467 MET A O 1
ATOM 3663 N N . ALA A 1 468 ? -6.605 3.155 16.066 1.00 90.12 468 ALA A N 1
ATOM 3664 C CA . ALA A 1 468 ? -5.940 3.715 17.232 1.00 90.12 468 ALA A CA 1
ATOM 3665 C C . ALA A 1 468 ? -6.892 3.750 18.424 1.00 90.12 468 ALA A C 1
ATOM 3667 O O . ALA A 1 468 ? -7.931 4.402 18.370 1.00 90.12 468 ALA A O 1
ATOM 3668 N N . LEU A 1 469 ? -6.528 3.066 19.503 1.00 89.38 469 LEU A N 1
ATOM 3669 C CA . LEU A 1 469 ? -7.279 3.002 20.744 1.00 89.38 469 LEU A CA 1
ATOM 3670 C C . LEU A 1 469 ? -6.531 3.752 21.840 1.00 89.38 469 LEU A C 1
ATOM 3672 O O . LEU A 1 469 ? -5.325 3.593 22.016 1.00 89.38 469 LEU A O 1
ATOM 3676 N N . SER A 1 470 ? -7.254 4.548 22.614 1.00 85.94 470 SER A N 1
ATOM 3677 C CA . SER A 1 470 ? -6.706 5.254 23.765 1.00 85.94 470 SER A CA 1
ATOM 3678 C C . SER A 1 470 ? -7.633 5.126 24.969 1.00 85.94 470 SER A C 1
ATOM 3680 O O . SER A 1 470 ? -8.858 5.051 24.829 1.00 85.94 470 SER A O 1
ATOM 3682 N N . THR A 1 471 ? -7.052 5.109 26.166 1.00 82.25 471 THR A N 1
ATOM 3683 C CA . THR A 1 471 ? -7.808 5.140 27.422 1.00 82.25 471 THR A CA 1
ATOM 3684 C C . THR A 1 471 ? -8.166 6.583 27.785 1.00 82.25 471 THR A C 1
ATOM 3686 O O . THR A 1 471 ? -7.487 7.532 27.385 1.00 82.25 471 THR A O 1
ATOM 3689 N N . ARG A 1 472 ? -9.255 6.799 28.529 1.00 70.88 472 ARG A N 1
ATOM 3690 C CA . ARG A 1 472 ? -9.614 8.130 29.062 1.00 70.88 472 ARG A CA 1
ATOM 3691 C C . ARG A 1 472 ? -8.724 8.525 30.253 1.00 70.88 472 ARG A C 1
ATOM 3693 O O . ARG A 1 472 ? -8.377 7.680 31.073 1.00 70.88 472 ARG A O 1
ATOM 3700 N N . LEU A 1 473 ? -8.410 9.821 30.366 1.00 52.47 473 LEU A N 1
ATOM 3701 C CA . LEU A 1 473 ? -7.795 10.437 31.551 1.00 52.47 473 LEU A CA 1
ATOM 3702 C C . LEU A 1 473 ? -8.741 11.497 32.106 1.00 52.47 473 LEU A C 1
ATOM 3704 O O . LEU A 1 473 ? -9.140 12.404 31.380 1.00 52.47 473 LEU A O 1
ATOM 3708 N N . GLY A 1 474 ? -9.089 11.365 33.383 1.00 49.75 474 GLY A N 1
ATOM 3709 C CA . GLY A 1 474 ? -9.938 12.305 34.111 1.00 49.75 474 GLY A CA 1
ATOM 3710 C C . GLY A 1 474 ? -10.985 11.601 34.974 1.00 49.75 474 GLY A C 1
ATOM 3711 O O . GLY A 1 474 ? -11.579 10.613 34.560 1.00 49.75 474 GLY A O 1
ATOM 3712 N N . ALA A 1 475 ? -11.217 12.136 36.177 1.00 38.69 475 ALA A N 1
ATOM 3713 C CA . ALA A 1 475 ? -12.194 11.642 37.155 1.00 38.69 475 ALA A CA 1
ATOM 3714 C C . ALA A 1 475 ? -13.663 11.966 36.798 1.00 38.69 475 ALA A C 1
ATOM 3716 O O . ALA A 1 475 ? -14.575 11.587 37.529 1.00 38.69 475 ALA A O 1
ATOM 3717 N N . ALA A 1 476 ? -13.902 12.682 35.694 1.00 45.53 476 ALA A N 1
ATOM 3718 C CA . ALA A 1 476 ? -15.242 12.923 35.175 1.00 45.53 476 ALA A CA 1
ATOM 3719 C C . ALA A 1 476 ? -15.684 11.703 34.357 1.00 45.53 476 ALA A C 1
ATOM 3721 O O . ALA A 1 476 ? -15.432 11.600 33.155 1.00 45.53 476 ALA A O 1
ATOM 3722 N N . ASP A 1 477 ? -16.309 10.773 35.067 1.00 46.41 477 ASP A N 1
ATOM 3723 C CA . ASP A 1 477 ? -16.961 9.571 34.566 1.00 46.41 477 ASP A CA 1
ATOM 3724 C C . ASP A 1 477 ? -18.094 9.947 33.593 1.00 46.41 477 ASP A C 1
ATOM 3726 O O . ASP A 1 477 ? -19.255 10.095 33.960 1.00 46.41 477 ASP A O 1
ATOM 3730 N N . GLN A 1 478 ? -17.755 10.207 32.330 1.00 53.59 478 GLN A N 1
ATOM 3731 C CA . GLN A 1 478 ? -18.732 10.086 31.256 1.00 53.59 478 GLN A CA 1
ATOM 3732 C C . GLN A 1 478 ? -18.691 8.634 30.791 1.00 53.59 478 GLN A C 1
ATOM 3734 O O . GLN A 1 478 ? -17.772 8.261 30.065 1.00 53.59 478 GLN A O 1
ATOM 3739 N N . GLN A 1 479 ? -19.651 7.812 31.213 1.00 58.75 479 GLN A N 1
ATOM 3740 C CA . GLN A 1 479 ? -19.778 6.429 30.751 1.00 58.75 479 GLN A CA 1
ATOM 3741 C C . GLN A 1 479 ? -19.700 6.347 29.213 1.00 58.75 479 GLN A C 1
ATOM 3743 O O . GLN A 1 479 ? -20.474 6.999 28.510 1.00 58.75 479 GLN A O 1
ATOM 3748 N N . GLY A 1 480 ? -18.761 5.546 28.699 1.00 72.69 480 GLY A N 1
ATOM 3749 C CA . GLY A 1 480 ? -18.925 4.908 27.394 1.00 72.69 480 GLY A CA 1
ATOM 3750 C C . GLY A 1 480 ? -17.696 4.796 26.485 1.00 72.69 480 GLY A C 1
ATOM 3751 O O . GLY A 1 480 ? -16.752 5.589 26.555 1.00 72.69 480 GLY A O 1
ATOM 3752 N N . CYS A 1 481 ? -17.724 3.817 25.586 1.00 87.38 481 CYS A N 1
ATOM 3753 C CA . CYS A 1 481 ? -16.763 3.634 24.509 1.00 87.38 481 CYS A CA 1
ATOM 3754 C C . CYS A 1 481 ? -17.213 4.393 23.249 1.00 87.38 481 CYS A C 1
ATOM 3756 O O . CYS A 1 481 ? -18.335 4.237 22.761 1.00 87.38 481 CYS A O 1
ATOM 3758 N N . LEU A 1 482 ? -16.325 5.245 22.737 1.00 90.69 482 LEU A N 1
ATOM 3759 C CA . LEU A 1 482 ? -16.561 6.101 21.576 1.00 90.69 482 LEU A CA 1
ATOM 3760 C C . LEU A 1 482 ? -15.620 5.695 20.453 1.00 90.69 482 LEU A C 1
ATOM 3762 O O . LEU A 1 482 ? -14.423 5.543 20.685 1.00 90.69 482 LEU A O 1
ATOM 3766 N N . ALA A 1 483 ? -16.132 5.609 19.234 1.00 92.88 483 ALA A N 1
ATOM 3767 C CA . ALA A 1 483 ? -15.319 5.413 18.048 1.00 92.88 483 ALA A CA 1
ATOM 3768 C C . ALA A 1 483 ? -15.690 6.424 16.964 1.00 92.88 483 ALA A C 1
ATOM 3770 O O . ALA A 1 483 ? -16.850 6.810 16.824 1.00 92.88 483 ALA A O 1
ATOM 3771 N N . ALA A 1 484 ? -14.711 6.858 16.180 1.00 93.25 484 ALA A N 1
ATOM 3772 C CA . ALA A 1 484 ? -14.944 7.743 15.052 1.00 93.25 484 ALA A CA 1
ATOM 3773 C C . ALA A 1 484 ? -13.989 7.462 13.901 1.00 93.25 484 ALA A C 1
ATOM 3775 O O . ALA A 1 484 ? -12.811 7.165 14.109 1.00 93.25 484 ALA A O 1
ATOM 3776 N N . ILE A 1 485 ? -14.503 7.618 12.685 1.00 93.38 485 ILE A N 1
ATOM 3777 C CA . ILE A 1 485 ? -13.677 7.635 11.484 1.00 93.38 485 ILE A CA 1
ATOM 3778 C C . ILE A 1 485 ? -12.860 8.927 11.459 1.00 93.38 485 ILE A C 1
ATOM 3780 O O . ILE A 1 485 ? -13.410 10.025 11.557 1.00 93.38 485 ILE A O 1
ATOM 3784 N N . VAL A 1 486 ? -11.543 8.784 11.326 1.00 91.62 486 VAL A N 1
ATOM 3785 C CA . VAL A 1 486 ? -10.599 9.896 11.211 1.00 91.62 486 VAL A CA 1
ATOM 3786 C C . VAL A 1 486 ? -9.691 9.631 10.018 1.00 91.62 486 VAL A C 1
ATOM 3788 O O . VAL A 1 486 ? -8.926 8.668 10.017 1.00 91.62 486 VAL A O 1
ATOM 3791 N N . GLU A 1 487 ? -9.775 10.496 9.005 1.00 93.06 487 GLU A N 1
ATOM 3792 C CA . GLU A 1 487 ? -9.113 10.306 7.710 1.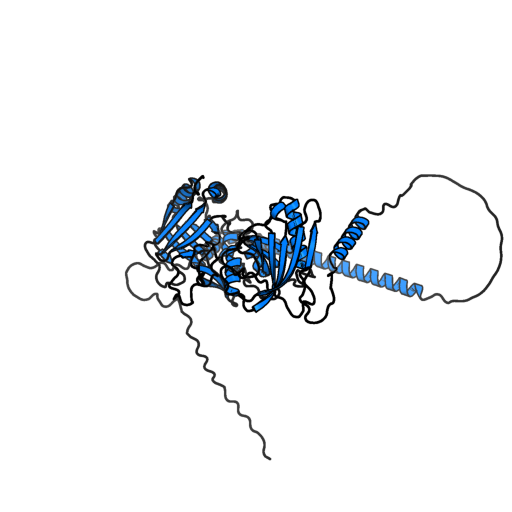00 93.06 487 GLU A CA 1
ATOM 3793 C C . GLU A 1 487 ? -9.520 8.972 7.057 1.00 93.06 487 GLU A C 1
ATOM 3795 O O . GLU A 1 487 ? -10.648 8.847 6.599 1.00 93.06 487 GLU A O 1
ATOM 3800 N N . ASP A 1 488 ? -8.656 7.963 7.025 1.00 94.06 488 ASP A N 1
ATOM 3801 C CA . ASP A 1 488 ? -8.952 6.618 6.508 1.00 94.06 488 ASP A CA 1
ATOM 3802 C C . ASP A 1 488 ? -8.987 5.531 7.594 1.00 94.06 488 ASP A C 1
ATOM 3804 O O . ASP A 1 488 ? -9.098 4.347 7.273 1.00 94.06 488 ASP A O 1
ATOM 3808 N N . GLY A 1 489 ? -8.883 5.899 8.872 1.00 94.31 489 GLY A N 1
ATOM 3809 C CA . GLY A 1 489 ? -8.822 4.956 9.986 1.00 94.31 489 GLY A CA 1
ATOM 3810 C C . GLY A 1 489 ? -9.890 5.177 11.045 1.00 94.31 489 GLY A C 1
ATOM 3811 O O . GLY A 1 489 ? -10.784 6.014 10.907 1.00 94.31 489 GLY A O 1
ATOM 3812 N N . LEU A 1 490 ? -9.780 4.403 12.122 1.00 94.69 490 LEU A N 1
ATOM 3813 C CA . LEU A 1 490 ? -10.688 4.433 13.263 1.00 94.69 490 LEU A CA 1
ATOM 3814 C C . LEU A 1 490 ? -9.954 4.886 14.528 1.00 94.69 490 LEU A C 1
ATOM 3816 O O . LEU A 1 490 ? -9.042 4.209 15.000 1.00 94.69 490 LEU A O 1
ATOM 3820 N N . GLY A 1 491 ? -10.386 6.004 15.105 1.00 92.62 491 GLY A N 1
ATOM 3821 C CA . GLY A 1 491 ? -9.993 6.424 16.448 1.00 92.62 491 GLY A CA 1
ATOM 3822 C C . GLY A 1 491 ? -11.001 5.922 17.477 1.00 92.62 491 GLY A C 1
ATOM 3823 O O . GLY A 1 491 ? -12.203 6.098 17.291 1.00 92.62 491 GLY A O 1
ATOM 3824 N N . VAL A 1 492 ? -10.525 5.320 18.564 1.00 92.00 492 VAL A N 1
ATOM 3825 C CA . VAL A 1 492 ? -11.351 4.735 19.625 1.00 92.00 492 VAL A CA 1
ATOM 3826 C C . VAL A 1 492 ? -10.897 5.246 20.982 1.00 92.00 492 VAL A C 1
ATOM 3828 O O . VAL A 1 492 ? -9.707 5.292 21.292 1.00 92.00 492 VAL A O 1
ATOM 3831 N N . ILE A 1 493 ? -11.866 5.603 21.812 1.00 88.56 493 ILE A N 1
ATOM 3832 C CA . ILE A 1 493 ? -11.669 5.970 23.205 1.00 88.56 493 ILE A CA 1
ATOM 3833 C C . ILE A 1 493 ? -12.477 4.998 24.057 1.00 88.56 493 ILE A C 1
ATOM 3835 O O . ILE A 1 493 ? -13.700 4.929 23.938 1.00 88.56 493 ILE A O 1
ATOM 3839 N N . CYS A 1 494 ? -11.800 4.262 24.932 1.00 87.88 494 CYS A N 1
ATOM 3840 C CA . CYS A 1 494 ? -12.412 3.251 25.796 1.00 87.88 494 CYS A CA 1
ATOM 3841 C C . CYS A 1 494 ? -12.008 3.440 27.265 1.00 87.88 494 CYS A C 1
ATOM 3843 O O . CYS A 1 494 ? -11.175 4.295 27.603 1.00 87.88 494 CYS A O 1
ATOM 3845 N N . SER A 1 495 ? -12.644 2.680 28.158 1.00 86.38 495 SER A N 1
ATOM 3846 C CA . SER A 1 495 ? -12.253 2.655 29.566 1.00 86.38 495 SER A CA 1
ATOM 3847 C C . SER A 1 495 ? -10.923 1.910 29.745 1.00 86.38 495 SER A C 1
ATOM 3849 O O . SER A 1 495 ? -10.509 1.121 28.894 1.00 86.38 495 SER A O 1
ATOM 3851 N N . ARG A 1 496 ? -10.240 2.134 30.876 1.00 83.94 496 ARG A N 1
ATOM 3852 C CA . ARG A 1 496 ? -9.031 1.358 31.212 1.00 83.94 496 ARG A CA 1
ATOM 3853 C C . ARG A 1 496 ? -9.336 -0.136 31.355 1.00 83.94 496 ARG A C 1
ATOM 3855 O O . ARG A 1 496 ? -8.510 -0.954 30.974 1.00 83.94 496 ARG A O 1
ATOM 3862 N N . GLN A 1 497 ? -10.518 -0.478 31.867 1.00 86.31 497 GLN A N 1
ATOM 3863 C CA . GLN A 1 497 ? -10.951 -1.864 32.035 1.00 86.31 497 GLN A CA 1
ATOM 3864 C C . GLN A 1 497 ? -11.163 -2.564 30.686 1.00 86.31 497 GLN A C 1
ATOM 3866 O O . GLN A 1 497 ? -10.711 -3.695 30.510 1.00 86.31 497 GLN A O 1
ATOM 3871 N N . ASP A 1 498 ? -11.794 -1.886 29.726 1.00 89.62 498 ASP A N 1
ATOM 3872 C CA . ASP A 1 498 ? -11.995 -2.426 28.377 1.00 89.62 498 ASP A CA 1
ATOM 3873 C C . ASP A 1 498 ? -10.664 -2.618 27.652 1.00 89.62 498 ASP A C 1
ATOM 3875 O O . ASP A 1 498 ? -10.439 -3.663 27.049 1.00 89.62 498 ASP A O 1
ATOM 3879 N N . MET A 1 499 ? -9.761 -1.635 27.754 1.00 88.00 499 MET A N 1
ATOM 3880 C CA . MET A 1 499 ? -8.414 -1.743 27.194 1.00 88.00 499 MET A CA 1
ATOM 3881 C C . MET A 1 499 ? -7.661 -2.932 27.796 1.00 88.00 499 MET A C 1
ATOM 3883 O O . MET A 1 499 ? -7.078 -3.716 27.059 1.00 88.00 499 MET A O 1
ATOM 3887 N N . TRP A 1 500 ? -7.692 -3.101 29.121 1.00 87.19 500 TRP A N 1
ATOM 3888 C CA . TRP A 1 500 ? -7.029 -4.229 29.778 1.00 87.19 500 TRP A CA 1
ATOM 3889 C C . TRP A 1 500 ? -7.589 -5.570 29.299 1.00 87.19 500 TRP A C 1
ATOM 3891 O O . TRP A 1 500 ? -6.826 -6.472 28.960 1.00 87.19 500 TRP A O 1
ATOM 3901 N N . SER A 1 501 ? -8.917 -5.683 29.230 1.00 91.56 501 SER A N 1
ATOM 3902 C CA . SER A 1 501 ? -9.595 -6.901 28.776 1.00 91.56 501 SER A CA 1
ATOM 3903 C C . SER A 1 501 ? -9.235 -7.223 27.324 1.00 91.56 501 SER A C 1
ATOM 3905 O O . SER A 1 501 ? -8.900 -8.360 27.012 1.00 91.56 501 SER A O 1
ATOM 3907 N N . LEU A 1 502 ? -9.207 -6.205 26.456 1.00 91.94 502 LEU A N 1
ATOM 3908 C CA . LEU A 1 502 ? -8.763 -6.340 25.071 1.00 91.94 502 LEU A CA 1
ATOM 3909 C C . LEU A 1 502 ? -7.318 -6.844 24.988 1.00 91.94 502 LEU A C 1
ATOM 3911 O O . LEU A 1 502 ? -7.046 -7.798 24.266 1.00 91.94 502 LEU A O 1
ATOM 3915 N N . LEU A 1 503 ? -6.387 -6.208 25.704 1.00 90.19 503 LEU A N 1
ATOM 3916 C CA . LEU A 1 503 ? -4.972 -6.590 25.682 1.00 90.19 503 LEU A CA 1
ATOM 3917 C C . LEU A 1 503 ? -4.770 -8.030 26.154 1.00 90.19 503 LEU A C 1
ATOM 3919 O O . LEU A 1 503 ? -3.973 -8.755 25.561 1.00 90.19 503 LEU A O 1
ATOM 3923 N N . GLN A 1 504 ? -5.506 -8.444 27.188 1.00 90.31 504 GLN A N 1
ATOM 3924 C CA . GLN A 1 504 ? -5.483 -9.816 27.676 1.00 90.31 504 GLN A CA 1
ATOM 3925 C C . GLN A 1 504 ? -5.960 -10.797 26.596 1.00 90.31 504 GLN A C 1
ATOM 3927 O O . GLN A 1 504 ? -5.210 -11.707 26.247 1.00 90.31 504 GLN A O 1
ATOM 3932 N N . SER A 1 505 ? -7.139 -10.572 26.005 1.00 93.31 505 SER A N 1
ATOM 3933 C CA . SER A 1 505 ? -7.674 -11.448 24.953 1.00 93.31 505 SER A CA 1
ATOM 3934 C C . SER A 1 505 ? -6.771 -11.504 23.717 1.00 93.31 505 SER A C 1
ATOM 3936 O O . SER A 1 505 ? -6.541 -12.578 23.168 1.00 93.31 505 SER A O 1
ATOM 3938 N N . LEU A 1 506 ? -6.182 -10.377 23.297 1.00 91.25 506 LEU A N 1
ATOM 3939 C CA . LEU A 1 506 ? -5.227 -10.365 22.184 1.00 91.25 506 LEU A CA 1
ATOM 3940 C C . LEU A 1 506 ? -3.943 -11.147 22.502 1.00 91.25 506 LEU A C 1
ATOM 3942 O O . LEU A 1 506 ? -3.385 -11.785 21.612 1.00 91.25 506 LEU A O 1
ATOM 3946 N N . ASN A 1 507 ? -3.467 -11.115 23.748 1.00 88.25 507 ASN A N 1
ATOM 3947 C CA . ASN A 1 507 ? -2.296 -11.884 24.167 1.00 88.25 507 ASN A CA 1
ATOM 3948 C C . ASN A 1 507 ? -2.590 -13.397 24.233 1.00 88.25 507 ASN A C 1
ATOM 3950 O O . ASN A 1 507 ? -1.736 -14.214 23.888 1.00 88.25 507 ASN A O 1
ATOM 3954 N N . GLU A 1 508 ? -3.811 -13.764 24.624 1.00 90.50 508 GLU A N 1
ATOM 3955 C CA . GLU A 1 508 ? -4.301 -15.149 24.696 1.00 90.50 508 GLU A CA 1
ATOM 3956 C C . GLU A 1 508 ? -4.768 -15.701 23.332 1.00 90.50 508 GLU A C 1
ATOM 3958 O O . GLU A 1 508 ? -5.062 -16.888 23.219 1.00 90.50 508 GLU A O 1
ATOM 3963 N N . ALA A 1 509 ? -4.753 -14.872 22.280 1.00 90.75 509 ALA A N 1
ATOM 3964 C CA . ALA A 1 509 ? -5.294 -15.172 20.953 1.00 90.75 509 ALA A CA 1
ATOM 3965 C C . ALA A 1 509 ? -6.778 -15.581 20.960 1.00 90.75 509 ALA A C 1
ATOM 3967 O O . ALA A 1 509 ? -7.207 -16.453 20.206 1.00 90.75 509 ALA A O 1
ATOM 3968 N N . GLU A 1 510 ? -7.563 -14.914 21.804 1.00 93.06 510 GLU A N 1
ATOM 3969 C CA . GLU A 1 510 ? -9.008 -15.091 21.895 1.00 93.06 510 GLU A CA 1
ATOM 3970 C C . GLU A 1 510 ? -9.759 -13.962 21.180 1.00 93.06 510 GLU A C 1
ATOM 3972 O O . GLU A 1 510 ? -9.317 -12.806 21.133 1.00 93.06 510 GLU A O 1
ATOM 3977 N N . ASP A 1 511 ? -10.919 -14.307 20.618 1.00 95.88 511 ASP A N 1
ATOM 3978 C CA . ASP A 1 511 ? -11.837 -13.336 20.032 1.00 95.88 511 ASP A CA 1
ATOM 3979 C C . ASP A 1 511 ? -12.357 -12.382 21.113 1.00 95.88 511 ASP A C 1
ATOM 3981 O O . ASP A 1 511 ? -12.724 -12.791 22.216 1.00 95.88 511 ASP A O 1
ATOM 3985 N N . PHE A 1 512 ? -12.447 -11.097 20.779 1.00 96.62 512 PHE A N 1
ATOM 3986 C CA . PHE A 1 512 ? -12.890 -10.067 21.714 1.00 96.62 512 PHE A CA 1
ATOM 3987 C C . PHE A 1 512 ? -13.903 -9.132 21.066 1.00 96.62 512 PHE A C 1
ATOM 3989 O O . PHE A 1 512 ? -13.756 -8.723 19.914 1.00 96.62 512 PHE A O 1
ATOM 3996 N N . VAL A 1 513 ? -14.929 -8.746 21.821 1.00 97.00 513 VAL A N 1
ATOM 3997 C CA . VAL A 1 513 ? -15.938 -7.787 21.367 1.00 97.00 513 VAL A CA 1
ATOM 3998 C C . VAL A 1 513 ? -15.912 -6.574 22.280 1.00 97.00 513 VAL A C 1
ATOM 4000 O O . VAL A 1 513 ? -16.295 -6.655 23.443 1.00 97.00 513 VAL A O 1
ATOM 4003 N N . LEU A 1 514 ? -15.506 -5.436 21.723 1.00 95.31 514 LEU A N 1
ATOM 4004 C CA . LEU A 1 514 ? -15.565 -4.140 22.380 1.00 95.31 514 LEU A CA 1
ATOM 4005 C C . LEU A 1 514 ? -16.893 -3.455 22.015 1.00 95.31 514 LEU A C 1
ATOM 4007 O O . LEU A 1 514 ? -17.051 -3.029 20.864 1.00 95.31 514 LEU A O 1
ATOM 4011 N N . PRO A 1 515 ? -17.870 -3.357 22.934 1.00 93.94 515 PRO A N 1
ATOM 4012 C CA . PRO A 1 515 ? -19.115 -2.647 22.666 1.00 93.94 515 PRO A CA 1
ATOM 4013 C C . PRO A 1 515 ? -18.857 -1.148 22.478 1.00 93.94 515 PRO A C 1
ATOM 4015 O O . PRO A 1 515 ? -18.045 -0.556 23.185 1.00 93.94 515 PRO A O 1
ATOM 4018 N N . LEU A 1 516 ? -19.565 -0.535 21.529 1.00 92.00 516 LEU A N 1
ATOM 4019 C CA . LEU A 1 516 ? -19.510 0.898 21.255 1.00 92.00 516 LEU A CA 1
ATOM 4020 C C . LEU A 1 516 ? -20.845 1.553 21.594 1.00 92.00 516 LEU A C 1
ATOM 4022 O O . LEU A 1 516 ? -21.888 1.207 21.029 1.00 92.00 516 LEU A O 1
ATOM 4026 N N . ASP A 1 517 ? -20.793 2.570 22.448 1.00 90.06 517 ASP A N 1
ATOM 4027 C CA . ASP A 1 517 ? -21.953 3.417 22.715 1.00 90.06 517 ASP A CA 1
ATOM 4028 C C . ASP A 1 517 ? -22.245 4.312 21.513 1.00 90.06 517 ASP A C 1
ATOM 4030 O O . ASP A 1 517 ? -23.404 4.498 21.130 1.00 90.06 517 ASP A O 1
ATOM 4034 N N . TRP A 1 518 ? -21.180 4.826 20.890 1.00 90.00 518 TRP A N 1
ATOM 4035 C CA . TRP A 1 518 ? -21.275 5.745 19.765 1.00 90.00 518 TRP A CA 1
ATOM 4036 C C . TRP A 1 518 ? -20.197 5.476 18.722 1.00 90.00 518 TRP A C 1
ATOM 4038 O O . TRP A 1 518 ? -19.004 5.482 19.029 1.00 90.00 518 TRP A O 1
ATOM 4048 N N . LEU A 1 519 ? -20.630 5.318 17.473 1.00 92.50 519 LEU A N 1
ATOM 4049 C CA . LEU A 1 519 ? -19.767 5.272 16.298 1.00 92.50 519 LEU A CA 1
ATOM 4050 C C . LEU A 1 519 ? -20.094 6.443 15.363 1.00 92.50 519 LEU A C 1
ATOM 4052 O O . LEU A 1 519 ? -21.173 6.501 14.768 1.00 92.50 519 LEU A O 1
ATOM 4056 N N . PHE A 1 520 ? -19.152 7.373 15.225 1.00 90.75 520 PHE A N 1
ATOM 4057 C CA . PHE A 1 520 ? -19.254 8.518 14.323 1.00 90.75 520 PHE A CA 1
ATOM 4058 C C . PHE A 1 520 ? -18.665 8.162 12.955 1.00 90.75 520 PHE A C 1
ATOM 4060 O O . PHE A 1 520 ? -17.473 7.868 12.832 1.00 90.75 520 PHE A O 1
ATOM 4067 N N . LEU A 1 521 ? -19.504 8.199 11.920 1.00 87.50 521 LEU A N 1
ATOM 4068 C CA . LEU A 1 521 ? -19.102 7.930 10.540 1.00 87.50 521 LEU A CA 1
ATOM 4069 C C . LEU A 1 521 ? -18.961 9.230 9.746 1.00 87.50 521 LEU A C 1
ATOM 4071 O O . LEU A 1 521 ? -19.675 10.198 9.996 1.00 87.50 521 LEU A O 1
ATOM 4075 N N . HIS A 1 522 ? -18.059 9.231 8.765 1.00 81.31 522 HIS A N 1
ATOM 4076 C CA . HIS A 1 522 ? -17.780 10.387 7.907 1.00 81.31 522 HIS A CA 1
ATOM 4077 C C . HIS A 1 522 ? -18.977 10.828 7.040 1.00 81.31 522 HIS A C 1
ATOM 4079 O O . HIS A 1 522 ? -19.080 11.994 6.669 1.00 81.31 522 HIS A O 1
ATOM 4085 N N . ASP A 1 523 ? -19.884 9.906 6.719 1.00 79.00 523 ASP A N 1
ATOM 4086 C CA . ASP A 1 523 ? -21.019 10.084 5.811 1.00 79.00 523 ASP A CA 1
ATOM 4087 C C . ASP A 1 523 ? -22.363 10.263 6.539 1.00 79.00 523 ASP A C 1
ATOM 4089 O O . ASP A 1 523 ? -23.402 10.463 5.902 1.00 79.00 523 ASP A O 1
ATOM 4093 N N . ARG A 1 524 ? -22.367 10.225 7.879 1.00 79.88 524 ARG A N 1
ATOM 4094 C CA . ARG A 1 524 ? -23.579 10.344 8.699 1.00 79.88 524 ARG A CA 1
ATOM 4095 C C . ARG A 1 524 ? -23.557 11.570 9.597 1.00 79.88 524 ARG A C 1
ATOM 4097 O O . ARG A 1 524 ? -22.551 11.910 10.206 1.00 79.88 524 ARG A O 1
ATOM 4104 N N . ARG A 1 525 ? -24.724 12.210 9.727 1.00 78.69 525 ARG A N 1
ATOM 4105 C CA . ARG A 1 525 ? -24.933 13.307 10.688 1.00 78.69 525 ARG A CA 1
ATOM 4106 C C . ARG A 1 525 ? -25.152 12.802 12.108 1.00 78.69 525 ARG A C 1
ATOM 4108 O O . ARG A 1 525 ? -24.679 13.425 13.051 1.00 78.69 525 ARG A O 1
ATOM 4115 N N . GLU A 1 526 ? -25.885 11.702 12.247 1.00 85.62 526 GLU A N 1
ATOM 4116 C CA . GLU A 1 526 ? -26.159 11.081 13.539 1.00 85.62 526 GLU A CA 1
ATOM 4117 C C . GLU A 1 526 ? -25.223 9.888 13.760 1.00 85.62 526 GLU A C 1
ATOM 4119 O O . GLU A 1 526 ? -25.032 9.082 12.840 1.00 85.62 526 GLU A O 1
ATOM 4124 N N . PRO A 1 527 ? -24.635 9.758 14.960 1.00 86.88 527 PRO A N 1
ATOM 4125 C CA . PRO A 1 527 ? -23.803 8.613 15.293 1.00 86.88 527 PRO A CA 1
ATOM 4126 C C . PRO A 1 527 ? -24.631 7.329 15.364 1.00 86.88 527 PRO A C 1
ATOM 4128 O O . PRO A 1 527 ? -25.793 7.326 15.779 1.00 86.88 527 PRO A O 1
ATOM 4131 N N . MET A 1 528 ? -24.006 6.212 15.004 1.00 87.38 528 MET A N 1
ATOM 4132 C CA . MET A 1 528 ? -24.595 4.896 15.213 1.00 87.38 528 MET A CA 1
ATOM 4133 C C . MET A 1 528 ? -24.525 4.527 16.692 1.00 87.38 528 MET A C 1
ATOM 4135 O O . MET A 1 528 ? -23.487 4.705 17.329 1.00 87.38 528 MET A O 1
ATOM 4139 N N . ARG A 1 529 ? -25.631 3.995 17.212 1.00 86.00 529 ARG A N 1
ATOM 4140 C CA . ARG A 1 529 ? -25.725 3.428 18.561 1.00 86.00 529 ARG A CA 1
ATOM 4141 C C . ARG A 1 529 ? -25.692 1.905 18.485 1.00 86.00 529 ARG A C 1
ATOM 4143 O O . ARG A 1 529 ? -26.079 1.342 17.462 1.00 86.00 529 ARG A O 1
ATOM 4150 N N . SER A 1 530 ? -25.271 1.259 19.572 1.00 80.38 530 SER A N 1
ATOM 4151 C CA . SER A 1 530 ? -25.245 -0.210 19.689 1.00 80.38 530 SER A CA 1
ATOM 4152 C C . SER A 1 530 ? -24.360 -0.891 18.635 1.00 80.38 530 SER A C 1
ATOM 4154 O O . SER A 1 530 ? -24.704 -1.942 18.098 1.00 80.38 530 SER A O 1
ATOM 4156 N N . SER A 1 531 ? -23.223 -0.265 18.330 1.00 92.06 531 SER A N 1
ATOM 4157 C CA . SER A 1 531 ? -22.178 -0.815 17.465 1.00 92.06 531 SER A CA 1
ATOM 4158 C C . SER A 1 531 ? -21.176 -1.628 18.306 1.00 92.06 531 SER A C 1
ATOM 4160 O O . SER A 1 531 ? -21.258 -1.674 19.534 1.00 92.06 531 SER A O 1
ATOM 4162 N N . SER A 1 532 ? -20.230 -2.303 17.661 1.00 95.62 532 SER A N 1
ATOM 4163 C CA . SER A 1 532 ? -19.139 -3.005 18.335 1.00 95.62 532 SER A CA 1
ATOM 4164 C C . SER A 1 532 ? -17.914 -3.095 17.438 1.00 95.62 532 SER A C 1
ATOM 4166 O O . SER A 1 532 ? -18.056 -3.177 16.214 1.00 95.62 532 SER A O 1
ATOM 4168 N N . ILE A 1 533 ? -16.737 -3.187 18.047 1.00 97.19 533 ILE A N 1
ATOM 4169 C CA . ILE A 1 533 ? -15.525 -3.649 17.374 1.00 97.19 533 ILE A CA 1
ATOM 4170 C C . ILE A 1 533 ? -15.308 -5.113 17.743 1.00 97.19 533 ILE A C 1
ATOM 4172 O O . ILE A 1 533 ? -15.262 -5.459 18.920 1.00 97.19 533 ILE A O 1
ATOM 4176 N N . ARG A 1 534 ? -15.175 -5.972 16.738 1.00 97.06 534 ARG A N 1
ATOM 4177 C CA . ARG A 1 534 ? -14.903 -7.399 16.886 1.00 97.06 534 ARG A CA 1
ATOM 4178 C C . ARG A 1 534 ? -13.471 -7.680 16.471 1.00 97.06 534 ARG A C 1
ATOM 4180 O O . ARG A 1 534 ? -13.120 -7.485 15.311 1.00 97.06 534 ARG A O 1
ATOM 4187 N N . PHE A 1 535 ? -12.668 -8.146 17.408 1.00 96.38 535 PHE A N 1
ATOM 4188 C CA . PHE A 1 535 ? -11.351 -8.705 17.157 1.00 96.38 535 PHE A CA 1
ATOM 4189 C C . PHE A 1 535 ? -11.535 -10.201 16.936 1.00 96.38 535 PHE A C 1
ATOM 4191 O O . PHE A 1 535 ? -12.065 -10.880 17.811 1.00 96.38 535 PHE A O 1
ATOM 4198 N N . VAL A 1 536 ? -11.175 -10.675 15.745 1.00 95.19 536 VAL A N 1
ATOM 4199 C CA . VAL A 1 536 ? -11.424 -12.051 15.303 1.00 95.19 536 VAL A CA 1
ATOM 4200 C C . VAL A 1 536 ? -10.116 -12.690 14.868 1.00 95.19 536 VAL A C 1
ATOM 4202 O O . VAL A 1 536 ? -9.433 -12.169 13.977 1.00 95.19 536 VAL A O 1
ATOM 4205 N N . TRP A 1 537 ? -9.796 -13.838 15.453 1.00 92.94 537 TRP A N 1
ATOM 4206 C CA . TRP A 1 537 ? -8.659 -14.659 15.075 1.00 92.94 537 TRP A CA 1
ATOM 4207 C C . TRP A 1 537 ? -9.039 -15.636 13.969 1.00 92.94 537 TRP A C 1
ATOM 4209 O O . TRP A 1 537 ? -9.996 -16.405 14.050 1.00 92.94 537 TRP A O 1
ATOM 4219 N N . ARG A 1 538 ? -8.265 -15.608 12.886 1.00 89.06 538 ARG A N 1
ATOM 4220 C CA . ARG A 1 538 ? -8.386 -16.548 11.775 1.00 89.06 538 ARG A CA 1
ATOM 4221 C C . ARG A 1 538 ? -7.300 -17.597 11.899 1.00 89.06 538 ARG A C 1
ATOM 4223 O O . ARG A 1 538 ? -6.131 -17.304 11.651 1.00 89.06 538 ARG A O 1
ATOM 4230 N N . HIS A 1 539 ? -7.711 -18.817 12.201 1.00 77.56 539 HIS A N 1
ATOM 4231 C CA . HIS A 1 539 ? -6.860 -19.993 12.088 1.00 77.56 539 HIS A CA 1
ATOM 4232 C C . HIS A 1 539 ? -7.086 -20.610 10.712 1.00 77.56 539 HIS A C 1
ATOM 4234 O O . HIS A 1 539 ? -8.223 -20.913 10.334 1.00 77.56 539 HIS A O 1
ATOM 4240 N N . LEU A 1 540 ? -6.026 -20.738 9.917 1.00 59.97 540 LEU A N 1
ATOM 4241 C CA . LEU A 1 540 ? -6.132 -21.472 8.659 1.00 59.97 540 LEU A CA 1
ATOM 4242 C C . LEU A 1 540 ? -6.186 -22.982 8.945 1.00 59.97 540 LEU A C 1
ATOM 4244 O O . LEU A 1 540 ? -5.627 -23.435 9.943 1.00 59.97 540 LEU A O 1
ATOM 4248 N N . PRO A 1 541 ? -6.849 -23.789 8.095 1.00 43.44 541 PRO A N 1
ATOM 4249 C CA . PRO A 1 541 ? -6.884 -25.233 8.293 1.00 43.44 541 PRO A CA 1
ATOM 4250 C C . PRO A 1 541 ? -5.458 -25.804 8.303 1.00 43.44 541 PRO A C 1
ATOM 4252 O O . PRO A 1 541 ? -4.766 -25.739 7.286 1.00 43.44 541 PRO A O 1
ATOM 4255 N N . GLY A 1 542 ? -5.037 -26.369 9.437 1.00 48.88 542 GLY A N 1
ATOM 4256 C CA . GLY A 1 542 ? -3.700 -26.946 9.628 1.00 48.88 542 GLY A CA 1
ATOM 4257 C C . GLY A 1 542 ? -2.736 -26.120 10.489 1.00 48.88 542 GLY A C 1
ATOM 4258 O O . GLY A 1 542 ? -1.578 -26.522 10.599 1.00 48.88 542 GLY A O 1
ATOM 4259 N N . GLU A 1 543 ? -3.194 -25.008 11.073 1.00 44.97 543 GLU A N 1
ATOM 4260 C CA . GLU A 1 543 ? -2.516 -24.290 12.171 1.00 44.97 543 GLU A CA 1
ATOM 4261 C C . GLU A 1 543 ? -2.876 -24.830 13.555 1.00 44.97 543 GLU A C 1
ATOM 4263 O O . GLU A 1 543 ? -4.043 -25.251 13.743 1.00 44.97 543 GLU A O 1
#

InterPro domains:
  IPR022557 Smad anchor for receptor activation-like, C-terminal [PF11979] (294-515)
  IPR022557 Smad anchor for receptor activation-like, C-terminal [SM01421] (293-543)

Radius of gyration: 33.65 Å; chains: 1; bounding box: 121×90×81 Å

Foldseek 3Di:
DDDDDDDDDDDDDDDDDDDPPDPPPPPDDDDDDDDPPDDPVVVLVVVVVVVCPPPVVVCVVPVVVVVVVVVVVVVVVVVVVVVVVVVVVVVVVVVVVVVVVVPDDDDDDDDDDDDDDDDDDDDYDDDDDDDDPPPDPVVVVVVVVVVVVVVQDDDPDDDDDDDPQPDWDWRWLDDPPHTKTWIWHFDQDPPQPRFTWIWTWIDDLVVLVEQIEIATEGDDPVPPDDDCLVVVVVSVQSVCSVVVHYDDALAWDFDDQDCCPRVSDSFFGTWTWHFDQQFDCPPPDDLVCHPRYIAIETATNQCVLCSVAFSQLVQCLQCVVSVTPSHYRYYYPPDDHQHHDPCLAPLVSQCVQQVVPVSSHQAEQEPWWWKAFPLGAIETEHEPVCLVVVLVLLVSADLPDQHKNKYFYHDDSPWQWFWHFGQDPVRHTDTDTGGSPPGDPSDDPDDDDDDDDDPDDDTRMYTAGMEIEGEDDDPPDPDFKEWEDGRRHIYIYDHSVLVVVVSVCSNVVHKDKAWGQWYYYSPDPGTDGGYIYIYHYDYDPPD

Secondary structure (DSSP, 8-state):
----------------PPPP--TTS---S--SS------HHHHHHHHHHHTHHHHHHHHTTTHHHHHHHHHHHHHHHHHHHHHHHHHHHHHHHHHHHHHHHTT---------------------------------HHHHHHHHHHHHHGGG--------SSS-----EEEEEE-SSS-EEEEEEEEEETTTTTEEEEEEEEESGGGGTPPEEEEEEE--TT-SS--SHHHHHHHHHHHHHHTT----TT-EEEPPP-SS-BTTBTTEEEEEEE--SS---TTTS-GGGTTSEEEEEEEEGGGHHHHHH-HHHHHHHHHHHHT-SS--SEEPTTPPPS---GGGSTTHHHHHH-TT-TT--PPB-TTEEEEEETTSEEEEEEEGGGHHHHHHHHHT--TTTT-EEEEE----TT-SEEEEEEE-TTS-EEEEEEESTTPPP---SS--PPPS----PSPSEEE-SEEEEEE--SS------EEEEETTEEEEEE-HHHHHHHHHHHHHT--EEEEESEEE-TT-SSPBSSEEEEEEEEPPTT-

Sequence (543 aa):
GGELRQSRSPRLSAHFQPPPVDYRRALAGGPDHPMPSFNPQFNFATRYQLSDTETDRERNTDKHGWSEREREREREREREREREREREREREREREREINSSKIRPTSAHRSGEEMSRTPATGSHRLVGKSRRLVRQRDIEQSQQHSTEERLARPLTRQRGEEAEVADVDFVLQEAPQRIVVRVSLVTLVCCGQKTVWSYRTHGLSRLGQTDLLLLLEHIAIDNAAPADPVALFAGVLKKAKEGSTVGDMDHTVFQASERGFLGSQYTGGVLYFLESGQCFHGLVHPADFGSLLACRLVHRRELPYLLHSPTRLLLRLGAEDGVYPCGLISNRYRPPVFYEPARSVMSMFREAVPHLSEGLVPRLRDCNLTLESNGIVVVSISGRRQADLASLLSVYAPDTDGVLALAGELCQSADAHLVARESPGGEFETVLFSAAGRPQIWPAGGLPATAGVSVGAPAVTGLGFMALSTRLGAADQQGCLAAIVEDGLGVICSRQDMWSLLQSLNEAEDFVLPLDWLFLHDRREPMRSSSIRFVWRHLPGE

Organism: NCBI:txid282301

pLDDT: mean 71.43, std 25.12, range [23.7, 98.12]